Protein AF-0000000076638432 (afdb_homodimer)

Sequence (558 aa):
MGEVLTIKIVFIFSILISSGITGFLPMIFPAFHSNKNFLSYGNCFAAGIFIIVGLAGLLPDAQESFDESMSKSMPISFVLAAVGYMVIFFVENILFDHHHDSHNHLPSFDFNGDPLVNSENDFPRRKASEITPRTFVPAFILTAALVVHSTFEGIAVGLLSSKSSVVTLSVAILIHNMPAAIALGIKMQGLKKWAYCTLMGVFVCTSPVSIMIGIFLSDLGLPALQGTFLSISAGTFLYIGCSEILPEEMEKHNNKLIKFGALALGCLPLGIFLLFVTEMGEVLTIKIVFIFSILISSGITGFLPMIFPAFHSNKNFLSYGNCFAAGIFIIVGLAGLLPDAQESFDESMSKSMPISFVLAAVGYMVIFFVENILFDHHHDSHNHLPSFDFNGDPLVNSENDFPRRKASEITPRTFVPAFILTAALVVHSTFEGIAVGLLSSKSSVVTLSVAILIHNMPAAIALGIKMQGLKKWAYCTLMGVFVCTSPVSIMIGIFLSDLGLPALQGTFLSISAGTFLYIGCSEILPEEMEKHNNKLIKFGALALGCLPLGIFLLFVTE

Radius of gyration: 25.51 Å; Cα contacts (8 Å, |Δi|>4): 817; chains: 2; bounding box: 90×80×52 Å

Organism: NCBI:txid5963

Foldseek 3Di:
DVVLVVVLVVLLVLLLVLLVVLLCVCVVPVVCVPDPPVLLLLLLLLLQLLQQCLPLQLQVLLQVLVVVVDVDRDSPLQVLLQVLLVVLVCLQCPVLVPPPPDPPPPPPPPPPPPVPDDDDDDPPPPPLPCLPPPLPSVLVSLLVLLLVLLLLLLLLLLQDDDSLSNVLSSVSSSSSSNSSSNVSSNSCPSPDPVSSCVSSVSNSNSNSVSNVVNVVCNVVVRSNVSSSSSSSSSNSSNNCSPPNSVVVSVVVVPPVVSSVVSSCNSNVVSNVVSVPSVD/DVVLVVVLVVLLVLLLVLLVVLLCVCVVPVVVVPDPVVLLLLLLLLLQLLQQCLPLQLQVLLQVLVVVVDVDRDSPLQVLLQVLLVVLVCLQCPVLVPPPPPPPPPPPPPPPPPVPDDDDDDPPPPDLPCLPPPLPSVLVSLLVLLLVLLLLLLLLLLQDDDSLSNVLSSVSSSSSSSSSSNVSSNSCPSPDPVSSCVSSVSNSNRNSVSNVVNVVCNVVVRSNVSSSSSSSSSNSSNNCSPPNSVVVSVVVVPPVVSSVVSSCNSNVVSNVVSVPSVD

Solvent-accessible surface area (backbone atoms only — not comparable to full-atom values): 27821 Å² total; per-residue (Å²): 113,67,67,50,50,52,52,51,52,53,46,34,51,50,40,36,49,49,24,44,53,37,26,47,41,37,72,76,37,62,73,55,76,41,59,64,61,57,55,48,32,44,45,26,20,33,22,15,35,27,40,31,39,18,42,39,51,26,33,54,54,7,39,51,24,36,44,74,64,38,94,63,75,52,49,54,31,34,40,39,13,50,49,21,25,46,50,46,50,38,49,53,52,53,76,51,55,63,78,78,64,77,74,71,65,70,75,73,78,71,74,71,70,72,78,74,79,81,83,89,77,84,70,75,76,73,74,79,75,69,67,57,74,78,46,55,54,61,32,51,41,52,46,52,44,50,36,54,44,29,35,34,42,16,25,26,51,24,35,51,80,49,59,69,58,37,51,53,52,50,50,52,47,47,60,39,39,30,50,50,23,35,52,49,27,56,44,34,55,80,52,56,68,69,57,40,51,49,56,49,46,52,47,37,47,30,34,41,52,21,23,53,52,11,44,62,55,38,75,70,69,50,42,52,59,38,10,50,33,21,5,24,26,17,10,28,27,37,34,45,16,38,40,47,45,44,46,58,52,62,66,45,85,63,62,54,64,59,31,46,48,27,21,48,59,31,17,51,60,54,36,56,50,44,48,71,62,56,122,114,67,66,51,49,50,52,50,52,53,46,34,50,50,41,34,48,49,23,45,52,37,25,48,42,38,72,76,37,63,72,57,77,40,61,64,60,57,54,47,32,43,45,27,19,32,22,16,34,27,41,31,40,17,42,42,51,26,34,56,54,6,39,51,26,36,43,74,64,37,95,60,75,53,50,55,31,34,42,38,14,50,50,21,24,48,50,47,49,40,49,54,50,54,76,50,56,62,78,79,62,76,75,71,64,70,75,73,78,70,74,71,70,70,78,76,76,79,82,88,76,84,72,75,77,74,74,79,74,68,65,58,74,75,46,55,54,59,32,50,43,51,46,51,46,50,35,53,43,30,35,34,41,16,25,26,50,24,36,52,80,50,59,68,58,36,50,54,52,50,50,52,47,47,59,39,40,30,51,50,24,35,53,50,26,55,43,34,57,78,52,55,66,70,57,41,52,49,55,50,45,52,48,37,46,29,34,42,52,20,24,52,51,11,44,62,55,38,74,70,69,51,42,51,59,40,10,49,32,21,6,25,26,17,11,28,26,37,35,47,16,39,39,47,45,44,47,58,52,61,67,45,84,64,61,55,64,59,31,48,49,27,20,46,60,30,18,50,59,54,36,56,49,44,49,71,64,56,120

Secondary structure (DSSP, 8-state):
-HHHHHHHHHHHHHHHHHHHHHHHHHHH-GGG---HHHHHHHHHHHHHHHHHIIIIIIHHHHHHHHHHH-SS--THHHHHHHHHHHHHHHIIIIIT---TT--------------------------TT---HHHHHHHHHHHHHHHHHHHHHHHHHHH---HHHHHHHHHHHHHHHHHHHHHHHHHTTTS-HHHHHHHHHHHHHHHHHHHHHHHHHHTT--HHHHHHHHHHHHHHHHIIIIIIIHHHHHHS-S-HHHHHHHHHHHHHHHHHHHHHH--/-HHHHHHHHHHHHHHHHHHHHHHHHHHH-GGG---HHHHHHHHHHHHHHHHHIIIIIIHHHHHHHHHHH-SS--THHHHHHHHHHHHHHHIIIIIT---TT-------------------S------TT---HHHHHHHHHHHHHHHHHHHHHHHHHHH---HHHHHHHHHHHHHHHHHHHHHHHHHTTTS-HHHHHHHHHHHHHHHHHHHHHHHHHHTT--HHHHHHHHHHHHHHHHIIIIIIIHHHHHHS-S-HHHHHHHHHHHHHHHHHHHHHH--

InterPro domains:
  IPR003689 Zinc/iron permease [PF02535] (6-273)

pLDDT: mean 83.83, std 21.66, range [22.58, 98.56]

Structure (mmCIF, N/CA/C/O backbone):
data_AF-0000000076638432-model_v1
#
loop_
_entity.id
_entity.type
_entity.pdbx_description
1 polymer 'Zinc/iron permease'
#
loop_
_atom_site.group_PDB
_atom_site.id
_atom_site.type_symbol
_atom_site.label_atom_id
_atom_site.label_alt_id
_atom_site.label_comp_id
_atom_site.label_asym_id
_atom_site.label_entity_id
_atom_site.label_seq_id
_atom_site.pdbx_PDB_ins_code
_atom_site.Cartn_x
_atom_site.Cartn_y
_atom_site.Cartn_z
_atom_site.occupancy
_atom_site.B_iso_or_equiv
_atom_site.auth_seq_id
_atom_site.auth_comp_id
_atom_site.auth_asym_id
_atom_site.auth_atom_id
_atom_site.pdbx_PDB_model_num
ATOM 1 N N . MET A 1 1 ? -1.48 -30.203 -16.922 1 58.88 1 MET A N 1
ATOM 2 C CA . MET A 1 1 ? -0.47 -30.25 -15.867 1 58.88 1 MET A CA 1
ATOM 3 C C . MET A 1 1 ? 0.934 -30.172 -16.453 1 58.88 1 MET A C 1
ATOM 5 O O . MET A 1 1 ? 1.755 -29.375 -15.984 1 58.88 1 MET A O 1
ATOM 9 N N . GLY A 1 2 ? 0.966 -30.766 -17.688 1 78.62 2 GLY A N 1
ATOM 10 C CA . GLY A 1 2 ? 2.27 -30.797 -18.328 1 78.62 2 GLY A CA 1
ATOM 11 C C . GLY A 1 2 ? 2.648 -29.453 -18.953 1 78.62 2 GLY A C 1
ATOM 12 O O . GLY A 1 2 ? 3.791 -29.016 -18.828 1 78.62 2 GLY A O 1
ATOM 13 N N . GLU A 1 3 ? 1.731 -28.766 -19.547 1 91.06 3 GLU A N 1
ATOM 14 C CA . GLU A 1 3 ? 1.993 -27.484 -20.219 1 91.06 3 GLU A CA 1
ATOM 15 C C . GLU A 1 3 ? 2.338 -26.406 -19.203 1 91.06 3 GLU A C 1
ATOM 17 O O . GLU A 1 3 ? 3.273 -25.625 -19.422 1 91.06 3 GLU A O 1
ATOM 22 N N . VAL A 1 4 ? 1.626 -26.375 -18.125 1 93.62 4 VAL A N 1
ATOM 23 C CA . VAL A 1 4 ? 1.85 -25.375 -17.078 1 93.62 4 VAL A CA 1
ATOM 24 C C . VAL A 1 4 ? 3.236 -25.562 -16.469 1 93.62 4 VAL A C 1
ATOM 26 O O . VAL A 1 4 ? 3.943 -24.594 -16.203 1 93.62 4 VAL A O 1
ATOM 29 N N . LEU A 1 5 ? 3.643 -26.812 -16.328 1 94.56 5 LEU A N 1
ATOM 30 C CA . LEU A 1 5 ? 4.965 -27.109 -15.789 1 94.56 5 LEU A CA 1
ATOM 31 C C . LEU A 1 5 ? 6.062 -26.625 -16.734 1 94.56 5 LEU A C 1
ATOM 33 O O . LEU A 1 5 ? 7.055 -26.047 -16.297 1 94.56 5 LEU A O 1
ATOM 37 N N . THR A 1 6 ? 5.902 -26.844 -17.969 1 95.75 6 THR A N 1
ATOM 38 C CA . THR A 1 6 ? 6.867 -26.406 -18.969 1 95.75 6 THR A CA 1
ATOM 39 C C . THR A 1 6 ? 7 -24.875 -18.938 1 95.75 6 THR A C 1
ATOM 41 O O . THR A 1 6 ? 8.109 -24.344 -19.016 1 95.75 6 THR A O 1
ATOM 44 N N . ILE A 1 7 ? 5.914 -24.219 -18.828 1 95.56 7 ILE A N 1
ATOM 45 C CA . ILE A 1 7 ? 5.902 -22.766 -18.781 1 95.56 7 ILE A CA 1
ATOM 46 C C . ILE A 1 7 ? 6.66 -22.281 -17.531 1 95.56 7 ILE A C 1
ATOM 48 O O . ILE A 1 7 ? 7.449 -21.344 -17.609 1 95.56 7 ILE A O 1
ATOM 52 N N . LYS A 1 8 ? 6.418 -22.938 -16.438 1 96.94 8 LYS A N 1
ATOM 53 C CA . LYS A 1 8 ? 7.113 -22.594 -15.211 1 96.94 8 LYS A CA 1
ATOM 54 C C . LYS A 1 8 ? 8.617 -22.75 -15.359 1 96.94 8 LYS A C 1
ATOM 56 O O . LYS A 1 8 ? 9.391 -21.891 -14.922 1 96.94 8 LYS A O 1
ATOM 61 N N . ILE A 1 9 ? 9.023 -23.797 -16.031 1 96.19 9 ILE A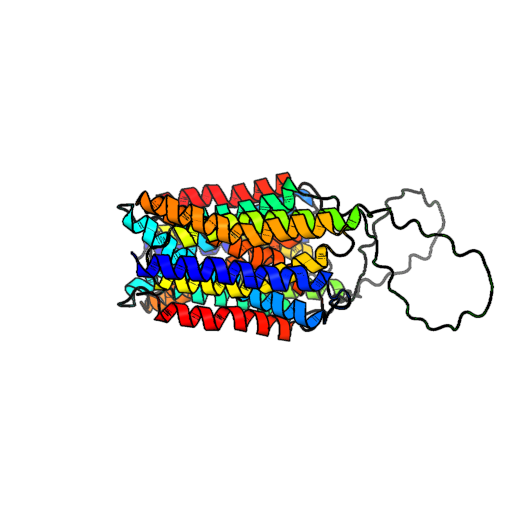 N 1
ATOM 62 C CA . ILE A 1 9 ? 10.438 -24.078 -16.219 1 96.19 9 ILE A CA 1
ATOM 63 C C . ILE A 1 9 ? 11.055 -23.016 -17.125 1 96.19 9 ILE A C 1
ATOM 65 O O . ILE A 1 9 ? 12.156 -22.516 -16.859 1 96.19 9 ILE A O 1
ATOM 69 N N . VAL A 1 10 ? 10.398 -22.672 -18.141 1 96.38 10 VAL A N 1
ATOM 70 C CA . VAL A 1 10 ? 10.867 -21.641 -19.078 1 96.38 10 VAL A CA 1
ATOM 71 C C . VAL A 1 10 ? 11.062 -20.328 -18.328 1 96.38 10 VAL A C 1
ATOM 73 O O . VAL A 1 10 ? 12.07 -19.641 -18.516 1 96.38 10 VAL A O 1
ATOM 76 N N . PHE A 1 11 ? 10.141 -20.031 -17.469 1 95.69 11 PHE A N 1
ATOM 77 C CA . PHE A 1 11 ? 10.219 -18.766 -16.75 1 95.69 11 PHE A CA 1
ATOM 78 C C . PHE A 1 11 ? 11.289 -18.812 -15.672 1 95.69 11 PHE A C 1
ATOM 80 O O . PHE A 1 11 ? 11.906 -17.781 -15.359 1 95.69 11 PHE A O 1
ATOM 87 N N . ILE A 1 12 ? 11.523 -20 -15.094 1 97.12 12 ILE A N 1
ATOM 88 C CA . ILE A 1 12 ? 12.625 -20.156 -14.156 1 97.12 12 ILE A CA 1
ATOM 89 C C . ILE A 1 12 ? 13.93 -19.703 -14.812 1 97.12 12 ILE A C 1
ATOM 91 O O . ILE A 1 12 ? 14.664 -18.891 -14.258 1 97.12 12 ILE A O 1
ATOM 95 N N . PHE A 1 13 ? 14.164 -20.109 -15.984 1 97.38 13 PHE A N 1
ATOM 96 C CA . PHE A 1 13 ? 15.398 -19.812 -16.703 1 97.38 13 PHE A CA 1
ATOM 97 C C . PHE A 1 13 ? 15.406 -18.359 -17.156 1 97.38 13 PHE A C 1
ATOM 99 O O . PHE A 1 13 ? 16.438 -17.672 -17.078 1 97.38 13 PHE A O 1
ATOM 106 N N . SER A 1 14 ? 14.32 -17.891 -17.641 1 97.31 14 SER A N 1
ATOM 107 C CA . SER A 1 14 ? 14.234 -16.516 -18.109 1 97.31 14 SER A CA 1
ATOM 108 C C . SER A 1 14 ? 14.5 -15.523 -16.984 1 97.31 14 SER A C 1
ATOM 110 O O . SER A 1 14 ? 15.227 -14.547 -17.172 1 97.31 14 SER A O 1
ATOM 112 N N . ILE A 1 15 ? 13.891 -15.812 -15.82 1 96.38 15 ILE A N 1
ATOM 113 C CA . ILE A 1 15 ? 14.062 -14.938 -14.664 1 96.38 15 ILE A CA 1
ATOM 114 C C . ILE A 1 15 ? 15.516 -14.984 -14.203 1 96.38 15 ILE A C 1
ATOM 116 O O . ILE A 1 15 ? 16.109 -13.945 -13.906 1 96.38 15 ILE A O 1
ATOM 120 N N . LEU A 1 16 ? 16.094 -16.172 -14.211 1 96.81 16 LEU A N 1
ATOM 121 C CA . LEU A 1 16 ? 17.484 -16.359 -13.812 1 96.81 16 LEU A CA 1
ATOM 122 C C . LEU A 1 16 ? 18.422 -15.594 -14.734 1 96.81 16 LEU A C 1
ATOM 124 O O . LEU A 1 16 ? 19.297 -14.852 -14.266 1 96.81 16 LEU A O 1
ATOM 128 N N . ILE A 1 17 ? 18.234 -15.695 -15.969 1 96.88 17 ILE A N 1
ATOM 129 C CA . ILE A 1 17 ? 19.109 -15.086 -16.969 1 96.88 17 ILE A CA 1
ATOM 130 C C . ILE A 1 17 ? 18.922 -13.57 -16.953 1 96.88 17 ILE A C 1
ATOM 132 O O . ILE A 1 17 ? 19.906 -12.82 -16.922 1 96.88 17 ILE A O 1
ATOM 136 N N . SER A 1 18 ? 17.719 -13.133 -16.984 1 95.94 18 SER A N 1
ATOM 137 C CA . SER A 1 18 ? 17.438 -11.703 -17.047 1 95.94 18 SER A CA 1
ATOM 138 C C . SER A 1 18 ? 17.969 -10.984 -15.812 1 95.94 18 SER A C 1
ATOM 140 O O . SER A 1 18 ? 18.641 -9.953 -15.922 1 95.94 18 SER A O 1
ATOM 142 N N . SER A 1 19 ? 17.641 -11.523 -14.625 1 95 19 SER A N 1
ATOM 143 C CA . SER A 1 19 ? 18.109 -10.898 -13.391 1 95 19 SER A CA 1
ATOM 144 C C . SER A 1 19 ? 19.625 -11.031 -13.258 1 95 19 SER A C 1
ATOM 146 O O . SER A 1 19 ? 20.281 -10.133 -12.727 1 95 19 SER A O 1
ATOM 148 N N . GLY A 1 20 ? 20.188 -12.125 -13.734 1 95.25 20 GLY A N 1
ATOM 149 C CA . GLY A 1 20 ? 21.641 -12.289 -13.727 1 95.25 20 GLY A CA 1
ATOM 150 C C . GLY A 1 20 ? 22.359 -11.273 -14.586 1 95.25 20 GLY A C 1
ATOM 151 O O . GLY A 1 20 ? 23.312 -10.633 -14.141 1 95.25 20 GLY A O 1
ATOM 152 N N . ILE A 1 21 ? 21.875 -11.078 -15.703 1 95.06 21 ILE A N 1
ATOM 153 C CA . ILE A 1 21 ? 22.5 -10.141 -16.641 1 95.06 21 ILE A CA 1
ATOM 154 C C . ILE A 1 21 ? 22.391 -8.719 -16.094 1 95.06 21 ILE A C 1
ATOM 156 O O . ILE A 1 21 ? 23.375 -7.992 -16.016 1 95.06 21 ILE A O 1
ATOM 160 N N . THR A 1 22 ? 21.234 -8.328 -15.727 1 93.56 22 THR A N 1
ATOM 161 C CA . THR A 1 22 ? 21 -6.945 -15.305 1 93.56 22 THR A CA 1
ATOM 162 C C . THR A 1 22 ? 21.656 -6.676 -13.953 1 93.56 22 THR A C 1
ATOM 164 O O . THR A 1 22 ? 22.109 -5.559 -13.688 1 93.56 22 THR A O 1
ATOM 167 N N . GLY A 1 23 ? 21.672 -7.66 -13.102 1 93.56 23 GLY A N 1
ATOM 168 C CA . GLY A 1 23 ? 22.266 -7.496 -11.781 1 93.56 23 GLY A CA 1
ATOM 169 C C . GLY A 1 23 ? 23.766 -7.305 -11.828 1 93.56 23 GLY A C 1
ATOM 170 O O . GLY A 1 23 ? 24.328 -6.637 -10.961 1 93.56 23 GLY A O 1
ATOM 171 N N . PHE A 1 24 ? 24.438 -7.824 -12.797 1 93.12 24 PHE A N 1
ATOM 172 C CA . PHE A 1 24 ? 25.891 -7.758 -12.852 1 93.12 24 PHE A CA 1
ATOM 173 C C . PHE A 1 24 ? 26.359 -6.664 -13.805 1 93.12 24 PHE A C 1
ATOM 175 O O . PHE A 1 24 ? 27.547 -6.383 -13.906 1 93.12 24 PHE A O 1
ATOM 182 N N . LEU A 1 25 ? 25.406 -6.027 -14.422 1 90.44 25 LEU A N 1
ATOM 183 C CA . LEU A 1 25 ? 25.734 -4.941 -15.336 1 90.44 25 LEU A CA 1
ATOM 184 C C . LEU A 1 25 ? 26.453 -3.811 -14.609 1 90.44 25 LEU A C 1
ATOM 186 O O . LEU A 1 25 ? 27.469 -3.305 -15.094 1 90.44 25 LEU A O 1
ATOM 190 N N . PRO A 1 26 ? 26 -3.359 -13.422 1 87.94 26 PRO A N 1
ATOM 191 C CA . PRO A 1 26 ? 26.688 -2.271 -12.719 1 87.94 26 PRO A CA 1
ATOM 192 C C . PRO A 1 26 ? 28.109 -2.639 -12.312 1 87.94 26 PRO A C 1
ATOM 194 O O . PRO A 1 26 ? 28.953 -1.754 -12.125 1 87.94 26 PRO A O 1
ATOM 197 N N . MET A 1 27 ? 28.406 -3.848 -12.125 1 85.56 27 MET A N 1
ATOM 198 C CA . MET A 1 27 ? 29.75 -4.305 -11.781 1 85.56 27 MET A CA 1
ATOM 199 C C . MET A 1 27 ? 30.688 -4.156 -12.969 1 85.56 27 MET A C 1
ATOM 201 O O . MET A 1 27 ? 31.859 -3.797 -12.789 1 85.56 27 MET A O 1
ATOM 205 N N . ILE A 1 28 ? 30.234 -4.449 -14.125 1 85.5 28 ILE A N 1
ATOM 206 C CA . ILE A 1 28 ? 31.047 -4.438 -15.336 1 85.5 28 ILE A CA 1
ATOM 207 C C . ILE A 1 28 ? 31.172 -3.008 -15.852 1 85.5 28 ILE A C 1
ATOM 209 O O . ILE A 1 28 ? 32.219 -2.627 -16.375 1 85.5 28 ILE A O 1
ATOM 213 N N . PHE A 1 29 ? 30.078 -2.322 -15.766 1 81.25 29 PHE A N 1
ATOM 214 C CA . PHE A 1 29 ? 30.094 -0.937 -16.219 1 81.25 29 PHE A CA 1
ATOM 215 C C . PHE A 1 29 ? 29.828 0.017 -15.062 1 81.25 29 PHE A C 1
ATOM 217 O O . PHE A 1 29 ? 28.703 0.451 -14.852 1 81.25 29 PHE A O 1
ATOM 224 N N . PRO A 1 30 ? 30.922 0.324 -14.398 1 66.88 30 PRO A N 1
ATOM 225 C CA . PRO A 1 30 ? 30.75 1.182 -13.227 1 66.88 30 PRO A CA 1
ATOM 226 C C . PRO A 1 30 ? 30.141 2.541 -13.57 1 66.88 30 PRO A C 1
ATOM 228 O O . PRO A 1 30 ? 29.578 3.209 -12.695 1 66.88 30 PRO A O 1
ATOM 231 N N . ALA A 1 31 ? 30.422 2.926 -14.797 1 60.19 31 ALA A N 1
ATOM 232 C CA . ALA A 1 31 ? 29.828 4.191 -15.227 1 60.19 31 ALA A CA 1
ATOM 233 C C . ALA A 1 31 ? 28.297 4.109 -15.227 1 60.19 31 ALA A C 1
ATOM 235 O O . ALA A 1 31 ? 27.625 5.098 -15.508 1 60.19 31 ALA A O 1
ATOM 236 N N . PHE A 1 32 ? 27.938 2.934 -15.023 1 58.12 32 PHE A N 1
ATOM 237 C CA . PHE A 1 32 ? 26.484 2.764 -14.93 1 58.12 32 PHE A CA 1
ATOM 238 C C . PHE A 1 32 ? 25.906 3.664 -13.844 1 58.12 32 PHE A C 1
ATOM 240 O O . PHE A 1 32 ? 24.734 3.529 -13.477 1 58.12 32 PHE A O 1
ATOM 247 N N . HIS A 1 33 ? 26.922 4.34 -13.062 1 56 33 HIS A N 1
ATOM 248 C CA . HIS A 1 33 ? 26.359 5.48 -12.352 1 56 33 HIS A CA 1
ATOM 249 C C . HIS A 1 33 ? 25.344 6.234 -13.211 1 56 33 HIS A C 1
ATOM 251 O O . HIS A 1 33 ? 25.672 7.281 -13.773 1 56 33 HIS A O 1
ATOM 257 N N . SER A 1 34 ? 24.812 5.477 -14.039 1 58.88 34 SER A N 1
ATOM 258 C CA . SER A 1 34 ? 23.906 5.758 -15.148 1 58.88 34 SER A CA 1
ATOM 259 C C . SER A 1 34 ? 22.938 6.875 -14.789 1 58.88 34 SER A C 1
ATOM 261 O O . SER A 1 34 ? 22.859 7.301 -13.641 1 58.88 34 SER A O 1
ATOM 263 N N . ASN A 1 35 ? 22.141 7.199 -15.852 1 71.31 35 ASN A N 1
ATOM 264 C CA . ASN A 1 35 ? 21.109 8.219 -15.883 1 71.31 35 ASN A CA 1
ATOM 265 C C . ASN A 1 35 ? 20.141 8.07 -14.711 1 71.31 35 ASN A C 1
ATOM 267 O O . ASN A 1 35 ? 19.219 7.262 -14.75 1 71.31 35 ASN A O 1
ATOM 271 N N . LYS A 1 36 ? 20.672 8.656 -13.641 1 79.69 36 LYS A N 1
ATOM 272 C CA . LYS A 1 36 ? 19.891 8.68 -12.414 1 79.69 36 LYS A CA 1
ATOM 273 C C . LYS A 1 36 ? 18.406 8.82 -12.719 1 79.69 36 LYS A C 1
ATOM 275 O O . LYS A 1 36 ? 17.562 8.211 -12.055 1 79.69 36 LYS A O 1
ATOM 280 N N . ASN A 1 37 ? 18.266 9.391 -13.805 1 86.88 37 ASN A N 1
ATOM 281 C CA . ASN A 1 37 ? 16.859 9.586 -14.18 1 86.88 37 ASN A CA 1
ATOM 282 C C . ASN A 1 37 ? 16.234 8.312 -14.734 1 86.88 37 ASN A C 1
ATOM 284 O O . ASN A 1 37 ? 15.109 7.969 -14.398 1 86.88 37 ASN A O 1
ATOM 288 N N . PHE A 1 38 ? 17.031 7.645 -15.523 1 85.75 38 PHE A N 1
ATOM 289 C CA . PHE A 1 38 ? 16.531 6.414 -16.125 1 85.75 38 PHE A CA 1
ATOM 290 C C . PHE A 1 38 ? 16.25 5.367 -15.055 1 85.75 38 PHE A C 1
ATOM 292 O O . PHE A 1 38 ? 15.211 4.695 -15.094 1 85.75 38 PHE A O 1
ATOM 299 N N . LEU A 1 39 ? 17.047 5.277 -14.094 1 86.31 39 LEU A N 1
ATOM 300 C CA . LEU A 1 39 ? 16.859 4.328 -13.008 1 86.31 39 LEU A CA 1
ATOM 301 C C . LEU A 1 39 ? 15.641 4.707 -12.164 1 86.31 39 LEU A C 1
ATOM 303 O O . LEU A 1 39 ? 14.867 3.838 -11.758 1 86.31 39 LEU A O 1
ATOM 307 N N . SER A 1 40 ? 15.555 5.977 -11.984 1 92.25 40 SER A N 1
ATOM 308 C CA . SER A 1 40 ? 14.43 6.473 -11.195 1 92.25 40 SER A CA 1
ATOM 309 C C . SER A 1 40 ? 13.102 6.18 -11.891 1 92.25 40 SER A C 1
ATOM 311 O O . SER A 1 40 ? 12.141 5.742 -11.25 1 92.25 40 SER A O 1
ATOM 313 N N . TYR A 1 41 ? 13.07 6.344 -13.188 1 93.56 41 TYR A N 1
ATOM 314 C CA . TYR A 1 41 ? 11.859 6.055 -13.953 1 93.56 41 TYR A CA 1
ATOM 315 C C . TYR A 1 41 ? 11.562 4.562 -13.961 1 93.56 41 TYR A C 1
ATOM 317 O O . TYR A 1 41 ? 10.406 4.152 -13.836 1 93.56 41 TYR A O 1
ATOM 325 N N . GLY A 1 42 ? 12.633 3.826 -14.156 1 92.38 42 GLY A N 1
ATOM 326 C CA . GLY A 1 42 ? 12.477 2.381 -14.109 1 92.38 42 GLY A CA 1
ATOM 327 C C . GLY A 1 42 ? 11.93 1.884 -12.781 1 92.38 42 GLY A C 1
ATOM 328 O O . GLY A 1 42 ? 11.086 0.992 -12.75 1 92.38 42 GLY A O 1
ATOM 329 N N . ASN A 1 43 ? 12.406 2.467 -11.742 1 92.94 43 ASN A N 1
ATOM 330 C CA . ASN A 1 43 ? 11.93 2.109 -10.414 1 92.94 43 ASN A CA 1
ATOM 331 C C . ASN A 1 43 ? 10.461 2.457 -10.227 1 92.94 43 ASN A C 1
ATOM 333 O O . ASN A 1 43 ? 9.695 1.664 -9.672 1 92.94 43 ASN A O 1
ATOM 337 N N . CYS A 1 44 ? 10.086 3.607 -10.688 1 96.19 44 CYS A N 1
ATOM 338 C CA . CYS A 1 44 ? 8.688 4.012 -10.578 1 96.19 44 CYS A CA 1
ATOM 339 C C . CYS A 1 44 ? 7.789 3.105 -11.414 1 96.19 44 CYS A C 1
ATOM 341 O O . CYS A 1 44 ? 6.688 2.758 -10.992 1 96.19 44 CYS A O 1
ATOM 343 N N . PHE A 1 45 ? 8.281 2.777 -12.602 1 96 45 PHE A N 1
ATOM 344 C CA . PHE A 1 45 ? 7.566 1.826 -13.453 1 96 45 PHE A CA 1
ATOM 345 C C . PHE A 1 45 ? 7.387 0.494 -12.734 1 96 45 PHE A C 1
ATOM 347 O O . PHE A 1 45 ? 6.285 -0.06 -12.711 1 96 45 PHE A O 1
ATOM 354 N N . ALA A 1 46 ? 8.43 0.003 -12.117 1 94.12 46 ALA A N 1
ATOM 355 C CA . ALA A 1 46 ? 8.383 -1.248 -11.367 1 94.12 46 ALA A CA 1
ATOM 356 C C . ALA A 1 46 ? 7.41 -1.146 -10.195 1 94.12 46 ALA A C 1
ATOM 358 O O . ALA A 1 46 ? 6.68 -2.096 -9.898 1 94.12 46 ALA A O 1
ATOM 359 N N . ALA A 1 47 ? 7.41 -0.006 -9.531 1 96.62 47 ALA A N 1
ATOM 360 C CA . ALA A 1 47 ? 6.488 0.198 -8.414 1 96.62 47 ALA A CA 1
ATOM 361 C C . ALA A 1 47 ? 5.039 0.06 -8.875 1 96.62 47 ALA A C 1
ATOM 363 O O . ALA A 1 47 ? 4.211 -0.517 -8.164 1 96.62 47 ALA A O 1
ATOM 364 N N . GLY A 1 48 ? 4.75 0.59 -10.055 1 97.44 48 GLY A N 1
ATOM 365 C CA . GLY A 1 48 ? 3.418 0.423 -10.617 1 97.44 48 GLY A CA 1
ATOM 366 C C . GLY A 1 48 ? 3.037 -1.03 -10.828 1 97.44 48 GLY A C 1
ATOM 367 O O . GLY A 1 48 ? 1.923 -1.44 -10.5 1 97.44 48 GLY A O 1
ATOM 368 N N . ILE A 1 49 ? 3.967 -1.767 -11.305 1 95.44 49 ILE A N 1
ATOM 369 C CA . ILE A 1 49 ? 3.748 -3.191 -11.523 1 95.44 49 ILE A CA 1
ATOM 370 C C . ILE A 1 49 ? 3.514 -3.891 -10.188 1 95.44 49 ILE A C 1
ATOM 372 O O . ILE A 1 49 ? 2.592 -4.699 -10.055 1 95.44 49 ILE A O 1
ATOM 376 N N . PHE A 1 50 ? 4.309 -3.566 -9.188 1 95.75 50 PHE A N 1
ATOM 377 C CA . PHE A 1 50 ? 4.176 -4.164 -7.867 1 95.75 50 PHE A CA 1
ATOM 378 C C . PHE A 1 50 ? 2.785 -3.91 -7.293 1 95.75 50 PHE A C 1
ATOM 380 O O . PHE A 1 50 ? 2.143 -4.828 -6.781 1 95.75 50 PHE A O 1
ATOM 387 N N . ILE A 1 51 ? 2.32 -2.748 -7.449 1 97.94 51 ILE A N 1
ATOM 388 C CA . ILE A 1 51 ? 1.048 -2.354 -6.855 1 97.94 51 ILE A CA 1
ATOM 389 C C . ILE A 1 51 ? -0.095 -3.094 -7.547 1 97.94 51 ILE A C 1
ATOM 391 O O . ILE A 1 51 ? -0.922 -3.727 -6.883 1 97.94 51 ILE A O 1
ATOM 395 N N . ILE A 1 52 ? -0.071 -3.088 -8.859 1 97.62 52 ILE A N 1
ATOM 396 C CA . ILE A 1 52 ? -1.213 -3.639 -9.586 1 97.62 52 ILE A CA 1
ATOM 397 C C . ILE A 1 52 ? -1.184 -5.164 -9.508 1 97.62 52 ILE A C 1
ATOM 399 O O . ILE A 1 52 ? -2.23 -5.805 -9.398 1 97.62 52 ILE A O 1
ATOM 403 N N . VAL A 1 53 ? -0.034 -5.77 -9.578 1 94.81 53 VAL A N 1
ATOM 404 C CA . VAL A 1 53 ? 0.06 -7.223 -9.469 1 94.81 53 VAL A CA 1
ATOM 405 C C . VAL A 1 53 ? -0.335 -7.664 -8.062 1 94.81 53 VAL A C 1
ATOM 407 O O . VAL A 1 53 ? -1.022 -8.672 -7.891 1 94.81 53 VAL A O 1
ATOM 410 N N . GLY A 1 54 ? 0.104 -6.93 -7.074 1 96.75 54 GLY A N 1
ATOM 411 C CA . GLY A 1 54 ? -0.294 -7.242 -5.711 1 96.75 54 GLY A CA 1
ATOM 412 C C . GLY A 1 54 ? -1.795 -7.176 -5.5 1 96.75 54 GLY A C 1
ATOM 413 O O . GLY A 1 54 ? -2.381 -8.07 -4.891 1 96.75 54 GLY A O 1
ATOM 414 N N . LEU A 1 55 ? -2.398 -6.188 -6.039 1 97.5 55 LEU A N 1
ATOM 415 C CA . LEU A 1 55 ? -3.82 -5.945 -5.809 1 97.5 55 LEU A CA 1
ATOM 416 C C . LEU A 1 55 ? -4.676 -6.789 -6.75 1 97.5 55 LEU A C 1
ATOM 418 O O . LEU A 1 55 ? -5.5 -7.586 -6.301 1 97.5 55 LEU A O 1
ATOM 422 N N . ALA A 1 56 ? -4.414 -6.715 -8.016 1 95.62 56 ALA A N 1
ATOM 423 C CA . ALA A 1 56 ? -5.352 -7.258 -8.992 1 95.62 56 ALA A CA 1
ATOM 424 C C . ALA A 1 56 ? -4.859 -8.602 -9.539 1 95.62 56 ALA A C 1
ATOM 426 O O . ALA A 1 56 ? -5.617 -9.328 -10.18 1 95.62 56 ALA A O 1
ATOM 427 N N . GLY A 1 57 ? -3.684 -8.906 -9.328 1 93.75 57 GLY A N 1
ATOM 428 C CA . GLY A 1 57 ? -3.146 -10.172 -9.797 1 93.75 57 GLY A CA 1
ATOM 429 C C . GLY A 1 57 ? -3.139 -11.25 -8.727 1 93.75 57 GLY A C 1
ATOM 430 O O . GLY A 1 57 ? -3.746 -12.305 -8.906 1 93.75 57 GLY A O 1
ATOM 431 N N . LEU A 1 58 ? -2.562 -10.898 -7.617 1 95.5 58 LEU A N 1
ATOM 432 C CA . LEU A 1 58 ? -2.289 -11.898 -6.594 1 95.5 58 LEU A CA 1
ATOM 433 C C . LEU A 1 58 ? -3.477 -12.055 -5.648 1 95.5 58 LEU A C 1
ATOM 435 O O . LEU A 1 58 ? -3.906 -13.172 -5.359 1 95.5 58 LEU A O 1
ATOM 439 N N . LEU A 1 59 ? -4.074 -11.008 -5.234 1 96.19 59 LEU A N 1
ATOM 440 C CA . LEU A 1 59 ? -5.086 -11.055 -4.188 1 96.19 59 LEU A CA 1
ATOM 441 C C . LEU A 1 59 ? -6.34 -11.781 -4.676 1 96.19 59 LEU A C 1
ATOM 443 O O . LEU A 1 59 ? -6.895 -12.617 -3.961 1 96.19 59 LEU A O 1
ATOM 447 N N . PRO A 1 60 ? -6.848 -11.484 -5.867 1 93.38 60 PRO A N 1
ATOM 448 C CA . PRO A 1 60 ? -8.016 -12.234 -6.34 1 93.38 60 PRO A CA 1
ATOM 449 C C . PRO A 1 60 ? -7.758 -13.734 -6.434 1 93.38 60 PRO A C 1
ATOM 451 O O . PRO A 1 60 ? -8.609 -14.539 -6.047 1 93.38 60 PRO A O 1
ATOM 454 N N . ASP A 1 61 ? -6.578 -14.109 -6.941 1 93 61 ASP A N 1
ATOM 455 C CA . ASP A 1 61 ? -6.227 -15.523 -7.023 1 93 61 ASP A CA 1
ATOM 456 C C . ASP A 1 61 ? -6.141 -16.156 -5.633 1 93 61 ASP A C 1
ATOM 458 O O . ASP A 1 61 ? -6.543 -17.297 -5.441 1 93 61 ASP A O 1
ATOM 462 N N . ALA A 1 62 ? -5.586 -15.344 -4.734 1 96 62 ALA A N 1
ATOM 463 C CA . ALA A 1 62 ? -5.496 -15.828 -3.361 1 96 62 ALA A CA 1
ATOM 464 C C . ALA A 1 62 ? -6.883 -16.062 -2.771 1 96 62 ALA A C 1
ATOM 466 O O . ALA A 1 62 ? -7.125 -17.094 -2.145 1 96 62 ALA A O 1
ATOM 467 N N . GLN A 1 63 ? -7.738 -15.141 -2.984 1 93.44 63 GLN A N 1
ATOM 468 C CA . GLN A 1 63 ? -9.094 -15.273 -2.457 1 93.44 63 GLN A CA 1
ATOM 469 C C . GLN A 1 63 ? -9.812 -16.469 -3.074 1 93.44 63 GLN A C 1
ATOM 471 O O . GLN A 1 63 ? -10.523 -17.188 -2.381 1 93.44 63 GLN A O 1
ATOM 476 N N . GLU A 1 64 ? -9.648 -16.656 -4.312 1 91.56 64 GLU A N 1
ATOM 477 C CA . GLU A 1 64 ? -10.242 -17.797 -4.988 1 91.56 64 GLU A CA 1
ATOM 478 C C . GLU A 1 64 ? -9.734 -19.109 -4.398 1 91.56 64 GLU A C 1
ATOM 480 O O . GLU A 1 64 ? -10.508 -20.062 -4.219 1 91.56 64 GLU A O 1
ATOM 485 N N . SER A 1 65 ? -8.477 -19.172 -4.121 1 93.69 65 SER A N 1
ATOM 486 C CA . SER A 1 65 ? -7.887 -20.359 -3.527 1 93.69 65 SER A CA 1
ATOM 487 C C . SER A 1 65 ? -8.5 -20.656 -2.16 1 93.69 65 SER A C 1
ATOM 489 O O . SER A 1 65 ? -8.789 -21.812 -1.842 1 93.69 65 SER A O 1
ATOM 491 N N . PHE A 1 66 ? -8.703 -19.656 -1.379 1 94.12 66 PHE A N 1
ATOM 492 C CA . PHE A 1 66 ? -9.297 -19.844 -0.063 1 94.12 66 PHE A CA 1
ATOM 493 C C . PHE A 1 66 ? -10.773 -20.219 -0.186 1 94.12 66 PHE A C 1
ATOM 495 O O . PHE A 1 66 ? -11.273 -21.047 0.585 1 94.12 66 PHE A O 1
ATOM 502 N N . ASP A 1 67 ? -11.43 -19.609 -1.145 1 91.44 67 ASP A N 1
ATOM 503 C CA . ASP A 1 67 ? -12.844 -19.906 -1.346 1 91.44 67 ASP A CA 1
ATOM 504 C C . ASP A 1 67 ? -13.039 -21.375 -1.745 1 91.44 67 ASP A C 1
ATOM 506 O O . ASP A 1 67 ? -14.07 -21.969 -1.424 1 91.44 67 ASP A O 1
ATOM 510 N N . GLU A 1 68 ? -12.148 -21.891 -2.4 1 88.81 68 GLU A N 1
ATOM 511 C CA . GLU A 1 68 ? -12.203 -23.297 -2.773 1 88.81 68 GLU A CA 1
ATOM 512 C C . GLU A 1 68 ? -12 -24.203 -1.558 1 88.81 68 GLU A C 1
ATOM 514 O O . GLU A 1 68 ? -12.484 -25.328 -1.531 1 88.81 68 GLU A O 1
ATOM 519 N N . SER A 1 69 ? -11.305 -23.672 -0.616 1 87 69 SER A N 1
ATOM 520 C CA . SER A 1 69 ? -10.922 -24.484 0.53 1 87 69 SER A CA 1
ATOM 521 C C . SER A 1 69 ? -11.914 -24.344 1.674 1 87 69 SER A C 1
ATOM 523 O O . SER A 1 69 ? -12 -25.203 2.549 1 87 69 SER A O 1
ATOM 525 N N . MET A 1 70 ? -12.594 -23.234 1.653 1 81.69 70 MET A N 1
ATOM 526 C CA . MET A 1 70 ? -13.453 -22.953 2.801 1 81.69 70 MET A CA 1
ATOM 527 C C . MET A 1 70 ? -14.914 -22.812 2.373 1 81.69 70 MET A C 1
ATOM 529 O O . MET A 1 70 ? -15.195 -22.516 1.214 1 81.69 70 MET A O 1
ATOM 533 N N . SER A 1 71 ? -15.836 -23.125 3.229 1 74.94 71 SER A N 1
ATOM 534 C CA . SER A 1 71 ? -17.266 -23.062 2.963 1 74.94 71 SER A CA 1
ATOM 535 C C . SER A 1 71 ? -17.766 -21.625 2.941 1 74.94 71 SER A C 1
ATOM 537 O O . SER A 1 71 ? -18.688 -21.297 2.203 1 74.94 71 SER A O 1
ATOM 539 N N . LYS A 1 72 ? -17.156 -20.828 3.781 1 77.25 72 LYS A N 1
ATOM 540 C CA . LYS A 1 72 ? -17.562 -19.422 3.85 1 77.25 72 LYS A CA 1
ATOM 541 C C . LYS A 1 72 ? -16.5 -18.5 3.279 1 77.25 72 LYS A C 1
ATOM 543 O O . LYS A 1 72 ? -15.305 -18.688 3.535 1 77.25 72 LYS A O 1
ATOM 548 N N . SER A 1 73 ? -17.062 -17.562 2.523 1 82.56 73 SER A N 1
ATOM 549 C CA . SER A 1 73 ? -16.125 -16.562 1.998 1 82.56 73 SER A CA 1
ATOM 550 C C . SER A 1 73 ? -15.695 -15.578 3.082 1 82.56 73 SER A C 1
ATOM 552 O O . SER A 1 73 ? -16.531 -14.938 3.709 1 82.56 73 SER A O 1
ATOM 554 N N . MET A 1 74 ? -14.391 -15.664 3.527 1 88.5 74 MET A N 1
ATOM 555 C CA . MET A 1 74 ? -13.781 -14.758 4.496 1 88.5 74 MET A CA 1
ATOM 556 C C . MET A 1 74 ? -12.602 -14.008 3.875 1 88.5 74 MET A C 1
ATOM 558 O O . MET A 1 74 ? -11.969 -14.508 2.943 1 88.5 74 MET A O 1
ATOM 562 N N . PRO A 1 75 ? -12.422 -12.82 4.375 1 93.06 75 PRO A N 1
ATOM 563 C CA . PRO A 1 75 ? -11.328 -12.039 3.785 1 93.06 75 PRO A CA 1
ATOM 564 C C . PRO A 1 75 ? -9.961 -12.438 4.336 1 93.06 75 PRO A C 1
ATOM 566 O O . PRO A 1 75 ? -9.156 -11.562 4.688 1 93.06 75 PRO A O 1
ATOM 569 N N . ILE A 1 76 ? -9.68 -13.68 4.34 1 94.75 76 ILE A N 1
ATOM 570 C CA . ILE A 1 76 ? -8.438 -14.219 4.883 1 94.75 76 ILE A CA 1
ATOM 571 C C . ILE A 1 76 ? -7.262 -13.75 4.031 1 94.75 76 ILE A C 1
ATOM 573 O O . ILE A 1 76 ? -6.207 -13.398 4.559 1 94.75 76 ILE A O 1
ATOM 577 N N . SER A 1 77 ? -7.5 -13.812 2.729 1 97.06 77 SER A N 1
ATOM 578 C CA . SER A 1 77 ? -6.438 -13.422 1.807 1 97.06 77 SER A CA 1
ATOM 579 C C . SER A 1 77 ? -5.98 -11.992 2.066 1 97.06 77 SER A C 1
ATOM 581 O O . SER A 1 77 ? -4.781 -11.711 2.047 1 97.06 77 SER A O 1
ATOM 583 N N . PHE A 1 78 ? -6.871 -11.102 2.396 1 97.69 78 PHE A N 1
ATOM 584 C CA . PHE A 1 78 ? -6.578 -9.688 2.59 1 97.69 78 PHE A CA 1
ATOM 585 C C . PHE A 1 78 ? -5.852 -9.453 3.91 1 97.69 78 PHE A C 1
ATOM 587 O O . PHE A 1 78 ? -4.918 -8.656 3.979 1 97.69 78 PHE A O 1
ATOM 594 N N . VAL A 1 79 ? -6.25 -10.195 4.902 1 97.44 79 VAL A N 1
ATOM 595 C CA . VAL A 1 79 ? -5.594 -10.094 6.199 1 97.44 79 VAL A CA 1
ATOM 596 C C . VAL A 1 79 ? -4.164 -10.625 6.098 1 97.44 79 VAL A C 1
ATOM 598 O O . VAL A 1 79 ? -3.232 -10.023 6.633 1 97.44 79 VAL A O 1
ATOM 601 N N . LEU A 1 80 ? -4.016 -11.734 5.414 1 98.12 80 LEU A N 1
ATOM 602 C CA . LEU A 1 80 ? -2.691 -12.32 5.238 1 98.12 80 LEU A CA 1
ATOM 603 C C . LEU A 1 80 ? -1.809 -11.414 4.383 1 98.12 80 LEU A C 1
ATOM 605 O O . LEU A 1 80 ? -0.59 -11.375 4.566 1 98.12 80 LEU A O 1
ATOM 609 N N . ALA A 1 81 ? -2.42 -10.688 3.432 1 98.56 81 ALA A N 1
ATOM 610 C CA . ALA A 1 81 ? -1.655 -9.695 2.682 1 98.56 81 ALA A CA 1
ATOM 611 C C . ALA A 1 81 ? -1.091 -8.625 3.607 1 98.56 81 ALA A C 1
ATOM 613 O O . ALA A 1 81 ? 0.056 -8.195 3.449 1 98.56 81 ALA A O 1
ATOM 614 N N . ALA A 1 82 ? -1.9 -8.219 4.574 1 98.5 82 ALA A N 1
ATOM 615 C CA . ALA A 1 82 ? -1.421 -7.254 5.555 1 98.5 82 ALA A CA 1
ATOM 616 C C . ALA A 1 82 ? -0.253 -7.82 6.359 1 98.5 82 ALA A C 1
ATOM 618 O O . ALA A 1 82 ? 0.7 -7.102 6.672 1 98.5 82 ALA A O 1
ATOM 619 N N . VAL A 1 83 ? -0.32 -9.07 6.652 1 98.19 83 VAL A N 1
ATOM 620 C CA . VAL A 1 83 ? 0.768 -9.742 7.359 1 98.19 83 VAL A CA 1
ATOM 621 C C . VAL A 1 83 ? 2.025 -9.742 6.496 1 98.19 83 VAL A C 1
ATOM 623 O O . VAL A 1 83 ? 3.123 -9.461 6.98 1 98.19 83 VAL A O 1
ATOM 626 N N . GLY A 1 84 ? 1.867 -10.094 5.234 1 98.31 84 GLY A N 1
ATOM 627 C CA . GLY A 1 84 ? 2.998 -10.039 4.324 1 98.31 84 GLY A CA 1
ATOM 628 C C . GLY A 1 84 ? 3.645 -8.664 4.262 1 98.31 84 GLY A C 1
ATOM 629 O O . GLY A 1 84 ? 4.871 -8.555 4.246 1 98.31 84 GLY A O 1
ATOM 630 N N . TYR A 1 85 ? 2.795 -7.621 4.211 1 98.38 85 TYR A N 1
ATOM 631 C CA . TYR A 1 85 ? 3.281 -6.246 4.258 1 98.38 85 TYR A CA 1
ATOM 632 C C . TYR A 1 85 ? 4.129 -6.008 5.5 1 98.38 85 TYR A C 1
ATOM 634 O O . TYR A 1 85 ? 5.223 -5.441 5.418 1 98.38 85 TYR A O 1
ATOM 642 N N . MET A 1 86 ? 3.691 -6.508 6.625 1 97.56 86 MET A N 1
ATOM 643 C CA . MET A 1 86 ? 4.363 -6.289 7.902 1 97.56 86 MET A CA 1
ATOM 644 C C . MET A 1 86 ? 5.664 -7.082 7.98 1 97.56 86 MET A C 1
ATOM 646 O O . MET A 1 86 ? 6.617 -6.656 8.625 1 97.56 86 MET A O 1
ATOM 650 N N . VAL A 1 87 ? 5.719 -8.164 7.32 1 96.81 87 VAL A N 1
ATOM 651 C CA . VAL A 1 87 ? 6.93 -8.984 7.324 1 96.81 87 VAL A CA 1
ATOM 652 C C . VAL A 1 87 ? 8.078 -8.211 6.684 1 96.81 87 VAL A C 1
ATOM 654 O O . VAL A 1 87 ? 9.164 -8.109 7.262 1 96.81 87 VAL A O 1
ATOM 657 N N . ILE A 1 88 ? 7.828 -7.605 5.527 1 95.69 88 ILE A N 1
ATOM 658 C CA . ILE A 1 88 ? 8.898 -6.863 4.875 1 95.69 88 ILE A CA 1
ATOM 659 C C . ILE A 1 88 ? 9.195 -5.59 5.664 1 95.69 88 ILE A C 1
ATOM 661 O O . ILE A 1 88 ? 10.352 -5.191 5.801 1 95.69 88 ILE A O 1
ATOM 665 N N . PHE A 1 89 ? 8.117 -5.012 6.141 1 94.88 89 PHE A N 1
ATOM 666 C CA . PHE A 1 89 ? 8.305 -3.84 6.988 1 94.88 89 PHE A CA 1
ATOM 667 C C . PHE A 1 89 ? 9.227 -4.16 8.156 1 94.88 89 PHE A C 1
ATOM 669 O O . PHE A 1 89 ? 10.133 -3.383 8.469 1 94.88 89 PHE A O 1
ATOM 676 N N . PHE A 1 90 ? 9.016 -5.285 8.766 1 94.31 90 PHE A N 1
ATOM 677 C CA . PHE A 1 90 ? 9.805 -5.73 9.906 1 94.31 90 PHE A CA 1
ATOM 678 C C . PHE A 1 90 ? 11.25 -6.008 9.5 1 94.31 90 PHE A C 1
ATOM 680 O O . PHE A 1 90 ? 12.18 -5.578 10.18 1 94.31 90 PHE A O 1
ATOM 687 N N . VAL A 1 91 ? 11.477 -6.613 8.422 1 92.62 91 VAL A N 1
ATOM 688 C CA . VAL A 1 91 ? 12.805 -6.984 7.934 1 92.62 91 VAL A CA 1
ATOM 689 C C . VAL A 1 91 ? 13.609 -5.723 7.629 1 92.62 91 VAL A C 1
ATOM 691 O O . VAL A 1 91 ? 14.766 -5.598 8.055 1 92.62 91 VAL A O 1
ATOM 694 N N . GLU A 1 92 ? 12.984 -4.77 7.008 1 90.25 92 GLU A N 1
ATOM 695 C CA . GLU A 1 92 ? 13.711 -3.598 6.523 1 90.25 92 GLU A CA 1
ATOM 696 C C . GLU A 1 92 ? 13.938 -2.59 7.645 1 90.25 92 GLU A C 1
ATOM 698 O O . GLU A 1 92 ? 14.992 -1.954 7.707 1 90.25 92 GLU A O 1
ATOM 703 N N . ASN A 1 93 ? 12.992 -2.51 8.555 1 89.75 93 ASN A N 1
ATOM 704 C CA . ASN A 1 93 ? 13.062 -1.379 9.477 1 89.75 93 ASN A CA 1
ATOM 705 C C . ASN A 1 93 ? 13.414 -1.825 10.891 1 89.75 93 ASN A C 1
ATOM 707 O O . ASN A 1 93 ? 13.844 -1.015 11.711 1 89.75 93 ASN A O 1
ATOM 711 N N . ILE A 1 94 ? 13.211 -3.02 11.219 1 88.06 94 ILE A N 1
ATOM 712 C CA . ILE A 1 94 ? 13.43 -3.463 12.586 1 88.06 94 ILE A CA 1
ATOM 713 C C . ILE A 1 94 ? 14.633 -4.406 12.641 1 88.06 94 ILE A C 1
ATOM 715 O O . ILE A 1 94 ? 15.562 -4.191 13.422 1 88.06 94 ILE A O 1
ATOM 719 N N . LEU A 1 95 ? 14.625 -5.398 11.852 1 83 95 LEU A N 1
ATOM 720 C CA . LEU A 1 95 ? 15.664 -6.418 11.906 1 83 95 LEU A CA 1
ATOM 721 C C . LEU A 1 95 ? 17.031 -5.828 11.547 1 83 95 LEU A C 1
ATOM 723 O O . LEU A 1 95 ? 18.031 -6.18 12.156 1 83 95 LEU A O 1
ATOM 727 N N . PHE A 1 96 ? 17.031 -4.828 10.516 1 72.25 96 PHE A N 1
ATOM 728 C CA . PHE A 1 96 ? 18.297 -4.285 10.055 1 72.25 96 PHE A CA 1
ATOM 729 C C . PHE A 1 96 ? 18.391 -2.793 10.344 1 72.25 96 PHE A C 1
ATOM 731 O O . PHE A 1 96 ? 19.078 -2.059 9.633 1 72.25 96 PHE A O 1
ATOM 738 N N . ASP A 1 97 ? 17.578 -2.191 11.32 1 61.31 97 ASP A N 1
ATOM 739 C CA . ASP A 1 97 ? 17.562 -0.79 11.727 1 61.31 97 ASP A CA 1
ATOM 740 C C . ASP A 1 97 ? 18.984 -0.236 11.852 1 61.31 97 ASP A C 1
ATOM 742 O O . ASP A 1 97 ? 19.75 -0.671 12.711 1 61.31 97 ASP A O 1
ATOM 746 N N . HIS A 1 98 ? 19.703 -0.082 10.758 1 52.62 98 HIS A N 1
ATOM 747 C CA . HIS A 1 98 ? 20.984 0.575 10.922 1 52.62 98 HIS A CA 1
ATOM 748 C C . HIS A 1 98 ? 20.812 2.047 11.281 1 52.62 98 HIS A C 1
ATOM 750 O O . HIS A 1 98 ? 19.859 2.689 10.836 1 52.62 98 HIS A O 1
ATOM 756 N N . HIS A 1 99 ? 21.328 2.498 12.398 1 46.09 99 HIS A N 1
ATOM 757 C CA . HIS A 1 99 ? 21.641 3.873 12.766 1 46.09 99 HIS A CA 1
ATOM 758 C C . HIS A 1 99 ? 22.125 4.664 11.555 1 46.09 99 HIS A C 1
ATOM 760 O O . HIS A 1 99 ? 23.141 4.312 10.945 1 46.09 99 HIS A O 1
ATOM 766 N N . HIS A 1 100 ? 21.281 4.969 10.633 1 41.62 100 HIS A N 1
ATOM 767 C CA . HIS A 1 100 ? 21.797 6.016 9.758 1 41.62 100 HIS A CA 1
ATOM 768 C C . HIS A 1 100 ? 22.656 7.008 10.531 1 41.62 100 HIS A C 1
ATOM 770 O O . HIS A 1 100 ? 22.156 7.988 11.07 1 41.62 100 HIS A O 1
ATOM 776 N N . ASP A 1 101 ? 23.453 6.75 11.477 1 35.06 101 ASP A N 1
ATOM 777 C CA . ASP A 1 101 ? 24.328 7.836 11.898 1 35.06 101 ASP A CA 1
ATOM 778 C C . ASP A 1 101 ? 24.875 8.602 10.703 1 35.06 101 ASP A C 1
ATOM 780 O O . ASP A 1 101 ? 25.344 9.734 10.836 1 35.06 101 ASP A O 1
ATOM 784 N N . SER A 1 102 ? 25.703 7.945 9.828 1 33.97 102 SER A N 1
ATOM 785 C CA . SER A 1 102 ? 26.734 8.703 9.109 1 33.97 102 SER A CA 1
ATOM 786 C C . SER A 1 102 ? 26.109 9.578 8.031 1 33.97 102 SER A C 1
ATOM 788 O O . SER A 1 102 ? 25.484 9.07 7.094 1 33.97 102 SER A O 1
ATOM 790 N N . HIS A 1 103 ? 25.547 10.75 8.336 1 31.55 103 HIS A N 1
ATOM 791 C CA . HIS A 1 103 ? 25.531 11.914 7.453 1 31.55 103 HIS A CA 1
ATOM 792 C C . HIS A 1 103 ? 26.719 11.891 6.492 1 31.55 103 HIS A C 1
ATOM 794 O O . HIS A 1 103 ? 27.438 12.891 6.359 1 31.55 103 HIS A O 1
ATOM 800 N N . ASN A 1 104 ? 27.484 10.969 6.27 1 28.89 104 ASN A N 1
ATOM 801 C CA . ASN A 1 104 ? 28.5 11.273 5.266 1 28.89 104 ASN A CA 1
ATOM 802 C C . ASN A 1 104 ? 27.875 11.758 3.965 1 28.89 104 ASN A C 1
ATOM 804 O O . ASN A 1 104 ? 27.125 11.023 3.314 1 28.89 104 ASN A O 1
ATOM 808 N N . HIS A 1 105 ? 27.531 13.078 3.965 1 27.45 105 HIS A N 1
ATOM 809 C CA . HIS A 1 105 ? 27.375 13.891 2.762 1 27.45 105 HIS A CA 1
ATOM 810 C C . HIS A 1 105 ? 28.234 13.352 1.627 1 27.45 105 HIS A C 1
ATOM 812 O O . HIS A 1 105 ? 29.422 13.07 1.824 1 27.45 105 HIS A O 1
ATOM 818 N N . LEU A 1 106 ? 27.781 12.625 0.826 1 27.91 106 LEU A N 1
ATOM 819 C CA . LEU A 1 106 ? 28.547 12.477 -0.405 1 27.91 106 LEU A CA 1
ATOM 820 C C . LEU A 1 106 ? 29.297 13.766 -0.731 1 27.91 106 LEU A C 1
ATOM 822 O O . LEU A 1 106 ? 28.75 14.859 -0.59 1 27.91 106 LEU A O 1
ATOM 826 N N . PRO A 1 107 ? 30.625 13.875 -0.586 1 27.16 107 PRO A N 1
ATOM 827 C CA . PRO A 1 107 ? 31.359 15.047 -1.075 1 27.16 107 PRO A CA 1
ATOM 828 C C . PRO A 1 107 ? 30.812 15.586 -2.391 1 27.16 107 PRO A C 1
ATOM 830 O O . PRO A 1 107 ? 30.516 14.812 -3.307 1 27.16 107 PRO A O 1
ATOM 833 N N . SER A 1 108 ? 29.891 16.5 -2.27 1 24.92 108 SER A N 1
ATOM 834 C CA . SER A 1 108 ? 29.594 17.266 -3.479 1 24.92 108 SER A CA 1
ATOM 835 C C . SER A 1 108 ? 30.859 17.547 -4.281 1 24.92 108 SER A C 1
ATOM 837 O O . SER A 1 108 ? 31.812 18.109 -3.754 1 24.92 108 SER A O 1
ATOM 839 N N . PHE A 1 109 ? 31.25 16.578 -5.121 1 25.2 109 PHE A N 1
ATOM 840 C CA . PHE A 1 109 ? 32.312 16.859 -6.066 1 25.2 109 PHE A CA 1
ATOM 841 C C . PHE A 1 109 ? 32.156 18.25 -6.668 1 25.2 109 PHE A C 1
ATOM 843 O O . PHE A 1 109 ? 31.219 18.5 -7.418 1 25.2 109 PHE A O 1
ATOM 850 N N . ASP A 1 110 ? 32.375 19.344 -5.848 1 23.97 110 ASP A N 1
ATOM 851 C CA . ASP A 1 110 ? 32.594 20.656 -6.438 1 23.97 110 ASP A CA 1
ATOM 852 C C . ASP A 1 110 ? 33.656 20.594 -7.531 1 23.97 110 ASP A C 1
ATOM 854 O O . ASP A 1 110 ? 34.812 20.234 -7.266 1 23.97 110 ASP A O 1
ATOM 858 N N . PHE A 1 111 ? 33.25 20.234 -8.734 1 22.58 111 PHE A N 1
ATOM 859 C CA . PHE A 1 111 ? 34.031 20.281 -9.953 1 22.58 111 PHE A CA 1
ATOM 860 C C . PHE A 1 111 ? 34.688 21.656 -10.125 1 22.58 111 PHE A C 1
ATOM 862 O O . PHE A 1 111 ? 34.312 22.422 -11.016 1 22.58 111 PHE A O 1
ATOM 869 N N . ASN A 1 112 ? 34.719 22.531 -9.031 1 24.05 112 ASN A N 1
ATOM 870 C CA . ASN A 1 112 ? 35.438 23.719 -9.484 1 24.05 112 ASN A CA 1
ATOM 871 C C . ASN A 1 112 ? 36.844 23.375 -9.969 1 24.05 112 ASN A C 1
ATOM 873 O O . ASN A 1 112 ? 37.562 22.609 -9.32 1 24.05 112 ASN A O 1
ATOM 877 N N . GLY A 1 113 ? 37 23.453 -11.312 1 23.11 113 GLY A N 1
ATOM 878 C CA . GLY A 1 113 ? 38.094 23.328 -12.25 1 23.11 113 GLY A CA 1
ATOM 879 C C . GLY A 1 113 ? 39.344 24.078 -11.82 1 23.11 113 GLY A C 1
ATOM 880 O O . GLY A 1 113 ? 40.188 24.391 -12.641 1 23.11 113 GLY A O 1
ATOM 881 N N . ASP A 1 114 ? 39.375 24.609 -10.555 1 24.97 114 ASP A N 1
ATOM 882 C CA . ASP A 1 114 ? 40.594 25.422 -10.633 1 24.97 114 ASP A CA 1
ATOM 883 C C . ASP A 1 114 ? 41.812 24.562 -10.898 1 24.97 114 ASP A C 1
ATOM 885 O O . ASP A 1 114 ? 41.938 23.453 -10.375 1 24.97 114 ASP A O 1
ATOM 889 N N . PRO A 1 115 ? 42.5 24.875 -12.039 1 26.75 115 PRO A N 1
ATOM 890 C CA . PRO A 1 115 ? 43.75 24.266 -12.516 1 26.75 115 PRO A CA 1
ATOM 891 C C . PRO A 1 115 ? 44.812 24.141 -11.422 1 26.75 115 PRO A C 1
ATOM 893 O O . PRO A 1 115 ? 45.344 25.156 -10.977 1 26.75 115 PRO A O 1
ATOM 896 N N . LEU A 1 116 ? 44.406 23.641 -10.219 1 25.5 116 LEU A N 1
ATOM 897 C CA . LEU A 1 116 ? 45.5 23.625 -9.266 1 25.5 116 LEU A CA 1
ATOM 898 C C . LEU A 1 116 ? 46.75 23.016 -9.898 1 25.5 116 LEU A C 1
ATOM 900 O O . LEU A 1 116 ? 46.688 21.953 -10.523 1 25.5 116 LEU A O 1
ATOM 904 N N . VAL A 1 117 ? 47.75 23.797 -10.148 1 25.25 117 VAL A N 1
ATOM 905 C CA . VAL A 1 117 ? 49.125 23.703 -10.648 1 25.25 117 VAL A CA 1
ATOM 906 C C . VAL A 1 117 ? 49.812 22.453 -10.109 1 25.25 117 VAL A C 1
ATOM 908 O O . VAL A 1 117 ? 49.312 21.844 -9.156 1 25.25 117 VAL A O 1
ATOM 911 N N . ASN A 1 118 ? 51.156 22.469 -9.867 1 23.55 118 ASN A N 1
ATOM 912 C CA . ASN A 1 118 ? 52.375 21.766 -10.227 1 23.55 118 ASN A CA 1
ATOM 913 C C . ASN A 1 118 ? 52.688 20.656 -9.219 1 23.55 118 ASN A C 1
ATOM 915 O O . ASN A 1 118 ? 53.5 19.766 -9.508 1 23.55 118 ASN A O 1
ATOM 919 N N . SER A 1 119 ? 52.688 20.891 -7.848 1 26.34 119 SER A N 1
ATOM 920 C CA . SER A 1 119 ? 53.875 20.344 -7.234 1 26.34 119 SER A CA 1
ATOM 921 C C . SER A 1 119 ? 53.812 18.828 -7.148 1 26.34 119 SER A C 1
ATOM 923 O O . SER A 1 119 ? 52.719 18.25 -7.207 1 26.34 119 SER A O 1
ATOM 925 N N . GLU A 1 120 ? 54.938 18.094 -6.777 1 27.48 120 GLU A N 1
ATOM 926 C CA . GLU A 1 120 ? 55.625 16.812 -6.906 1 27.48 120 GLU A CA 1
ATOM 927 C C . GLU A 1 120 ? 54.844 15.695 -6.25 1 27.48 120 GLU A C 1
ATOM 929 O O . GLU A 1 120 ? 54.219 14.891 -6.941 1 27.48 120 GLU A O 1
ATOM 934 N N . ASN A 1 121 ? 55.5 15.023 -5.242 1 27.36 121 ASN A N 1
ATOM 935 C CA . ASN A 1 121 ? 55.906 13.656 -4.938 1 27.36 121 ASN A CA 1
ATOM 936 C C . ASN A 1 121 ? 54.781 12.891 -4.207 1 27.36 121 ASN A C 1
ATOM 938 O O . ASN A 1 121 ? 54.719 11.664 -4.289 1 27.36 121 ASN A O 1
ATOM 942 N N . ASP A 1 122 ? 54.375 13.32 -2.994 1 29.44 122 ASP A N 1
ATOM 943 C CA . ASP A 1 122 ? 54.031 12.344 -1.961 1 29.44 122 ASP A CA 1
ATOM 944 C C . ASP A 1 122 ? 52.625 11.789 -2.17 1 29.44 122 ASP A C 1
ATOM 946 O O . ASP A 1 122 ? 51.625 12.492 -1.949 1 29.44 122 ASP A O 1
ATOM 950 N N . PHE A 1 123 ? 52.406 11.023 -3.203 1 30.86 123 PHE A N 1
ATOM 951 C CA . PHE A 1 123 ? 51.125 10.383 -3.492 1 30.86 123 PHE A CA 1
ATOM 952 C C . PHE A 1 123 ? 50.625 9.617 -2.275 1 30.86 123 PHE A C 1
ATOM 954 O O . PHE A 1 123 ? 51.25 8.648 -1.835 1 30.86 123 PHE A O 1
ATOM 961 N N . PRO A 1 124 ? 50.031 10.273 -1.215 1 32.06 124 PRO A N 1
ATOM 962 C CA . PRO A 1 124 ? 49.594 9.398 -0.132 1 32.06 124 PRO A CA 1
ATOM 963 C C . PRO A 1 124 ? 48.75 8.219 -0.637 1 32.06 124 PRO A C 1
ATOM 965 O O . PRO A 1 124 ? 47.938 8.375 -1.554 1 32.06 124 PRO A O 1
ATOM 968 N N . ARG A 1 125 ? 49.312 6.98 -0.638 1 30.09 125 ARG A N 1
ATOM 969 C CA . ARG A 1 125 ? 48.625 5.695 -0.76 1 30.09 125 ARG A CA 1
ATOM 970 C C . ARG A 1 125 ? 47.281 5.711 -0.036 1 30.09 125 ARG A C 1
ATOM 972 O O . ARG A 1 125 ? 47.25 5.707 1.195 1 30.09 125 ARG A O 1
ATOM 979 N N . ARG A 1 126 ? 46.375 6.477 -0.349 1 34.53 126 ARG A N 1
ATOM 980 C CA . ARG A 1 126 ? 45.031 6.289 0.183 1 34.53 126 ARG A CA 1
ATOM 981 C C . ARG A 1 126 ? 44.656 4.809 0.235 1 34.53 126 ARG A C 1
ATOM 983 O O . ARG A 1 126 ? 44.688 4.125 -0.791 1 34.53 126 ARG A O 1
ATOM 990 N N . LYS A 1 127 ? 45.031 4.113 1.363 1 34 127 LYS A N 1
ATOM 991 C CA . LYS A 1 127 ? 44.719 2.736 1.739 1 34 127 LYS A CA 1
ATOM 992 C C . LYS A 1 127 ? 43.344 2.322 1.235 1 34 127 LYS A C 1
ATOM 994 O O . LYS A 1 127 ? 42.344 2.973 1.541 1 34 127 LYS A O 1
ATOM 999 N N . ALA A 1 128 ? 43.188 1.701 0.111 1 37.53 128 ALA A N 1
ATOM 1000 C CA . ALA A 1 128 ? 42.125 0.97 -0.559 1 37.53 128 ALA A CA 1
ATOM 1001 C C . ALA A 1 128 ? 41.25 0.249 0.451 1 37.53 128 ALA A C 1
ATOM 1003 O O . ALA A 1 128 ? 40.125 -0.192 0.116 1 37.53 128 ALA A O 1
ATOM 1004 N N . SER A 1 129 ? 41.812 -0.299 1.52 1 37.69 129 SER A N 1
ATOM 1005 C CA . SER A 1 129 ? 41.219 -1.413 2.236 1 37.69 129 SER A CA 1
ATOM 1006 C C . SER A 1 129 ? 39.969 -0.965 2.986 1 37.69 129 SER A C 1
ATOM 1008 O O . SER A 1 129 ? 39.344 -1.759 3.693 1 37.69 129 SER A O 1
ATOM 1010 N N . GLU A 1 130 ? 39.844 0.245 3.377 1 37.03 130 GLU A N 1
ATOM 1011 C CA . GLU A 1 130 ? 38.781 0.476 4.34 1 37.03 130 GLU A CA 1
ATOM 1012 C C . GLU A 1 130 ? 37.406 0.336 3.682 1 37.03 130 GLU A C 1
ATOM 1014 O O . GLU A 1 130 ? 37 1.195 2.898 1 37.03 130 GLU A O 1
ATOM 1019 N N . ILE A 1 131 ? 36.969 -0.875 3.215 1 43.31 131 ILE A N 1
ATOM 1020 C CA . ILE A 1 131 ? 35.562 -1.125 3.035 1 43.31 131 ILE A CA 1
ATOM 1021 C C . ILE A 1 131 ? 34.75 -0.232 3.979 1 43.31 131 ILE A C 1
ATOM 1023 O O . ILE A 1 131 ? 34.844 -0.382 5.199 1 43.31 131 ILE A O 1
ATOM 1027 N N . THR A 1 132 ? 34.562 0.951 3.762 1 47.75 132 THR A N 1
ATOM 1028 C CA . THR A 1 132 ? 33.812 1.823 4.676 1 47.75 132 THR A CA 1
ATOM 1029 C C . THR A 1 132 ? 32.469 1.21 5.043 1 47.75 132 THR A C 1
ATOM 1031 O O . THR A 1 132 ? 31.734 0.754 4.172 1 47.75 132 THR A O 1
ATOM 1034 N N . PRO A 1 133 ? 32.25 0.674 6.281 1 51.94 133 PRO A N 1
ATOM 1035 C CA . PRO A 1 133 ? 31.047 0.147 6.895 1 51.94 133 PRO A CA 1
ATOM 1036 C C . PRO A 1 133 ? 29.781 0.781 6.324 1 51.94 133 PRO A C 1
ATOM 1038 O O . PRO A 1 133 ? 28.719 0.132 6.27 1 51.94 133 PRO A O 1
ATOM 1041 N N . ARG A 1 134 ? 29.891 1.854 5.648 1 55.38 134 ARG A N 1
ATOM 1042 C CA . ARG A 1 134 ? 28.719 2.674 5.328 1 55.38 134 ARG A CA 1
ATOM 1043 C C . ARG A 1 134 ? 28 2.141 4.094 1 55.38 134 ARG A C 1
ATOM 1045 O O . ARG A 1 134 ? 26.766 2.223 4 1 55.38 134 ARG A O 1
ATOM 1052 N N . THR A 1 135 ? 28.703 1.324 3.135 1 64.19 135 THR A N 1
ATOM 1053 C CA . THR A 1 135 ? 28.078 0.867 1.896 1 64.19 135 THR A CA 1
ATOM 1054 C C . THR A 1 135 ? 27.516 -0.545 2.061 1 64.19 135 THR A C 1
ATOM 1056 O O . THR A 1 135 ? 26.516 -0.9 1.438 1 64.19 135 THR A O 1
ATOM 1059 N N . PHE A 1 136 ? 27.953 -1.321 3.111 1 76.62 136 PHE A N 1
ATOM 1060 C CA . PHE A 1 136 ? 27.609 -2.734 3.24 1 76.62 136 PHE A CA 1
ATOM 1061 C C . PHE A 1 136 ? 26.234 -2.904 3.861 1 76.62 136 PHE A C 1
ATOM 1063 O O . PHE A 1 136 ? 25.438 -3.738 3.412 1 76.62 136 PHE A O 1
ATOM 1070 N N . VAL A 1 137 ? 25.859 -2.051 4.68 1 81 137 VAL A N 1
ATOM 1071 C CA . VAL A 1 137 ? 24.641 -2.242 5.469 1 81 137 VAL A CA 1
ATOM 1072 C C . VAL A 1 137 ? 23.422 -2.012 4.59 1 81 137 VAL A C 1
ATOM 1074 O O . VAL A 1 137 ? 22.531 -2.867 4.512 1 81 137 VAL A O 1
ATOM 1077 N N . PRO A 1 138 ? 23.5 -0.984 3.785 1 83.75 138 PRO A N 1
ATOM 1078 C CA . PRO A 1 138 ? 22.328 -0.779 2.918 1 83.75 138 PRO A CA 1
ATOM 1079 C C . PRO A 1 138 ? 22.172 -1.884 1.877 1 83.75 138 PRO A C 1
ATOM 1081 O O . PRO A 1 138 ? 21.047 -2.285 1.566 1 83.75 138 PRO A O 1
ATOM 1084 N N . ALA A 1 139 ? 23.266 -2.371 1.384 1 89.25 139 ALA A N 1
ATOM 1085 C CA . ALA A 1 139 ? 23.234 -3.447 0.396 1 89.25 139 ALA A CA 1
ATOM 1086 C C . ALA A 1 139 ? 22.672 -4.73 1.005 1 89.25 139 ALA A C 1
ATOM 1088 O O . ALA A 1 139 ? 21.875 -5.426 0.379 1 89.25 139 ALA A O 1
ATOM 1089 N N . PHE A 1 140 ? 23.047 -5.02 2.16 1 91 140 PHE A N 1
ATOM 1090 C CA . PHE A 1 140 ? 22.594 -6.23 2.842 1 91 140 PHE A CA 1
ATOM 1091 C C . PHE A 1 140 ? 21.109 -6.141 3.184 1 91 140 PHE A C 1
ATOM 1093 O O . PHE A 1 140 ? 20.375 -7.117 3.039 1 91 140 PHE A O 1
ATOM 1100 N N . ILE A 1 141 ? 20.672 -4.984 3.613 1 89.62 141 ILE A N 1
ATOM 1101 C CA . ILE A 1 141 ? 19.266 -4.777 3.967 1 89.62 141 ILE A CA 1
ATOM 1102 C C . ILE A 1 141 ? 18.391 -4.957 2.73 1 89.62 141 ILE A C 1
ATOM 1104 O O . ILE A 1 141 ? 17.375 -5.656 2.777 1 89.62 141 ILE A O 1
ATOM 1108 N N . LEU A 1 142 ? 18.828 -4.344 1.726 1 90.94 142 LEU A N 1
ATOM 1109 C CA . LEU A 1 142 ? 18.062 -4.453 0.485 1 90.94 142 LEU A CA 1
ATOM 1110 C C . LEU A 1 142 ? 18.047 -5.895 -0.016 1 90.94 142 LEU A C 1
ATOM 1112 O O . LEU A 1 142 ? 17.016 -6.387 -0.463 1 90.94 142 LEU A O 1
ATOM 1116 N N . THR A 1 143 ? 19.203 -6.562 0.085 1 94.12 143 THR A N 1
ATOM 1117 C CA . THR A 1 143 ? 19.266 -7.961 -0.33 1 94.12 143 THR A CA 1
ATOM 1118 C C . THR A 1 143 ? 18.297 -8.812 0.491 1 94.12 143 THR A C 1
ATOM 1120 O O . THR A 1 143 ? 17.547 -9.625 -0.062 1 94.12 143 THR A O 1
ATOM 1123 N N . ALA A 1 144 ? 18.266 -8.648 1.737 1 94.44 144 ALA A N 1
ATOM 1124 C CA . ALA A 1 144 ? 17.391 -9.43 2.615 1 94.44 144 ALA A CA 1
ATOM 1125 C C . ALA A 1 144 ? 15.93 -9.227 2.248 1 94.44 144 ALA A C 1
ATOM 1127 O O . ALA A 1 144 ? 15.172 -10.195 2.137 1 94.44 144 ALA A O 1
ATOM 1128 N N . ALA A 1 145 ? 15.555 -7.992 2.105 1 91.94 145 ALA A N 1
ATOM 1129 C CA . ALA A 1 145 ? 14.172 -7.684 1.749 1 91.94 145 ALA A CA 1
ATOM 1130 C C . ALA A 1 145 ? 13.797 -8.32 0.417 1 91.94 145 ALA A C 1
ATOM 1132 O O . ALA A 1 145 ? 12.719 -8.906 0.287 1 91.94 145 ALA A O 1
ATOM 1133 N N . LEU A 1 146 ? 14.703 -8.25 -0.547 1 94.69 146 LEU A N 1
ATOM 1134 C CA . LEU A 1 146 ? 14.438 -8.781 -1.881 1 94.69 146 LEU A CA 1
ATOM 1135 C C . LEU A 1 146 ? 14.383 -10.305 -1.863 1 94.69 146 LEU A C 1
ATOM 1137 O O . LEU A 1 146 ? 13.586 -10.914 -2.582 1 94.69 146 LEU A O 1
ATOM 1141 N N . VAL A 1 147 ? 15.234 -10.883 -1.039 1 96.62 147 VAL A N 1
ATOM 1142 C CA . VAL A 1 147 ? 15.25 -12.336 -0.924 1 96.62 147 VAL A CA 1
ATOM 1143 C C . VAL A 1 147 ? 13.945 -12.812 -0.294 1 96.62 147 VAL A C 1
ATOM 1145 O O . VAL A 1 147 ? 13.344 -13.781 -0.767 1 96.62 147 VAL A O 1
ATOM 1148 N N . VAL A 1 148 ? 13.492 -12.18 0.715 1 96.19 148 VAL A N 1
ATOM 1149 C CA . VAL A 1 148 ? 12.25 -12.578 1.383 1 96.19 148 VAL A CA 1
ATOM 1150 C C . VAL A 1 148 ? 11.078 -12.445 0.416 1 96.19 148 VAL A C 1
ATOM 1152 O O . VAL A 1 148 ? 10.281 -13.367 0.269 1 96.19 148 VAL A O 1
ATOM 1155 N N . HIS A 1 149 ? 10.992 -11.328 -0.196 1 94.12 149 HIS A N 1
ATOM 1156 C CA . HIS A 1 149 ? 9.875 -11.125 -1.114 1 94.12 149 HIS A CA 1
ATOM 1157 C C . HIS A 1 149 ? 9.922 -12.109 -2.273 1 94.12 149 HIS A C 1
ATOM 1159 O O . HIS A 1 149 ? 8.906 -12.695 -2.646 1 94.12 149 HIS A O 1
ATOM 1165 N N . SER A 1 150 ? 11.172 -12.375 -2.83 1 97.06 150 SER A N 1
ATOM 1166 C CA . SER A 1 150 ? 11.336 -13.305 -3.939 1 97.06 150 SER A CA 1
ATOM 1167 C C . SER A 1 150 ? 10.992 -14.727 -3.521 1 97.06 150 SER A C 1
ATOM 1169 O O . SER A 1 150 ? 10.523 -15.523 -4.336 1 97.06 150 SER A O 1
ATOM 1171 N N . THR A 1 151 ? 11.242 -15.008 -2.311 1 97.88 151 THR A N 1
ATOM 1172 C CA . THR A 1 151 ? 10.906 -16.328 -1.802 1 97.88 151 THR A CA 1
ATOM 1173 C C . THR A 1 151 ? 9.398 -16.562 -1.829 1 97.88 151 THR A C 1
ATOM 1175 O O . THR A 1 151 ? 8.922 -17.547 -2.383 1 97.88 151 THR A O 1
ATOM 1178 N N . PHE A 1 152 ? 8.664 -15.656 -1.328 1 97.62 152 PHE A N 1
ATOM 1179 C CA . PHE A 1 152 ? 7.215 -15.82 -1.255 1 97.62 152 PHE A CA 1
ATOM 1180 C C . PHE A 1 152 ? 6.598 -15.789 -2.646 1 97.62 152 PHE A C 1
ATOM 1182 O O . PHE A 1 152 ? 5.73 -16.609 -2.963 1 97.62 152 PHE A O 1
ATOM 1189 N N . GLU A 1 153 ? 7.062 -14.898 -3.438 1 96.31 153 GLU A N 1
ATOM 1190 C CA . GLU A 1 153 ? 6.492 -14.789 -4.777 1 96.31 153 GLU A CA 1
ATOM 1191 C C . GLU A 1 153 ? 6.836 -16 -5.629 1 96.31 153 GLU A C 1
ATOM 1193 O O . GLU A 1 153 ? 6.008 -16.469 -6.414 1 96.31 153 GLU A O 1
ATOM 1198 N N . GLY A 1 154 ? 8.102 -16.531 -5.551 1 97.75 154 GLY A N 1
ATOM 1199 C CA . GLY A 1 154 ? 8.477 -17.719 -6.285 1 97.75 154 GLY A CA 1
ATOM 1200 C C . GLY A 1 154 ? 7.641 -18.938 -5.922 1 97.75 154 GLY A C 1
ATOM 1201 O O . GLY A 1 154 ? 7.164 -19.656 -6.801 1 97.75 154 GLY A O 1
ATOM 1202 N N . ILE A 1 155 ? 7.477 -19.125 -4.641 1 98 155 ILE A N 1
ATOM 1203 C CA . ILE A 1 155 ? 6.676 -20.25 -4.184 1 98 155 ILE A CA 1
ATOM 1204 C C . ILE A 1 155 ? 5.238 -20.094 -4.684 1 98 155 ILE A C 1
ATOM 1206 O O . ILE A 1 155 ? 4.617 -21.078 -5.102 1 98 155 ILE A O 1
ATOM 1210 N N . ALA A 1 156 ? 4.746 -18.875 -4.645 1 96.88 156 ALA A N 1
ATOM 1211 C CA . ALA A 1 156 ? 3.398 -18.609 -5.141 1 96.88 156 ALA A CA 1
ATOM 1212 C C . ALA A 1 156 ? 3.266 -19 -6.609 1 96.88 156 ALA A C 1
ATOM 1214 O O . ALA A 1 156 ? 2.297 -19.672 -6.992 1 96.88 156 ALA A O 1
ATOM 1215 N N . VAL A 1 157 ? 4.211 -18.672 -7.445 1 96.62 157 VAL A N 1
ATOM 1216 C CA . VAL A 1 157 ? 4.199 -19.031 -8.859 1 96.62 157 VAL A CA 1
ATOM 1217 C C . VAL A 1 157 ? 4.188 -20.547 -9.008 1 96.62 157 VAL A C 1
ATOM 1219 O O . VAL A 1 157 ? 3.424 -21.094 -9.805 1 96.62 157 VAL A O 1
ATOM 1222 N N . GLY A 1 158 ? 5.016 -21.219 -8.258 1 97.38 158 GLY A N 1
ATOM 1223 C CA . GLY A 1 158 ? 5.082 -22.672 -8.312 1 97.38 158 GLY A CA 1
ATOM 1224 C C . GLY A 1 158 ? 3.781 -23.344 -7.922 1 97.38 158 GLY A C 1
ATOM 1225 O O . GLY A 1 158 ? 3.445 -24.406 -8.445 1 97.38 158 GLY A O 1
ATOM 1226 N N . LEU A 1 159 ? 3.045 -22.75 -7.035 1 96.56 159 LEU A N 1
ATOM 1227 C CA . LEU A 1 159 ? 1.821 -23.344 -6.5 1 96.56 159 LEU A CA 1
ATOM 1228 C C . LEU A 1 159 ? 0.651 -23.109 -7.453 1 96.56 159 LEU A C 1
ATOM 1230 O O . LEU A 1 159 ? -0.357 -23.812 -7.379 1 96.56 159 LEU A O 1
ATOM 1234 N N . LEU A 1 160 ? 0.739 -22.109 -8.312 1 94.69 160 LEU A N 1
ATOM 1235 C CA . LEU A 1 160 ? -0.369 -21.766 -9.195 1 94.69 160 LEU A CA 1
ATOM 1236 C C . LEU A 1 160 ? -0.649 -22.891 -10.18 1 94.69 160 LEU A C 1
ATOM 1238 O O . LEU A 1 160 ? 0.28 -23.531 -10.68 1 94.69 160 LEU A O 1
ATOM 1242 N N . SER A 1 161 ? -1.957 -23.062 -10.508 1 91.12 161 SER A N 1
ATOM 1243 C CA . SER A 1 161 ? -2.35 -24.125 -11.43 1 91.12 161 SER A CA 1
ATOM 1244 C C . SER A 1 161 ? -2.912 -23.562 -12.727 1 91.12 161 SER A C 1
ATOM 1246 O O . SER A 1 161 ? -2.934 -24.234 -13.75 1 91.12 161 SER A O 1
ATOM 1248 N N . SER A 1 162 ? -3.346 -22.375 -12.656 1 90.44 162 SER A N 1
ATOM 1249 C CA . SER A 1 162 ? -3.912 -21.734 -13.836 1 90.44 162 SER A CA 1
ATOM 1250 C C . SER A 1 162 ? -2.816 -21.188 -14.742 1 90.44 162 SER A C 1
ATOM 1252 O O . SER A 1 162 ? -1.966 -20.406 -14.312 1 90.44 162 SER A O 1
ATOM 1254 N N . LYS A 1 163 ? -2.871 -21.594 -16.016 1 92.75 163 LYS A N 1
ATOM 1255 C CA . LYS A 1 163 ? -1.894 -21.141 -17.016 1 92.75 163 LYS A CA 1
ATOM 1256 C C . LYS A 1 163 ? -1.837 -19.625 -17.078 1 92.75 163 LYS A C 1
ATOM 1258 O O . LYS A 1 163 ? -0.753 -19.031 -17.078 1 92.75 163 LYS A O 1
ATOM 1263 N N . SER A 1 164 ? -2.988 -18.984 -17.094 1 89.62 164 SER A N 1
ATOM 1264 C CA . SER A 1 164 ? -3.064 -17.531 -17.203 1 89.62 164 SER A CA 1
ATOM 1265 C C . SER A 1 164 ? -2.42 -16.859 -15.992 1 89.62 164 SER A C 1
ATOM 1267 O O . SER A 1 164 ? -1.686 -15.875 -16.141 1 89.62 164 SER A O 1
ATOM 1269 N N . SER A 1 165 ? -2.668 -17.438 -14.836 1 91.88 165 SER A N 1
ATOM 1270 C CA . SER A 1 165 ? -2.109 -16.859 -13.617 1 91.88 165 SER A CA 1
ATOM 1271 C C . SER A 1 165 ? -0.594 -17.016 -13.57 1 91.88 165 SER A C 1
ATOM 1273 O O . SER A 1 165 ? 0.123 -16.109 -13.156 1 91.88 165 SER A O 1
ATOM 1275 N N . VAL A 1 166 ? -0.111 -18.172 -14 1 94.56 166 VAL A N 1
ATOM 1276 C CA . VAL A 1 166 ? 1.322 -18.453 -14.008 1 94.56 166 VAL A CA 1
ATOM 1277 C C . VAL A 1 166 ? 2.029 -17.484 -14.953 1 94.56 166 VAL A C 1
ATOM 1279 O O . VAL A 1 166 ? 3.033 -16.875 -14.586 1 94.56 166 VAL A O 1
ATOM 1282 N N . VAL A 1 167 ? 1.498 -17.297 -16.125 1 93.25 167 VAL A N 1
ATOM 1283 C CA . VAL A 1 167 ? 2.117 -16.438 -17.125 1 93.25 167 VAL A CA 1
ATOM 1284 C C . VAL A 1 167 ? 2.094 -14.992 -16.656 1 93.25 167 VAL A C 1
ATOM 1286 O O . VAL A 1 167 ? 3.109 -14.289 -16.719 1 93.25 167 VAL A O 1
ATOM 1289 N N . THR A 1 168 ? 0.997 -14.531 -16.156 1 89.56 168 THR A N 1
ATOM 1290 C CA . THR A 1 168 ? 0.845 -13.148 -15.727 1 89.56 168 THR A CA 1
ATOM 1291 C C . THR A 1 168 ? 1.82 -12.82 -14.594 1 89.56 168 THR A C 1
ATOM 1293 O O . THR A 1 168 ? 2.545 -11.82 -14.664 1 89.56 168 THR A O 1
ATOM 1296 N N . LEU A 1 169 ? 1.837 -13.688 -13.609 1 93.06 169 LEU A N 1
ATOM 1297 C CA . LEU A 1 169 ? 2.713 -13.422 -12.477 1 93.06 169 LEU A CA 1
ATOM 1298 C C . LEU A 1 169 ? 4.18 -13.547 -12.875 1 93.06 169 LEU A C 1
ATOM 1300 O O . LEU A 1 169 ? 5.012 -12.742 -12.469 1 93.06 169 LEU A O 1
ATOM 1304 N N . SER A 1 170 ? 4.48 -14.531 -13.703 1 95.31 170 SER A N 1
ATOM 1305 C CA . SER A 1 170 ? 5.863 -14.742 -14.117 1 95.31 170 SER A CA 1
ATOM 1306 C C . SER A 1 170 ? 6.371 -13.578 -14.969 1 95.31 170 SER A C 1
ATOM 1308 O O . SER A 1 170 ? 7.512 -13.148 -14.812 1 95.31 170 SER A O 1
ATOM 1310 N N . VAL A 1 171 ? 5.543 -13.086 -15.828 1 93.25 171 VAL A N 1
ATOM 1311 C CA . VAL A 1 171 ? 5.93 -11.953 -16.656 1 93.25 171 VAL A CA 1
ATOM 1312 C C . VAL A 1 171 ? 6.133 -10.719 -15.781 1 93.25 171 VAL A C 1
ATOM 1314 O O . VAL A 1 171 ? 7.09 -9.961 -15.977 1 93.25 171 VAL A O 1
ATOM 1317 N N . ALA A 1 172 ? 5.219 -10.516 -14.852 1 90.88 172 ALA A N 1
ATOM 1318 C CA . ALA A 1 172 ? 5.367 -9.406 -13.914 1 90.88 172 ALA A CA 1
ATOM 1319 C C . ALA A 1 172 ? 6.691 -9.492 -13.164 1 90.88 172 ALA A C 1
ATOM 1321 O O . ALA A 1 172 ? 7.387 -8.492 -13 1 90.88 172 ALA A O 1
ATOM 1322 N N . ILE A 1 173 ? 7.066 -10.688 -12.734 1 93.44 173 ILE A N 1
ATOM 1323 C CA . ILE A 1 173 ? 8.312 -10.914 -12.016 1 93.44 173 ILE A CA 1
ATOM 1324 C C . ILE A 1 173 ? 9.5 -10.602 -12.922 1 93.44 173 ILE A C 1
ATOM 1326 O O . ILE A 1 173 ? 10.445 -9.922 -12.508 1 93.44 173 ILE A O 1
ATOM 1330 N N . LEU A 1 174 ? 9.406 -11.047 -14.133 1 94 174 LEU A N 1
ATOM 1331 C CA . LEU A 1 174 ? 10.477 -10.82 -15.102 1 94 174 LEU A CA 1
ATOM 1332 C C . LEU A 1 174 ? 10.719 -9.328 -15.297 1 94 174 LEU A C 1
ATOM 1334 O O . LEU A 1 174 ? 11.867 -8.883 -15.328 1 94 174 LEU A O 1
ATOM 1338 N N . ILE A 1 175 ? 9.711 -8.586 -15.336 1 91.62 175 ILE A N 1
ATOM 1339 C CA . ILE A 1 175 ? 9.797 -7.168 -15.664 1 91.62 175 ILE A CA 1
ATOM 1340 C C . ILE A 1 175 ? 10.312 -6.391 -14.453 1 91.62 175 ILE A C 1
ATOM 1342 O O . ILE A 1 175 ? 11.211 -5.555 -14.578 1 91.62 175 ILE A O 1
ATOM 1346 N N . HIS A 1 176 ? 9.766 -6.621 -13.289 1 90.38 176 HIS A N 1
ATOM 1347 C CA . HIS A 1 176 ? 10.156 -5.789 -12.164 1 90.38 176 HIS A CA 1
ATOM 1348 C C . HIS A 1 176 ? 11.477 -6.254 -11.57 1 90.38 176 HIS A C 1
ATOM 1350 O O . HIS A 1 176 ? 12.148 -5.496 -10.859 1 90.38 176 HIS A O 1
ATOM 1356 N N . ASN A 1 177 ? 11.898 -7.516 -11.781 1 93.62 177 ASN A N 1
ATOM 1357 C CA . ASN A 1 177 ? 13.141 -8.047 -11.234 1 93.62 177 ASN A CA 1
ATOM 1358 C C . ASN A 1 177 ? 14.359 -7.383 -11.867 1 93.62 177 ASN A C 1
ATOM 1360 O O . ASN A 1 177 ? 15.414 -7.277 -11.234 1 93.62 177 ASN A O 1
ATOM 1364 N N . MET A 1 178 ? 14.203 -6.891 -13.023 1 92.62 178 MET A N 1
ATOM 1365 C CA . MET A 1 178 ? 15.328 -6.273 -13.727 1 92.62 178 MET A CA 1
ATOM 1366 C C . MET A 1 178 ? 15.727 -4.961 -13.07 1 92.62 178 MET A C 1
ATOM 1368 O O . MET A 1 178 ? 16.875 -4.801 -12.641 1 92.62 178 MET A O 1
ATOM 1372 N N . PRO A 1 179 ? 14.812 -4.043 -12.945 1 89.62 179 PRO A N 1
ATOM 1373 C CA . PRO A 1 179 ? 15.195 -2.826 -12.219 1 89.62 179 PRO A CA 1
ATOM 1374 C C . PRO A 1 179 ? 15.68 -3.111 -10.797 1 89.62 179 PRO A C 1
ATOM 1376 O O . PRO A 1 179 ? 16.594 -2.449 -10.305 1 89.62 179 PRO A O 1
ATOM 1379 N N . ALA A 1 180 ? 15.094 -4.098 -10.148 1 91.12 180 ALA A N 1
ATOM 1380 C CA . ALA A 1 180 ? 15.5 -4.445 -8.789 1 91.12 180 ALA A CA 1
ATOM 1381 C C . ALA A 1 180 ? 16.938 -4.938 -8.75 1 91.12 180 ALA A C 1
ATOM 1383 O O . ALA A 1 180 ? 17.703 -4.578 -7.855 1 91.12 180 ALA A O 1
ATOM 1384 N N . ALA A 1 181 ? 17.312 -5.707 -9.742 1 93.94 181 ALA A N 1
ATOM 1385 C CA . ALA A 1 181 ? 18.672 -6.227 -9.82 1 93.94 181 ALA A CA 1
ATOM 1386 C C . ALA A 1 181 ? 19.672 -5.102 -10.078 1 93.94 181 ALA A C 1
ATOM 1388 O O . ALA A 1 181 ? 20.75 -5.066 -9.469 1 93.94 181 ALA A O 1
ATOM 1389 N N . ILE A 1 182 ? 19.297 -4.195 -10.883 1 91.19 182 ILE A N 1
ATOM 1390 C CA . ILE A 1 182 ? 20.172 -3.066 -11.18 1 91.19 182 ILE A CA 1
ATOM 1391 C C . ILE A 1 182 ? 20.344 -2.195 -9.938 1 91.19 182 ILE A C 1
ATOM 1393 O O . ILE A 1 182 ? 21.453 -1.802 -9.594 1 91.19 182 ILE A O 1
ATOM 1397 N N . ALA A 1 183 ? 19.219 -1.931 -9.352 1 88.19 183 ALA A N 1
ATOM 1398 C CA . ALA A 1 183 ? 19.25 -1.105 -8.141 1 88.19 183 ALA A CA 1
ATOM 1399 C C . ALA A 1 183 ? 20.125 -1.74 -7.066 1 88.19 183 ALA A C 1
ATOM 1401 O O . ALA A 1 183 ? 20.906 -1.051 -6.406 1 88.19 183 ALA A O 1
ATOM 1402 N N . LEU A 1 184 ? 20.031 -2.986 -6.902 1 91.69 184 LEU A N 1
ATOM 1403 C CA . LEU A 1 184 ? 20.859 -3.705 -5.938 1 91.69 184 LEU A CA 1
ATOM 1404 C C . LEU A 1 184 ? 22.328 -3.639 -6.32 1 91.69 184 LEU A C 1
ATOM 1406 O O . LEU A 1 184 ? 23.188 -3.412 -5.469 1 91.69 184 LEU A O 1
ATOM 1410 N N . GLY A 1 185 ? 22.594 -3.799 -7.582 1 91.19 185 GLY A N 1
ATOM 1411 C CA . GLY A 1 185 ? 23.969 -3.697 -8.062 1 91.19 185 GLY A CA 1
ATOM 1412 C C . GLY A 1 185 ? 24.594 -2.346 -7.789 1 91.19 185 GLY A C 1
ATOM 1413 O O . GLY A 1 185 ? 25.766 -2.268 -7.398 1 91.19 185 GLY A O 1
ATOM 1414 N N . ILE A 1 186 ? 23.812 -1.382 -7.949 1 86.88 186 ILE A N 1
ATOM 1415 C CA . ILE A 1 186 ? 24.297 -0.027 -7.715 1 86.88 186 ILE A CA 1
ATOM 1416 C C . ILE A 1 186 ? 24.594 0.161 -6.227 1 86.88 186 ILE A C 1
ATOM 1418 O O . ILE A 1 186 ? 25.609 0.75 -5.859 1 86.88 186 ILE A O 1
ATOM 1422 N N . LYS A 1 187 ? 23.75 -0.363 -5.398 1 86.88 187 LYS A N 1
ATOM 1423 C CA . LYS A 1 187 ? 23.922 -0.239 -3.957 1 86.88 187 LYS A CA 1
ATOM 1424 C C . LYS A 1 187 ? 25.141 -1.024 -3.48 1 86.88 187 LYS A C 1
ATOM 1426 O O . LYS A 1 187 ? 25.672 -0.774 -2.393 1 86.88 187 LYS A O 1
ATOM 1431 N N . MET A 1 188 ? 25.625 -1.874 -4.277 1 90.69 188 MET A N 1
ATOM 1432 C CA . MET A 1 188 ? 26.719 -2.748 -3.883 1 90.69 188 MET A CA 1
ATOM 1433 C C . MET A 1 188 ? 28.047 -2.234 -4.434 1 90.69 188 MET A C 1
ATOM 1435 O O . MET A 1 188 ? 29.094 -2.857 -4.23 1 90.69 188 MET A O 1
ATOM 1439 N N . GLN A 1 189 ? 27.844 -1.108 -5.086 1 85.75 189 GLN A N 1
ATOM 1440 C CA . GLN A 1 189 ? 29.094 -0.535 -5.578 1 85.75 189 GLN A CA 1
ATOM 1441 C C . GLN A 1 189 ? 30.047 -0.219 -4.43 1 85.75 189 GLN A C 1
ATOM 1443 O O . GLN A 1 189 ? 29.641 0.352 -3.416 1 85.75 189 GLN A O 1
ATOM 1448 N N . GLY A 1 190 ? 31.234 -0.59 -4.551 1 84.69 190 GLY A N 1
ATOM 1449 C CA . GLY A 1 190 ? 32.219 -0.365 -3.504 1 84.69 190 GLY A CA 1
ATOM 1450 C C . GLY A 1 190 ? 32.531 -1.614 -2.703 1 84.69 190 GLY A C 1
ATOM 1451 O O . GLY A 1 190 ? 33.562 -1.67 -2.006 1 84.69 190 GLY A O 1
ATOM 1452 N N . LEU A 1 191 ? 31.641 -2.568 -2.797 1 89.69 191 LEU A N 1
ATOM 1453 C CA . LEU A 1 191 ? 31.906 -3.838 -2.127 1 89.69 191 LEU A CA 1
ATOM 1454 C C . LEU A 1 191 ? 32.969 -4.625 -2.863 1 89.69 191 LEU A C 1
ATOM 1456 O O . LEU A 1 191 ? 33.219 -4.387 -4.047 1 89.69 191 LEU A O 1
ATOM 1460 N N . LYS A 1 192 ? 33.625 -5.43 -2.043 1 93.25 192 LYS A N 1
ATOM 1461 C CA . LYS A 1 192 ? 34.531 -6.375 -2.684 1 93.25 192 LYS A CA 1
ATOM 1462 C C . LYS A 1 192 ? 33.812 -7.25 -3.695 1 93.25 192 LYS A C 1
ATOM 1464 O O . LYS A 1 192 ? 32.625 -7.551 -3.518 1 93.25 192 LYS A O 1
ATOM 1469 N N . LYS A 1 193 ? 34.5 -7.656 -4.723 1 92.81 193 LYS A N 1
ATOM 1470 C CA . LYS A 1 193 ? 33.906 -8.422 -5.816 1 92.81 193 LYS A CA 1
ATOM 1471 C C . LYS A 1 193 ? 33.219 -9.68 -5.297 1 92.81 193 LYS A C 1
ATOM 1473 O O . LYS A 1 193 ? 32.125 -10.031 -5.75 1 92.81 193 LYS A O 1
ATOM 1478 N N . TRP A 1 194 ? 33.844 -10.375 -4.391 1 94.56 194 TRP A N 1
ATOM 1479 C CA . TRP A 1 194 ? 33.281 -11.625 -3.902 1 94.56 194 TRP A CA 1
ATOM 1480 C C . TRP A 1 194 ? 31.969 -11.359 -3.15 1 94.56 194 TRP A C 1
ATOM 1482 O O . TRP A 1 194 ? 31.031 -12.148 -3.225 1 94.56 194 TRP A O 1
ATOM 1492 N N . ALA A 1 195 ? 31.875 -10.273 -2.412 1 94.44 195 ALA A N 1
ATOM 1493 C CA . ALA A 1 195 ? 30.656 -9.906 -1.691 1 94.44 195 ALA A CA 1
ATOM 1494 C C . ALA A 1 195 ? 29.531 -9.516 -2.658 1 94.44 195 ALA A C 1
ATOM 1496 O O . ALA A 1 195 ? 28.391 -9.914 -2.473 1 94.44 195 ALA A O 1
ATOM 1497 N N . TYR A 1 196 ? 29.891 -8.75 -3.689 1 95 196 TYR A N 1
ATOM 1498 C CA . TYR A 1 196 ? 28.953 -8.375 -4.734 1 95 196 TYR A CA 1
ATOM 1499 C C . TYR A 1 196 ? 28.359 -9.617 -5.398 1 95 196 TYR A C 1
ATOM 1501 O O . TYR A 1 196 ? 27.141 -9.75 -5.508 1 95 196 TYR A O 1
ATOM 1509 N N . CYS A 1 197 ? 29.266 -10.57 -5.762 1 95.88 197 CYS A N 1
ATOM 1510 C CA . CYS A 1 197 ? 28.844 -11.773 -6.477 1 95.88 197 CYS A CA 1
ATOM 1511 C C . CYS A 1 197 ? 27.984 -12.664 -5.59 1 95.88 197 CYS A C 1
ATOM 1513 O O . CYS A 1 197 ? 27 -13.25 -6.055 1 95.88 197 CYS A O 1
ATOM 1515 N N . THR A 1 198 ? 28.312 -12.742 -4.367 1 96.38 198 THR A N 1
ATOM 1516 C CA . THR A 1 198 ? 27.547 -13.594 -3.457 1 96.38 198 THR A CA 1
ATOM 1517 C C . THR A 1 198 ? 26.156 -13.023 -3.211 1 96.38 198 THR A C 1
ATOM 1519 O O . THR A 1 198 ? 25.156 -13.727 -3.359 1 96.38 198 THR A O 1
ATOM 1522 N N . LEU A 1 199 ? 26.094 -11.734 -2.855 1 96.06 199 LEU A N 1
ATOM 1523 C CA . LEU A 1 199 ? 24.812 -11.117 -2.551 1 96.06 199 LEU A CA 1
ATOM 1524 C C . LEU A 1 199 ? 23.906 -11.094 -3.783 1 96.06 199 LEU A C 1
ATOM 1526 O O . LEU A 1 199 ? 22.719 -11.43 -3.701 1 96.06 199 LEU A O 1
ATOM 1530 N N . MET A 1 200 ? 24.469 -10.727 -4.887 1 96.75 200 MET A N 1
ATOM 1531 C CA . MET A 1 200 ? 23.703 -10.719 -6.133 1 96.75 200 MET A CA 1
ATOM 1532 C C . MET A 1 200 ? 23.281 -12.125 -6.527 1 96.75 200 MET A C 1
ATOM 1534 O O . MET A 1 200 ? 22.156 -12.344 -6.973 1 96.75 200 MET A O 1
ATOM 1538 N N . GLY A 1 201 ? 24.219 -13.031 -6.379 1 97.19 201 GLY A N 1
ATOM 1539 C CA . GLY A 1 201 ? 23.906 -14.422 -6.672 1 97.19 201 GLY A CA 1
ATOM 1540 C C . GLY A 1 201 ? 22.766 -14.961 -5.848 1 97.19 201 GLY A C 1
ATOM 1541 O O . GLY A 1 201 ? 21.875 -15.648 -6.371 1 97.19 201 GLY A O 1
ATOM 1542 N N . VAL A 1 202 ? 22.781 -14.688 -4.602 1 97.31 202 VAL A N 1
ATOM 1543 C CA . VAL A 1 202 ? 21.703 -15.117 -3.713 1 97.31 202 VAL A CA 1
ATOM 1544 C C . VAL A 1 202 ? 20.375 -14.555 -4.199 1 97.31 202 VAL A C 1
ATOM 1546 O O . VAL A 1 202 ? 19.375 -15.281 -4.293 1 97.31 202 VAL A O 1
ATOM 1549 N N . PHE A 1 203 ? 20.375 -13.289 -4.504 1 96.88 203 PHE A N 1
ATOM 1550 C CA . PHE A 1 203 ? 19.156 -12.648 -4.973 1 96.88 203 PHE A CA 1
ATOM 1551 C C . PHE A 1 203 ? 18.688 -13.281 -6.277 1 96.88 203 PHE A C 1
ATOM 1553 O O . PHE A 1 203 ? 17.516 -13.68 -6.395 1 96.88 203 PHE A O 1
ATOM 1560 N N . VAL A 1 204 ? 19.562 -13.438 -7.23 1 96.5 204 VAL A N 1
ATOM 1561 C CA . VAL A 1 204 ? 19.234 -13.898 -8.578 1 96.5 204 VAL A CA 1
ATOM 1562 C C . VAL A 1 204 ? 18.719 -15.336 -8.523 1 96.5 204 VAL A C 1
ATOM 1564 O O . VAL A 1 204 ? 17.828 -15.711 -9.281 1 96.5 204 VAL A O 1
ATOM 1567 N N . CYS A 1 205 ? 19.172 -16.109 -7.59 1 97.5 205 CYS A N 1
ATOM 1568 C CA . CYS A 1 205 ? 18.828 -17.531 -7.527 1 97.5 205 CYS A CA 1
ATOM 1569 C C . CYS A 1 205 ? 17.594 -17.766 -6.672 1 97.5 205 CYS A C 1
ATOM 1571 O O . CYS A 1 205 ? 17 -18.844 -6.715 1 97.5 205 CYS A O 1
ATOM 1573 N N . THR A 1 206 ? 17.203 -16.812 -5.938 1 97.69 206 THR A N 1
ATOM 1574 C CA . THR A 1 206 ? 16.141 -17 -4.973 1 97.69 206 THR A CA 1
ATOM 1575 C C . THR A 1 206 ? 14.82 -17.328 -5.684 1 97.69 206 THR A C 1
ATOM 1577 O O . THR A 1 206 ? 14.141 -18.297 -5.34 1 97.69 206 THR A O 1
ATOM 1580 N N . SER A 1 207 ? 14.469 -16.547 -6.715 1 96.44 207 SER A N 1
ATOM 1581 C CA . SER A 1 207 ? 13.195 -16.75 -7.398 1 96.44 207 SER A CA 1
ATOM 1582 C C . SER A 1 207 ? 13.141 -18.125 -8.062 1 96.44 207 SER A C 1
ATOM 1584 O O . SER A 1 207 ? 12.195 -18.891 -7.84 1 96.44 207 SER A O 1
ATOM 1586 N N . PRO A 1 208 ? 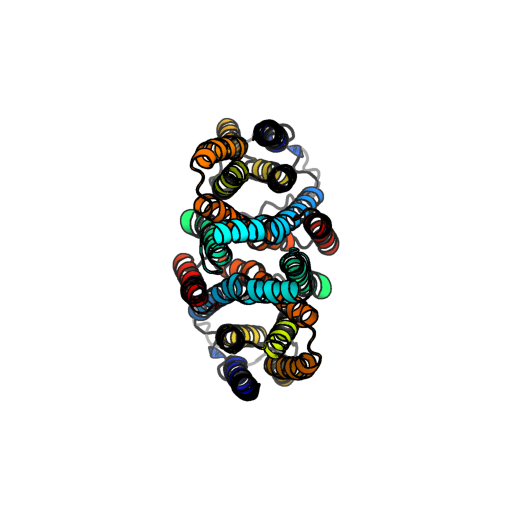14.148 -18.547 -8.844 1 97 208 PRO A N 1
ATOM 1587 C CA . PRO A 1 208 ? 14.148 -19.875 -9.461 1 97 208 PRO A CA 1
ATOM 1588 C C . PRO A 1 208 ? 14.039 -21 -8.438 1 97 208 PRO A C 1
ATOM 1590 O O . PRO A 1 208 ? 13.242 -21.922 -8.625 1 97 208 PRO A O 1
ATOM 1593 N N . VAL A 1 209 ? 14.781 -20.938 -7.418 1 98.12 209 VAL A N 1
ATOM 1594 C CA . VAL A 1 209 ? 14.758 -21.969 -6.387 1 98.12 209 VAL A CA 1
ATOM 1595 C C . VAL A 1 209 ? 13.375 -22 -5.734 1 98.12 209 VAL A C 1
ATOM 1597 O O . VAL A 1 209 ? 12.828 -23.094 -5.504 1 98.12 209 VAL A O 1
ATOM 1600 N N . SER A 1 210 ? 12.836 -20.906 -5.434 1 98.5 210 SER A N 1
ATOM 1601 C CA . SER A 1 210 ? 11.539 -20.828 -4.766 1 98.5 210 SER A CA 1
ATOM 1602 C C . SER A 1 210 ? 10.422 -21.328 -5.668 1 98.5 210 SER A C 1
ATOM 1604 O O . SER A 1 210 ? 9.461 -21.938 -5.195 1 98.5 210 SER A O 1
ATOM 1606 N N . ILE A 1 211 ? 10.523 -21.016 -6.973 1 98 211 ILE A N 1
ATOM 1607 C CA . ILE A 1 211 ? 9.531 -21.547 -7.906 1 98 211 ILE A CA 1
ATOM 1608 C C . ILE A 1 211 ? 9.578 -23.078 -7.891 1 98 211 ILE A C 1
ATOM 1610 O O . ILE A 1 211 ? 8.539 -23.734 -7.867 1 98 211 ILE A O 1
ATOM 1614 N N . MET A 1 212 ? 10.766 -23.625 -7.879 1 97.81 212 MET A N 1
ATOM 1615 C CA . MET A 1 212 ? 10.922 -25.078 -7.824 1 97.81 212 MET A CA 1
ATOM 1616 C C . MET A 1 212 ? 10.305 -25.641 -6.547 1 97.81 212 MET A C 1
ATOM 1618 O O . MET A 1 212 ? 9.617 -26.672 -6.586 1 97.81 212 MET A O 1
ATOM 1622 N N . ILE A 1 213 ? 10.555 -25 -5.457 1 98.06 213 ILE A N 1
ATOM 1623 C CA . ILE A 1 213 ? 9.953 -25.422 -4.195 1 98.06 213 ILE A CA 1
ATOM 1624 C C . ILE A 1 213 ? 8.43 -25.359 -4.305 1 98.06 213 ILE A C 1
ATOM 1626 O O . ILE A 1 213 ? 7.738 -26.281 -3.855 1 98.06 213 ILE A O 1
ATOM 1630 N N . GLY A 1 214 ? 7.926 -24.312 -4.918 1 97.94 214 GLY A N 1
ATOM 1631 C CA . GLY A 1 214 ? 6.492 -24.188 -5.125 1 97.94 214 GLY A CA 1
ATOM 1632 C C . GLY A 1 214 ? 5.914 -25.297 -5.973 1 97.94 214 GLY A C 1
ATOM 1633 O O . GLY A 1 214 ? 4.824 -25.797 -5.691 1 97.94 214 GLY A O 1
ATOM 1634 N N . ILE A 1 215 ? 6.645 -25.688 -7.027 1 96.56 215 ILE A N 1
ATOM 1635 C CA . ILE A 1 215 ? 6.211 -26.766 -7.895 1 96.56 215 ILE A CA 1
ATOM 1636 C C . ILE A 1 215 ? 6.113 -28.062 -7.086 1 96.56 215 ILE A C 1
ATOM 1638 O O . ILE A 1 215 ? 5.137 -28.797 -7.199 1 96.56 215 ILE A O 1
ATOM 1642 N N . PHE A 1 216 ? 7.082 -28.266 -6.254 1 96.44 216 PHE A N 1
ATOM 1643 C CA . PHE A 1 216 ? 7.078 -29.453 -5.414 1 96.44 216 PHE A CA 1
ATOM 1644 C C . PHE A 1 216 ? 5.91 -29.422 -4.434 1 96.44 216 PHE A C 1
ATOM 1646 O O . PHE A 1 216 ? 5.242 -30.438 -4.23 1 96.44 216 PHE A O 1
ATOM 1653 N N . LEU A 1 217 ? 5.617 -28.312 -3.867 1 96.31 217 LEU A N 1
ATOM 1654 C CA . LEU A 1 217 ? 4.547 -28.172 -2.885 1 96.31 217 LEU A CA 1
ATOM 1655 C C . LEU A 1 217 ? 3.18 -28.266 -3.551 1 96.31 217 LEU A C 1
ATOM 1657 O O . LEU A 1 217 ? 2.186 -28.578 -2.893 1 96.31 217 LEU A O 1
ATOM 1661 N N . SER A 1 218 ? 3.105 -27.922 -4.797 1 94.62 218 SER A N 1
ATOM 1662 C CA . SER A 1 218 ? 1.831 -27.953 -5.508 1 94.62 218 SER A CA 1
ATOM 1663 C C . SER A 1 218 ? 1.264 -29.375 -5.566 1 94.62 218 SER A C 1
ATOM 1665 O O . SER A 1 218 ? 0.049 -29.547 -5.66 1 94.62 218 SER A O 1
ATOM 1667 N N . ASP A 1 219 ? 2.096 -30.375 -5.496 1 92.44 219 ASP A N 1
ATOM 1668 C CA . ASP A 1 219 ? 1.688 -31.781 -5.535 1 92.44 219 ASP A CA 1
ATOM 1669 C C . ASP A 1 219 ? 0.85 -32.125 -4.309 1 92.44 219 ASP A C 1
ATOM 1671 O O . ASP A 1 219 ? 0.113 -33.125 -4.324 1 92.44 219 ASP A O 1
ATOM 1675 N N . LEU A 1 220 ? 0.989 -31.344 -3.26 1 92.44 220 LEU A N 1
ATOM 1676 C CA . LEU A 1 220 ? 0.206 -31.594 -2.053 1 92.44 220 LEU A CA 1
ATOM 1677 C C . LEU A 1 220 ? -1.268 -31.281 -2.291 1 92.44 220 LEU A C 1
ATOM 1679 O O . LEU A 1 220 ? -2.131 -31.734 -1.536 1 92.44 220 LEU A O 1
ATOM 1683 N N . GLY A 1 221 ? -1.622 -30.531 -3.236 1 89.88 221 GLY A N 1
ATOM 1684 C CA . GLY A 1 221 ? -2.996 -30.234 -3.607 1 89.88 221 GLY A CA 1
ATOM 1685 C C . GLY A 1 221 ? -3.75 -29.469 -2.533 1 89.88 221 GLY A C 1
ATOM 1686 O O . GLY A 1 221 ? -4.918 -29.766 -2.266 1 89.88 221 GLY A O 1
ATOM 1687 N N . LEU A 1 222 ? -3.109 -28.547 -1.772 1 92.94 222 LEU A N 1
ATOM 1688 C CA . LEU A 1 222 ? -3.721 -27.781 -0.691 1 92.94 222 LEU A CA 1
ATOM 1689 C C . LEU A 1 222 ? -3.994 -26.344 -1.128 1 92.94 222 LEU A C 1
ATOM 1691 O O . LEU A 1 222 ? -3.096 -25.5 -1.094 1 92.94 222 LEU A O 1
ATOM 1695 N N . PRO A 1 223 ? -5.234 -26.094 -1.453 1 93.75 223 PRO A N 1
ATOM 1696 C CA . PRO A 1 223 ? -5.574 -24.75 -1.922 1 93.75 223 PRO A CA 1
ATOM 1697 C C . PRO A 1 223 ? -5.262 -23.672 -0.891 1 93.75 223 PRO A C 1
ATOM 1699 O O . PRO A 1 223 ? -4.883 -22.547 -1.257 1 93.75 223 PRO A O 1
ATOM 1702 N N . ALA A 1 224 ? -5.398 -23.969 0.345 1 94.06 224 ALA A N 1
ATOM 1703 C CA . ALA A 1 224 ? -5.117 -23 1.401 1 94.06 224 ALA A CA 1
ATOM 1704 C C . ALA A 1 224 ? -3.645 -22.609 1.403 1 94.06 224 ALA A C 1
ATOM 1706 O O . ALA A 1 224 ? -3.303 -21.469 1.721 1 94.06 224 ALA A O 1
ATOM 1707 N N . LEU A 1 225 ? -2.793 -23.562 1.052 1 96.12 225 LEU A N 1
ATOM 1708 C CA . LEU A 1 225 ? -1.367 -23.266 0.957 1 96.12 225 LEU A CA 1
ATOM 1709 C C . LEU A 1 225 ? -1.089 -22.281 -0.17 1 96.12 225 LEU A C 1
ATOM 1711 O O . LEU A 1 225 ? -0.334 -21.312 0.012 1 96.12 225 LEU A O 1
ATOM 1715 N N . GLN A 1 226 ? -1.731 -22.5 -1.266 1 95.94 226 GLN A N 1
ATOM 1716 C CA . GLN A 1 226 ? -1.618 -21.594 -2.398 1 95.94 226 GLN A CA 1
ATOM 1717 C C . GLN A 1 226 ? -2.107 -20.203 -2.031 1 95.94 226 GLN A C 1
ATOM 1719 O O . GLN A 1 226 ? -1.424 -19.203 -2.295 1 95.94 226 GLN A O 1
ATOM 1724 N N . GLY A 1 227 ? -3.271 -20.188 -1.412 1 96.81 227 GLY A N 1
ATOM 1725 C CA . GLY A 1 227 ? -3.828 -18.906 -0.999 1 96.81 227 GLY A CA 1
ATOM 1726 C C . GLY A 1 227 ? -2.932 -18.156 -0.037 1 96.81 227 GLY A C 1
ATOM 1727 O O . GLY A 1 227 ? -2.795 -16.938 -0.138 1 96.81 227 GLY A O 1
ATOM 1728 N N . THR A 1 228 ? -2.314 -18.844 0.858 1 97.56 228 THR A N 1
ATOM 1729 C CA . THR A 1 228 ? -1.461 -18.25 1.876 1 97.56 228 THR A CA 1
ATOM 1730 C C . THR A 1 228 ? -0.243 -17.578 1.237 1 97.56 228 THR A C 1
ATOM 1732 O O . THR A 1 228 ? 0.05 -16.422 1.507 1 97.56 228 THR A O 1
ATOM 1735 N N . PHE A 1 229 ? 0.393 -18.25 0.385 1 98 229 PHE A N 1
ATOM 1736 C CA . PHE A 1 229 ? 1.605 -17.719 -0.223 1 98 229 PHE A CA 1
ATOM 1737 C C . PHE A 1 229 ? 1.271 -16.594 -1.201 1 98 229 PHE A C 1
ATOM 1739 O O . PHE A 1 229 ? 2.016 -15.625 -1.314 1 98 229 PHE A O 1
ATOM 1746 N N . LEU A 1 230 ? 0.165 -16.734 -1.918 1 97.69 230 LEU A N 1
ATOM 1747 C CA . LEU A 1 230 ? -0.278 -15.672 -2.803 1 97.69 230 LEU A CA 1
ATOM 1748 C C . LEU A 1 230 ? -0.587 -14.406 -2.01 1 97.69 230 LEU A C 1
ATOM 1750 O O . LEU A 1 230 ? -0.193 -13.305 -2.406 1 97.69 230 LEU A O 1
ATOM 1754 N N . SER A 1 231 ? -1.239 -14.586 -0.888 1 98.5 231 SER A N 1
ATOM 1755 C CA . SER A 1 231 ? -1.636 -13.445 -0.062 1 98.5 231 SER A CA 1
ATOM 1756 C C . SER A 1 231 ? -0.419 -12.734 0.517 1 98.5 231 SER A C 1
ATOM 1758 O O . SER A 1 231 ? -0.321 -11.508 0.446 1 98.5 231 SER A O 1
ATOM 1760 N N . ILE A 1 232 ? 0.457 -13.492 1.065 1 98.38 232 ILE A N 1
ATOM 1761 C CA . ILE A 1 232 ? 1.653 -12.914 1.664 1 98.38 232 ILE A CA 1
ATOM 1762 C C . ILE A 1 232 ? 2.479 -12.211 0.589 1 98.38 232 ILE A C 1
ATOM 1764 O O . ILE A 1 232 ? 2.99 -11.109 0.81 1 98.38 232 ILE A O 1
ATOM 1768 N N . SER A 1 233 ? 2.584 -12.844 -0.554 1 97.5 233 SER A N 1
ATOM 1769 C CA . SER A 1 233 ? 3.293 -12.219 -1.668 1 97.5 233 SER A CA 1
ATOM 1770 C C . SER A 1 233 ? 2.658 -10.891 -2.053 1 97.5 233 SER A C 1
ATOM 1772 O O . SER A 1 233 ? 3.363 -9.914 -2.322 1 97.5 233 SER A O 1
ATOM 1774 N N . ALA A 1 234 ? 1.318 -10.852 -2.109 1 98.06 234 ALA A N 1
ATOM 1775 C CA . ALA A 1 234 ? 0.621 -9.609 -2.422 1 98.06 234 ALA A CA 1
ATOM 1776 C C . ALA A 1 234 ? 1.017 -8.5 -1.452 1 98.06 234 ALA A C 1
ATOM 1778 O O . ALA A 1 234 ? 1.28 -7.367 -1.867 1 98.06 234 ALA A O 1
ATOM 1779 N N . GLY A 1 235 ? 1.103 -8.812 -0.174 1 98.31 235 GLY A N 1
ATOM 1780 C CA . GLY A 1 235 ? 1.505 -7.852 0.839 1 98.31 235 GLY A CA 1
ATOM 1781 C C . GLY A 1 235 ? 2.932 -7.367 0.667 1 98.31 235 GLY A C 1
ATOM 1782 O O . GLY A 1 235 ? 3.211 -6.176 0.826 1 98.31 235 GLY A O 1
ATOM 1783 N N . THR A 1 236 ? 3.811 -8.281 0.378 1 97.19 236 THR A N 1
ATOM 1784 C CA . THR A 1 236 ? 5.199 -7.883 0.172 1 97.19 236 THR A CA 1
ATOM 1785 C C . THR A 1 236 ? 5.324 -6.961 -1.037 1 97.19 236 THR A C 1
ATOM 1787 O O . THR A 1 236 ? 6.105 -6.008 -1.02 1 97.19 236 THR A O 1
ATOM 1790 N N . PHE A 1 237 ? 4.547 -7.266 -2.086 1 96.31 237 PHE A N 1
ATOM 1791 C CA . PHE A 1 237 ? 4.535 -6.422 -3.275 1 96.31 237 PHE A CA 1
ATOM 1792 C C . PHE A 1 237 ? 4.066 -5.012 -2.936 1 96.31 237 PHE A C 1
ATOM 1794 O O . PHE A 1 237 ? 4.672 -4.027 -3.367 1 96.31 237 PHE A O 1
ATOM 1801 N N . LEU A 1 238 ? 3.051 -4.949 -2.123 1 98.06 238 LEU A N 1
ATOM 1802 C CA . LEU A 1 238 ? 2.518 -3.648 -1.738 1 98.06 238 LEU A CA 1
ATOM 1803 C C . LEU A 1 238 ? 3.539 -2.857 -0.928 1 98.06 238 LEU A C 1
ATOM 1805 O O . LEU A 1 238 ? 3.686 -1.647 -1.116 1 98.06 238 LEU A O 1
ATOM 1809 N N . TYR A 1 239 ? 4.23 -3.531 -0.059 1 97.69 239 TYR A N 1
ATOM 1810 C CA . TYR A 1 239 ? 5.25 -2.83 0.714 1 97.69 239 TYR A CA 1
ATOM 1811 C C . TYR A 1 239 ? 6.332 -2.266 -0.196 1 97.69 239 TYR A C 1
ATOM 1813 O O . TYR A 1 239 ? 6.68 -1.086 -0.099 1 97.69 239 TYR A O 1
ATOM 1821 N N . ILE A 1 240 ? 6.848 -3.088 -1.035 1 94.56 240 ILE A N 1
ATOM 1822 C CA . ILE A 1 240 ? 7.977 -2.705 -1.876 1 94.56 240 ILE A CA 1
ATOM 1823 C C . ILE A 1 240 ? 7.566 -1.554 -2.793 1 94.56 240 ILE A C 1
ATOM 1825 O O . ILE A 1 240 ? 8.297 -0.567 -2.922 1 94.56 240 ILE A O 1
ATOM 1829 N N . GLY A 1 241 ? 6.43 -1.651 -3.387 1 96.19 241 GLY A N 1
ATOM 1830 C CA . GLY A 1 241 ? 5.965 -0.616 -4.297 1 96.19 241 GLY A CA 1
ATOM 1831 C C . GLY A 1 241 ? 5.59 0.674 -3.594 1 96.19 241 GLY A C 1
ATOM 1832 O O . GLY A 1 241 ? 6.062 1.75 -3.965 1 96.19 241 GLY A O 1
ATOM 1833 N N . CYS A 1 242 ? 4.844 0.549 -2.496 1 96.81 242 CYS A N 1
ATOM 1834 C CA . CYS A 1 242 ? 4.199 1.708 -1.888 1 96.81 242 CYS A CA 1
ATOM 1835 C C . CYS A 1 242 ? 5.098 2.34 -0.832 1 96.81 242 CYS A C 1
ATOM 1837 O O . CYS A 1 242 ? 5.07 3.557 -0.633 1 96.81 242 CYS A O 1
ATOM 1839 N N . SER A 1 243 ? 5.832 1.531 -0.137 1 95.56 243 SER A N 1
ATOM 1840 C CA . SER A 1 243 ? 6.508 2.057 1.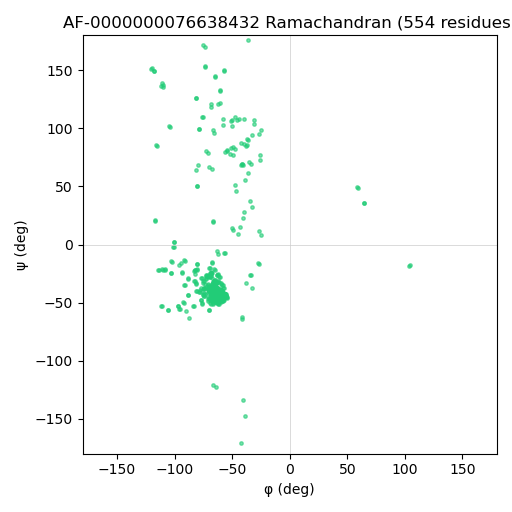044 1 95.56 243 SER A CA 1
ATOM 1841 C C . SER A 1 243 ? 8.016 2.172 0.815 1 95.56 243 SER A C 1
ATOM 1843 O O . SER A 1 243 ? 8.695 2.916 1.521 1 95.56 243 SER A O 1
ATOM 1845 N N . GLU A 1 244 ? 8.461 1.46 -0.089 1 92.56 244 GLU A N 1
ATOM 1846 C CA . GLU A 1 244 ? 9.906 1.473 -0.276 1 92.56 244 GLU A CA 1
ATOM 1847 C C . GLU A 1 244 ? 10.297 2.262 -1.523 1 92.56 244 GLU A C 1
ATOM 1849 O O . GLU A 1 244 ? 10.969 3.289 -1.43 1 92.56 244 GLU A O 1
ATOM 1854 N N . ILE A 1 245 ? 9.781 1.891 -2.65 1 93 245 ILE A N 1
ATOM 1855 C CA . ILE A 1 245 ? 10.266 2.432 -3.914 1 93 245 ILE A CA 1
ATOM 1856 C C . ILE A 1 245 ? 9.727 3.848 -4.113 1 93 245 ILE A C 1
ATOM 1858 O O . ILE A 1 245 ? 10.5 4.785 -4.332 1 93 245 ILE A O 1
ATOM 1862 N N . LEU A 1 246 ? 8.453 4.027 -3.973 1 94.81 246 LEU A N 1
ATOM 1863 C CA . LEU A 1 246 ? 7.832 5.289 -4.363 1 94.81 246 LEU A CA 1
ATOM 1864 C C . LEU A 1 246 ? 8.273 6.422 -3.438 1 94.81 246 LEU A C 1
ATOM 1866 O O . LEU A 1 246 ? 8.711 7.477 -3.904 1 94.81 246 LEU A O 1
ATOM 1870 N N . PRO A 1 247 ? 8.266 6.195 -2.135 1 91.38 247 PRO A N 1
ATOM 1871 C CA . PRO A 1 247 ? 8.75 7.281 -1.276 1 91.38 247 PRO A CA 1
ATOM 1872 C C . PRO A 1 247 ? 10.211 7.629 -1.524 1 91.38 247 PRO A C 1
ATOM 1874 O O . PRO A 1 247 ? 10.578 8.805 -1.525 1 91.38 247 PRO A O 1
ATOM 1877 N N . GLU A 1 248 ? 11.047 6.664 -1.765 1 88.5 248 GLU A N 1
ATOM 1878 C CA . GLU A 1 248 ? 12.453 6.91 -2.039 1 88.5 248 GLU A CA 1
ATOM 1879 C C . GLU A 1 248 ? 12.633 7.719 -3.322 1 88.5 248 GLU A C 1
ATOM 1881 O O . GLU A 1 248 ? 13.445 8.648 -3.367 1 88.5 248 GLU A O 1
ATOM 1886 N N . GLU A 1 249 ? 11.883 7.398 -4.277 1 90.19 249 GLU A N 1
ATOM 1887 C CA . GLU A 1 249 ? 12.039 8.07 -5.566 1 90.19 249 GLU A CA 1
ATOM 1888 C C . GLU A 1 249 ? 11.43 9.469 -5.539 1 90.19 249 GLU A C 1
ATOM 1890 O O . GLU A 1 249 ? 11.891 10.367 -6.242 1 90.19 249 GLU A O 1
ATOM 1895 N N . MET A 1 250 ? 10.438 9.648 -4.734 1 89.62 250 MET A N 1
ATOM 1896 C CA . MET A 1 250 ? 9.781 10.945 -4.672 1 89.62 250 MET A CA 1
ATOM 1897 C C . MET A 1 250 ? 10.578 11.922 -3.807 1 89.62 250 MET A C 1
ATOM 1899 O O . MET A 1 250 ? 10.352 13.133 -3.859 1 89.62 250 MET A O 1
ATOM 1903 N N . GLU A 1 251 ? 11.445 11.352 -3.037 1 83.25 251 GLU A N 1
ATOM 1904 C CA . GLU A 1 251 ? 12.352 12.219 -2.291 1 83.25 251 GLU A CA 1
ATOM 1905 C C . GLU A 1 251 ? 13.336 12.914 -3.225 1 83.25 251 GLU A C 1
ATOM 1907 O O . GLU A 1 251 ? 13.828 14 -2.912 1 83.25 251 GLU A O 1
ATOM 1912 N N . LYS A 1 252 ? 13.531 12.219 -4.34 1 77.38 252 LYS A N 1
ATOM 1913 C CA . LYS A 1 252 ? 14.367 12.844 -5.363 1 77.38 252 LYS A CA 1
ATOM 1914 C C . LYS A 1 252 ? 13.594 13.891 -6.148 1 77.38 252 LYS A C 1
ATOM 1916 O O . LYS A 1 252 ? 12.539 13.594 -6.723 1 77.38 252 LYS A O 1
ATOM 1921 N N . HIS A 1 253 ? 13.703 15.086 -5.887 1 66.75 253 HIS A N 1
ATOM 1922 C CA . HIS A 1 253 ? 12.875 16.219 -6.266 1 66.75 253 HIS A CA 1
ATOM 1923 C C . HIS A 1 253 ? 12.945 16.484 -7.766 1 66.75 253 HIS A C 1
ATOM 1925 O O . HIS A 1 253 ? 12.391 17.469 -8.258 1 66.75 253 HIS A O 1
ATOM 1931 N N . ASN A 1 254 ? 13.328 15.531 -8.461 1 78.12 254 ASN A N 1
ATOM 1932 C CA . ASN A 1 254 ? 13.422 15.789 -9.891 1 78.12 254 ASN A CA 1
ATOM 1933 C C . ASN A 1 254 ? 12.367 15.008 -10.672 1 78.12 254 ASN A C 1
ATOM 1935 O O . ASN A 1 254 ? 12.062 13.859 -10.336 1 78.12 254 ASN A O 1
ATOM 1939 N N . ASN A 1 255 ? 11.656 15.641 -11.695 1 89.69 255 ASN A N 1
ATOM 1940 C CA . ASN A 1 255 ? 10.82 15.047 -12.734 1 89.69 255 ASN A CA 1
ATOM 1941 C C . ASN A 1 255 ? 9.68 14.227 -12.133 1 89.69 255 ASN A C 1
ATOM 1943 O O . ASN A 1 255 ? 9.453 13.086 -12.539 1 89.69 255 ASN A O 1
ATOM 1947 N N . LYS A 1 256 ? 8.961 14.781 -11.195 1 92.75 256 LYS A N 1
ATOM 1948 C CA . LYS A 1 256 ? 7.914 14.055 -10.484 1 92.75 256 LYS A CA 1
ATOM 1949 C C . LYS A 1 256 ? 6.785 13.656 -11.43 1 92.75 256 LYS A C 1
ATOM 1951 O O . LYS A 1 256 ? 6.188 12.594 -11.289 1 92.75 256 LYS A O 1
ATOM 1956 N N . LEU A 1 257 ? 6.539 14.5 -12.422 1 93.25 257 LEU A N 1
ATOM 1957 C CA . LEU A 1 257 ? 5.484 14.195 -13.383 1 93.25 257 LEU A CA 1
ATOM 1958 C C . LEU A 1 257 ? 5.855 12.984 -14.234 1 93.25 257 LEU A C 1
ATOM 1960 O O . LEU A 1 257 ? 5.012 12.133 -14.516 1 93.25 257 LEU A O 1
ATOM 1964 N N . ILE A 1 258 ? 7.082 12.969 -14.664 1 95.12 258 ILE A N 1
ATOM 1965 C CA . ILE A 1 258 ? 7.543 11.836 -15.469 1 95.12 258 ILE A CA 1
ATOM 1966 C C . ILE A 1 258 ? 7.551 10.57 -14.625 1 95.12 258 ILE A C 1
ATOM 1968 O O . ILE A 1 258 ? 7.195 9.492 -15.109 1 95.12 258 ILE A O 1
ATOM 1972 N N . LYS A 1 259 ? 7.914 10.719 -13.367 1 95.69 259 LYS A N 1
ATOM 1973 C CA . LYS A 1 259 ? 7.895 9.578 -12.453 1 95.69 259 LYS A CA 1
ATOM 1974 C C . LYS A 1 259 ? 6.473 9.055 -12.266 1 95.69 259 LYS A C 1
ATOM 1976 O O . LYS A 1 259 ? 6.258 7.84 -12.234 1 95.69 259 LYS A O 1
ATOM 1981 N N . PHE A 1 260 ? 5.574 9.961 -12.188 1 96.25 260 PHE A N 1
ATOM 1982 C CA . PHE A 1 260 ? 4.176 9.562 -12.086 1 96.25 260 PHE A CA 1
ATOM 1983 C C . PHE A 1 260 ? 3.721 8.852 -13.359 1 96.25 260 PHE A C 1
ATOM 1985 O O . PHE A 1 260 ? 2.982 7.867 -13.297 1 96.25 260 PHE A O 1
ATOM 1992 N N . GLY A 1 261 ? 4.109 9.414 -14.43 1 97.25 261 GLY A N 1
ATOM 1993 C CA . GLY A 1 261 ? 3.807 8.75 -15.688 1 97.25 261 GLY A CA 1
ATOM 1994 C C . GLY A 1 261 ? 4.348 7.34 -15.766 1 97.25 261 GLY A C 1
ATOM 1995 O O . GLY A 1 261 ? 3.668 6.434 -16.25 1 97.25 261 GLY A O 1
ATOM 1996 N N . ALA A 1 262 ? 5.555 7.133 -15.336 1 96.56 262 ALA A N 1
ATOM 1997 C CA . ALA A 1 262 ? 6.16 5.805 -15.305 1 96.56 262 ALA A CA 1
ATOM 1998 C C . ALA A 1 262 ? 5.387 4.867 -14.383 1 96.56 262 ALA A C 1
ATOM 2000 O O . ALA A 1 262 ? 5.156 3.705 -14.719 1 96.56 262 ALA A O 1
ATOM 2001 N N . LEU A 1 263 ? 5.004 5.402 -13.242 1 97.38 263 LEU A N 1
ATOM 2002 C CA . LEU A 1 263 ? 4.184 4.648 -12.297 1 97.38 263 LEU A CA 1
ATOM 2003 C C . LEU A 1 263 ? 2.877 4.207 -12.945 1 97.38 263 LEU A C 1
ATOM 2005 O O . LEU A 1 263 ? 2.5 3.037 -12.867 1 97.38 263 LEU A O 1
ATOM 2009 N N . ALA A 1 264 ? 2.227 5.145 -13.594 1 98.06 264 ALA A N 1
ATOM 2010 C CA . ALA A 1 264 ? 0.945 4.883 -14.242 1 98.06 264 ALA A CA 1
ATOM 2011 C C . ALA A 1 264 ? 1.104 3.885 -15.391 1 98.06 264 ALA A C 1
ATOM 2013 O O . ALA A 1 264 ? 0.25 3.018 -15.586 1 98.06 264 ALA A O 1
ATOM 2014 N N . LEU A 1 265 ? 2.17 3.965 -16.078 1 97.5 265 LEU A N 1
ATOM 2015 C CA . LEU A 1 265 ? 2.428 3.08 -17.203 1 97.5 265 LEU A CA 1
ATOM 2016 C C . LEU A 1 265 ? 2.676 1.651 -16.734 1 97.5 265 LEU A C 1
ATOM 2018 O O . LEU A 1 265 ? 2.32 0.694 -17.422 1 97.5 265 LEU A O 1
ATOM 2022 N N . GLY A 1 266 ? 3.312 1.513 -15.68 1 96.5 266 GLY A N 1
ATOM 2023 C CA . GLY A 1 266 ? 3.523 0.187 -15.125 1 96.5 266 GLY A CA 1
ATOM 2024 C C . GLY A 1 266 ? 2.27 -0.41 -14.516 1 96.5 266 GLY A C 1
ATOM 2025 O O . GLY A 1 266 ? 2.1 -1.631 -14.5 1 96.5 266 GLY A O 1
ATOM 2026 N N . CYS A 1 267 ? 1.382 0.412 -14.062 1 97.44 267 CYS A N 1
ATOM 2027 C CA . CYS A 1 267 ? 0.232 -0.027 -13.281 1 97.44 267 CYS A CA 1
ATOM 2028 C C . CYS A 1 267 ? -0.989 -0.224 -14.172 1 97.44 267 CYS A C 1
ATOM 2030 O O . CYS A 1 267 ? -1.497 -1.34 -14.297 1 97.44 267 CYS A O 1
ATOM 2032 N N . LEU A 1 268 ? -1.42 0.695 -14.906 1 96.75 268 LEU A N 1
ATOM 2033 C CA . LEU A 1 268 ? -2.746 0.755 -15.516 1 96.75 268 LEU A CA 1
ATOM 2034 C C . LEU A 1 268 ? -2.854 -0.217 -16.688 1 96.75 268 LEU A C 1
ATOM 2036 O O . LEU A 1 268 ? -3.834 -0.956 -16.797 1 96.75 268 LEU A O 1
ATOM 2040 N N . PRO A 1 269 ? -1.869 -0.322 -17.609 1 95.5 269 PRO A N 1
ATOM 2041 C CA . PRO A 1 269 ? -2.012 -1.295 -18.688 1 95.5 269 PRO A CA 1
ATOM 2042 C C . PRO A 1 269 ? -2.111 -2.732 -18.188 1 95.5 269 PRO A C 1
ATOM 2044 O O . PRO A 1 269 ? -2.918 -3.516 -18.703 1 95.5 269 PRO A O 1
ATOM 2047 N N . LEU A 1 270 ? -1.315 -3.033 -17.25 1 93.5 270 LEU A N 1
ATOM 2048 C CA . LEU A 1 270 ? -1.374 -4.379 -16.688 1 93.5 270 LEU A CA 1
ATOM 2049 C C . LEU A 1 270 ? -2.688 -4.602 -15.945 1 93.5 270 LEU A C 1
ATOM 2051 O O . LEU A 1 270 ? -3.256 -5.695 -16 1 93.5 270 LEU A O 1
ATOM 2055 N N . GLY A 1 271 ? -3.164 -3.586 -15.266 1 94.81 271 GLY A N 1
ATOM 2056 C CA . GLY A 1 271 ? -4.473 -3.672 -14.641 1 94.81 271 GLY A CA 1
ATOM 2057 C C . GLY A 1 271 ? -5.59 -3.957 -15.625 1 94.81 271 GLY A C 1
ATOM 2058 O O . GLY A 1 271 ? -6.445 -4.809 -15.375 1 94.81 271 GLY A O 1
ATOM 2059 N N . ILE A 1 272 ? -5.562 -3.277 -16.703 1 93.81 272 ILE A N 1
ATOM 2060 C CA . ILE A 1 272 ? -6.559 -3.471 -17.734 1 93.81 272 ILE A CA 1
ATOM 2061 C C . ILE A 1 272 ? -6.43 -4.875 -18.328 1 93.81 272 ILE A C 1
ATOM 2063 O O . ILE A 1 272 ? -7.434 -5.551 -18.562 1 93.81 272 ILE A O 1
ATOM 2067 N N . PHE A 1 273 ? -5.234 -5.312 -18.516 1 91.5 273 PHE A N 1
ATOM 2068 C CA . PHE A 1 273 ? -4.98 -6.656 -19.016 1 91.5 273 PHE A CA 1
ATOM 2069 C C . PHE A 1 273 ? -5.574 -7.703 -18.078 1 91.5 273 PHE A C 1
ATOM 2071 O O . PHE A 1 273 ? -6.199 -8.664 -18.531 1 91.5 273 PHE A O 1
ATOM 2078 N N . LEU A 1 274 ? -5.426 -7.484 -16.812 1 90.75 274 LEU A N 1
ATOM 2079 C CA . LEU A 1 274 ? -5.891 -8.438 -15.812 1 90.75 274 LEU A CA 1
ATOM 2080 C C . LEU A 1 274 ? -7.414 -8.492 -15.789 1 90.75 274 LEU A C 1
ATOM 2082 O O . LEU A 1 274 ? -7.992 -9.523 -15.43 1 90.75 274 LEU A O 1
ATOM 2086 N N . LEU A 1 275 ? -8.094 -7.449 -16.219 1 89.44 275 LEU A N 1
ATOM 2087 C CA . LEU A 1 275 ? -9.555 -7.434 -16.297 1 89.44 275 LEU A CA 1
ATOM 2088 C C . LEU A 1 275 ? -10.055 -8.375 -17.375 1 89.44 275 LEU A C 1
ATOM 2090 O O . LEU A 1 275 ? -11.148 -8.938 -17.266 1 89.44 275 LEU A O 1
ATOM 2094 N N . PHE A 1 276 ? -9.25 -8.648 -18.344 1 84.81 276 PHE A N 1
ATOM 2095 C CA . PHE A 1 276 ? -9.711 -9.43 -19.484 1 84.81 276 PHE A CA 1
ATOM 2096 C C . PHE A 1 276 ? -9.211 -10.867 -19.406 1 84.81 276 PHE A C 1
ATOM 2098 O O . PHE A 1 276 ? -9.758 -11.758 -20.062 1 84.81 276 PHE A O 1
ATOM 2105 N N . VAL A 1 277 ? -8.141 -11.094 -18.734 1 71.81 277 VAL A N 1
ATOM 2106 C CA . VAL A 1 277 ? -7.59 -12.438 -18.703 1 71.81 277 VAL A CA 1
ATOM 2107 C C . VAL A 1 277 ? -8.219 -13.234 -17.562 1 71.81 277 VAL A C 1
ATOM 2109 O O . VAL A 1 277 ? -8.273 -14.461 -17.594 1 71.81 277 VAL A O 1
ATOM 2112 N N . THR A 1 278 ? -8.664 -12.617 -16.438 1 58.66 278 THR A N 1
ATOM 2113 C CA . THR A 1 278 ? -9.211 -13.375 -15.312 1 58.66 278 THR A CA 1
ATOM 2114 C C . THR A 1 278 ? -10.516 -14.055 -15.711 1 58.66 278 THR A C 1
ATOM 2116 O O . THR A 1 278 ? -11.43 -13.406 -16.219 1 58.66 278 THR A O 1
ATOM 2119 N N . GLU A 1 279 ? -10.453 -15.367 -16.125 1 51.53 279 GLU A N 1
ATOM 2120 C CA . GLU A 1 279 ? -11.539 -16.281 -16.453 1 51.53 279 GLU A CA 1
ATOM 2121 C C . GLU A 1 279 ? -12.297 -16.703 -15.195 1 51.53 279 GLU A C 1
ATOM 2123 O O . GLU A 1 279 ? -11.719 -16.766 -14.109 1 51.53 279 GLU A O 1
ATOM 2128 N N . MET B 1 1 ? -33.719 -0.597 6.484 1 59.12 1 MET B N 1
ATOM 2129 C CA . MET B 1 1 ? -33.344 0.654 5.832 1 59.12 1 MET B CA 1
ATOM 2130 C C . MET B 1 1 ? -33.281 1.8 6.84 1 59.12 1 MET B C 1
ATOM 2132 O O . MET B 1 1 ? -32.312 2.551 6.891 1 59.12 1 MET B O 1
ATOM 2136 N N . GLY B 1 2 ? -34.25 1.61 7.809 1 78.62 2 GLY B N 1
ATOM 2137 C CA . GLY B 1 2 ? -34.344 2.668 8.805 1 78.62 2 GLY B CA 1
ATOM 2138 C C . GLY B 1 2 ? -33.25 2.598 9.852 1 78.62 2 GLY B C 1
ATOM 2139 O O . GLY B 1 2 ? -32.656 3.623 10.219 1 78.62 2 GLY B O 1
ATOM 2140 N N . GLU B 1 3 ? -32.844 1.441 10.281 1 90.88 3 GLU B N 1
ATOM 2141 C CA . GLU B 1 3 ? -31.844 1.262 11.312 1 90.88 3 GLU B CA 1
ATOM 2142 C C . GLU B 1 3 ? -30.453 1.652 10.797 1 90.88 3 GLU B C 1
ATOM 2144 O O . GLU B 1 3 ? -29.703 2.328 11.5 1 90.88 3 GLU B O 1
ATOM 2149 N N . VAL B 1 4 ? -30.156 1.274 9.594 1 93.56 4 VAL B N 1
ATOM 2150 C CA . VAL B 1 4 ? -28.859 1.577 8.992 1 93.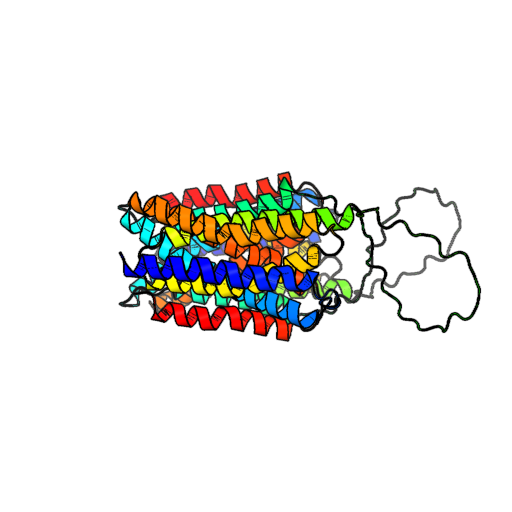56 4 VAL B CA 1
ATOM 2151 C C . VAL B 1 4 ? -28.703 3.088 8.828 1 93.56 4 VAL B C 1
ATOM 2153 O O . VAL B 1 4 ? -27.641 3.641 9.078 1 93.56 4 VAL B O 1
ATOM 2156 N N . LEU B 1 5 ? -29.797 3.74 8.5 1 94.44 5 LEU B N 1
ATOM 2157 C CA . LEU B 1 5 ? -29.781 5.191 8.344 1 94.44 5 LEU B CA 1
ATOM 2158 C C . LEU B 1 5 ? -29.5 5.875 9.68 1 94.44 5 LEU B C 1
ATOM 2160 O O . LEU B 1 5 ? -28.719 6.824 9.75 1 94.44 5 LEU B O 1
ATOM 2164 N N . THR B 1 6 ? -30.125 5.434 10.703 1 95.62 6 THR B N 1
ATOM 2165 C CA . THR B 1 6 ? -29.906 5.984 12.031 1 95.62 6 THR B CA 1
ATOM 2166 C C . THR B 1 6 ? -28.453 5.828 12.461 1 95.62 6 THR B C 1
ATOM 2168 O O . THR B 1 6 ? -27.859 6.754 13.016 1 95.62 6 THR B O 1
ATOM 2171 N N . ILE B 1 7 ? -27.906 4.715 12.195 1 95.44 7 ILE B N 1
ATOM 2172 C CA . ILE B 1 7 ? -26.516 4.441 12.539 1 95.44 7 ILE B CA 1
ATOM 2173 C C . ILE B 1 7 ? -25.609 5.402 11.781 1 95.44 7 ILE B C 1
ATOM 2175 O O . ILE B 1 7 ? -24.656 5.949 12.352 1 95.44 7 ILE B O 1
ATOM 2179 N N . LYS B 1 8 ? -25.906 5.609 10.523 1 96.88 8 LYS B N 1
ATOM 2180 C CA . LYS B 1 8 ? -25.109 6.535 9.719 1 96.88 8 LYS B CA 1
ATOM 2181 C C . LYS B 1 8 ? -25.156 7.949 10.289 1 96.88 8 LYS B C 1
ATOM 2183 O O . LYS B 1 8 ? -24.141 8.633 10.367 1 96.88 8 LYS B O 1
ATOM 2188 N N . ILE B 1 9 ? -26.312 8.328 10.742 1 96.12 9 ILE B N 1
ATOM 2189 C CA . ILE B 1 9 ? -26.5 9.664 11.289 1 96.12 9 ILE B CA 1
ATOM 2190 C C . ILE B 1 9 ? -25.734 9.797 12.602 1 96.12 9 ILE B C 1
ATOM 2192 O O . ILE B 1 9 ? -25.062 10.812 12.836 1 96.12 9 ILE B O 1
ATOM 2196 N N . VAL B 1 10 ? -25.781 8.836 13.406 1 96.25 10 VAL B N 1
ATOM 2197 C CA . VAL B 1 10 ? -25.062 8.836 14.68 1 96.25 10 VAL B CA 1
ATOM 2198 C C . VAL B 1 10 ? -23.562 8.969 14.414 1 96.25 10 VAL B C 1
ATOM 2200 O O . VAL B 1 10 ? -22.875 9.742 15.086 1 96.25 10 VAL B O 1
ATOM 2203 N N . PHE B 1 11 ? -23.109 8.281 13.414 1 95.56 11 PHE B N 1
ATOM 2204 C CA . PHE B 1 11 ? -21.688 8.305 13.133 1 95.56 11 PHE B CA 1
ATOM 2205 C C . PHE B 1 11 ? -21.281 9.625 12.484 1 95.56 11 PHE B C 1
ATOM 2207 O O . PHE B 1 11 ? -20.156 10.102 12.672 1 95.56 11 PHE B O 1
ATOM 2214 N N . ILE B 1 12 ? -22.188 10.227 11.711 1 97 12 ILE B N 1
ATOM 2215 C CA . ILE B 1 12 ? -21.922 11.555 11.164 1 97 12 ILE B CA 1
ATOM 2216 C C . ILE B 1 12 ? -21.594 12.523 12.297 1 97 12 ILE B C 1
ATOM 2218 O O . ILE B 1 12 ? -20.562 13.211 12.25 1 97 12 ILE B O 1
ATOM 2222 N N . PHE B 1 13 ? -22.328 12.492 13.32 1 97.31 13 PHE B N 1
ATOM 2223 C CA . PHE B 1 13 ? -22.141 13.398 14.445 1 97.31 13 PHE B CA 1
ATOM 2224 C C . PHE B 1 13 ? -20.922 13.008 15.266 1 97.31 13 PHE B C 1
ATOM 2226 O O . PHE B 1 13 ? -20.156 13.867 15.703 1 97.31 13 PHE B O 1
ATOM 2233 N N . SER B 1 14 ? -20.734 11.773 15.484 1 97.25 14 SER B N 1
ATOM 2234 C CA . SER B 1 14 ? -19.594 11.297 16.266 1 97.25 14 SER B CA 1
ATOM 2235 C C . SER B 1 14 ? -18.281 11.672 15.586 1 97.25 14 SER B C 1
ATOM 2237 O O . SER B 1 14 ? -17.344 12.117 16.25 1 97.25 14 SER B O 1
ATOM 2239 N N . ILE B 1 15 ? -18.25 11.477 14.258 1 96.25 15 ILE B N 1
ATOM 2240 C CA . ILE B 1 15 ? -17.031 11.789 13.508 1 96.25 15 ILE B CA 1
ATOM 2241 C C . ILE B 1 15 ? -16.797 13.297 13.531 1 96.25 15 ILE B C 1
ATOM 2243 O O . ILE B 1 15 ? -15.656 13.742 13.734 1 96.25 15 ILE B O 1
ATOM 2247 N N . LEU B 1 16 ? -17.859 14.07 13.406 1 96.69 16 LEU B N 1
ATOM 2248 C CA . LEU B 1 16 ? -17.766 15.523 13.438 1 96.69 16 LEU B CA 1
ATOM 2249 C C . LEU B 1 16 ? -17.234 16.016 14.781 1 96.69 16 LEU B C 1
ATOM 2251 O O . LEU B 1 16 ? -16.297 16.812 14.828 1 96.69 16 LEU B O 1
ATOM 2255 N N . ILE B 1 17 ? -17.766 15.5 15.812 1 96.81 17 ILE B N 1
ATOM 2256 C CA . ILE B 1 17 ? -17.406 15.945 17.156 1 96.81 17 ILE B CA 1
ATOM 2257 C C . ILE B 1 17 ? -16 15.484 17.5 1 96.81 17 ILE B C 1
ATOM 2259 O O . ILE B 1 17 ? -15.188 16.281 17.984 1 96.81 17 ILE B O 1
ATOM 2263 N N . SER B 1 18 ? -15.711 14.258 17.25 1 95.81 18 SER B N 1
ATOM 2264 C CA . SER B 1 18 ? -14.406 13.711 17.625 1 95.81 18 SER B CA 1
ATOM 2265 C C . SER B 1 18 ? -13.289 14.406 16.859 1 95.81 18 SER B C 1
ATOM 2267 O O . SER B 1 18 ? -12.281 14.812 17.453 1 95.81 18 SER B O 1
ATOM 2269 N N . SER B 1 19 ? -13.445 14.539 15.531 1 94.94 19 SER B N 1
ATOM 2270 C CA . SER B 1 19 ? -12.422 15.203 14.727 1 94.94 19 SER B CA 1
ATOM 2271 C C . SER B 1 19 ? -12.344 16.688 15.047 1 94.94 19 SER B C 1
ATOM 2273 O O . SER B 1 19 ? -11.266 17.281 15.016 1 94.94 19 SER B O 1
ATOM 2275 N N . GLY B 1 20 ? -13.469 17.297 15.367 1 95.19 20 GLY B N 1
ATOM 2276 C CA . GLY B 1 20 ? -13.477 18.703 15.773 1 95.19 20 GLY B CA 1
ATOM 2277 C C . GLY B 1 20 ? -12.719 18.953 17.062 1 95.19 20 GLY B C 1
ATOM 2278 O O . GLY B 1 20 ? -11.875 19.844 17.125 1 95.19 20 GLY B O 1
ATOM 2279 N N . ILE B 1 21 ? -12.945 18.141 17.969 1 95 21 ILE B N 1
ATOM 2280 C CA . ILE B 1 21 ? -12.289 18.297 19.266 1 95 21 ILE B CA 1
ATOM 2281 C C . ILE B 1 21 ? -10.789 18.062 19.125 1 95 21 ILE B C 1
ATOM 2283 O O . ILE B 1 21 ? -9.977 18.875 19.547 1 95 21 ILE B O 1
ATOM 2287 N N . THR B 1 22 ? -10.422 17 18.531 1 93.5 22 THR B N 1
ATOM 2288 C CA . THR B 1 22 ? -9.016 16.625 18.453 1 93.5 22 THR B CA 1
ATOM 2289 C C . THR B 1 22 ? -8.258 17.562 17.5 1 93.5 22 THR B C 1
ATOM 2291 O O . THR B 1 22 ? -7.074 17.828 17.703 1 93.5 22 THR B O 1
ATOM 2294 N N . GLY B 1 23 ? -8.914 18 16.469 1 93.44 23 GLY B N 1
ATOM 2295 C CA . GLY B 1 23 ? -8.273 18.891 15.5 1 93.44 23 GLY B CA 1
ATOM 2296 C C . GLY B 1 23 ? -7.961 20.266 16.062 1 93.44 23 GLY B C 1
ATOM 2297 O O . GLY B 1 23 ? -7 20.906 15.641 1 93.44 23 GLY B O 1
ATOM 2298 N N . PHE B 1 24 ? -8.695 20.734 17.031 1 92.94 24 PHE B N 1
ATOM 2299 C CA . PHE B 1 24 ? -8.508 22.078 17.562 1 92.94 24 PHE B CA 1
ATOM 2300 C C . PHE B 1 24 ? -7.734 22.047 18.875 1 92.94 24 PHE B C 1
ATOM 2302 O O . PHE B 1 24 ? -7.383 23.094 19.422 1 92.94 24 PHE B O 1
ATOM 2309 N N . LEU B 1 25 ? -7.438 20.859 19.281 1 90.31 25 LEU B N 1
ATOM 2310 C CA . LEU B 1 25 ? -6.676 20.703 20.516 1 90.31 25 LEU B CA 1
ATOM 2311 C C . LEU B 1 25 ? -5.305 21.375 20.406 1 90.31 25 LEU B C 1
ATOM 2313 O O . LEU B 1 25 ? -4.883 22.094 21.297 1 90.31 25 LEU B O 1
ATOM 2317 N N . PRO B 1 26 ? -4.539 21.188 19.297 1 87.81 26 PRO B N 1
ATOM 2318 C CA . PRO B 1 26 ? -3.223 21.812 19.172 1 87.81 26 PRO B CA 1
ATOM 2319 C C . PRO B 1 26 ? -3.295 23.344 19.156 1 87.81 26 PRO B C 1
ATOM 2321 O O . PRO B 1 26 ? -2.314 24.016 19.484 1 87.81 26 PRO B O 1
ATOM 2324 N N . MET B 1 27 ? -4.336 23.891 18.75 1 85.12 27 MET B N 1
ATOM 2325 C CA . MET B 1 27 ? -4.523 25.344 18.734 1 85.12 27 MET B CA 1
ATOM 2326 C C . MET B 1 27 ? -4.66 25.891 20.156 1 85.12 27 MET B C 1
ATOM 2328 O O . MET B 1 27 ? -4.156 26.969 20.453 1 85.12 27 MET B O 1
ATOM 2332 N N . ILE B 1 28 ? -5.359 25.203 20.984 1 85.19 28 ILE B N 1
ATOM 2333 C CA . ILE B 1 28 ? -5.648 25.641 22.344 1 85.19 28 ILE B CA 1
ATOM 2334 C C . ILE B 1 28 ? -4.449 25.344 23.25 1 85.19 28 ILE B C 1
ATOM 2336 O O . ILE B 1 28 ? -4.148 26.125 24.156 1 85.19 28 ILE B O 1
ATOM 2340 N N . PHE B 1 29 ? -3.877 24.219 23.016 1 80.88 29 PHE B N 1
ATOM 2341 C CA . PHE B 1 29 ? -2.715 23.828 23.797 1 80.88 29 PHE B CA 1
ATOM 2342 C C . PHE B 1 29 ? -1.475 23.719 22.922 1 80.88 29 PHE B C 1
ATOM 2344 O O . PHE B 1 29 ? -1.12 22.625 22.484 1 80.88 29 PHE B O 1
ATOM 2351 N N . PRO B 1 30 ? -0.845 24.922 22.734 1 66.06 30 PRO B N 1
ATOM 2352 C CA . PRO B 1 30 ? 0.318 24.906 21.844 1 66.06 30 PRO B CA 1
ATOM 2353 C C . PRO B 1 30 ? 1.435 24 22.344 1 66.06 30 PRO B C 1
ATOM 2355 O O . PRO B 1 30 ? 2.285 23.578 21.547 1 66.06 30 PRO B O 1
ATOM 2358 N N . ALA B 1 31 ? 1.47 23.844 23.656 1 60.03 31 ALA B N 1
ATOM 2359 C CA . ALA B 1 31 ? 2.473 22.938 24.203 1 60.03 31 ALA B CA 1
ATOM 2360 C C . ALA B 1 31 ? 2.236 21.516 23.719 1 60.03 31 ALA B C 1
ATOM 2362 O O . ALA B 1 31 ? 3.012 20.609 24.031 1 60.03 31 ALA B O 1
ATOM 2363 N N . PHE B 1 32 ? 1.149 21.438 23.047 1 57.84 32 PHE B N 1
ATOM 2364 C CA . PHE B 1 32 ? 0.868 20.125 22.469 1 57.84 32 PHE B CA 1
ATOM 2365 C C . PHE B 1 32 ? 2.004 19.672 21.562 1 57.84 32 PHE B C 1
ATOM 2367 O O . PHE B 1 32 ? 1.865 18.703 20.812 1 57.84 32 PHE B O 1
ATOM 2374 N N . HIS B 1 33 ? 3.012 20.703 21.344 1 55.75 33 HIS B N 1
ATOM 2375 C CA . HIS B 1 33 ? 4.266 20.172 20.812 1 55.75 33 HIS B CA 1
ATOM 2376 C C . HIS B 1 33 ? 4.633 18.859 21.484 1 55.75 33 HIS B C 1
ATOM 2378 O O . HIS B 1 33 ? 5.551 18.812 22.312 1 55.75 33 HIS B O 1
ATOM 2384 N N . SER B 1 34 ? 3.621 18.281 21.984 1 58.28 34 SER B N 1
ATOM 2385 C CA . SER B 1 34 ? 3.516 17.141 22.875 1 58.28 34 SER B CA 1
ATOM 2386 C C . SER B 1 34 ? 4.492 16.031 22.484 1 58.28 34 SER B C 1
ATOM 2388 O O . SER B 1 34 ? 5.168 16.141 21.453 1 58.28 34 SER B O 1
ATOM 2390 N N . ASN B 1 35 ? 4.285 14.844 23.188 1 70.75 35 ASN B N 1
ATOM 2391 C CA . ASN B 1 35 ? 5.098 13.633 23.156 1 70.75 35 ASN B CA 1
ATOM 2392 C C . ASN B 1 35 ? 5.238 13.086 21.734 1 70.75 35 ASN B C 1
ATOM 2394 O O . ASN B 1 35 ? 4.367 12.359 21.25 1 70.75 35 ASN B O 1
ATOM 2398 N N . LYS B 1 36 ? 6.188 13.805 21.078 1 79.69 36 LYS B N 1
ATOM 2399 C CA . LYS B 1 36 ? 6.516 13.391 19.719 1 79.69 36 LYS B CA 1
ATOM 2400 C C . LYS B 1 36 ? 6.414 11.875 19.562 1 79.69 36 LYS B C 1
ATOM 2402 O O . LYS B 1 36 ? 5.973 11.383 18.531 1 79.69 36 LYS B O 1
ATOM 2407 N N . ASN B 1 37 ? 6.605 11.344 20.656 1 86.81 37 ASN B N 1
ATOM 2408 C CA . ASN B 1 37 ? 6.539 9.891 20.609 1 86.81 37 ASN B CA 1
ATOM 2409 C C . ASN B 1 37 ? 5.098 9.391 20.562 1 86.81 37 ASN B C 1
ATOM 2411 O O . ASN B 1 37 ? 4.77 8.484 19.797 1 86.81 37 ASN B O 1
ATOM 2415 N N . PHE B 1 38 ? 4.312 10.055 21.359 1 85.81 38 PHE B N 1
ATOM 2416 C CA . PHE B 1 38 ? 2.91 9.656 21.406 1 85.81 38 PHE B CA 1
ATOM 2417 C C . PHE B 1 38 ? 2.236 9.883 20.047 1 85.81 38 PHE B C 1
ATOM 2419 O O . PHE B 1 38 ? 1.483 9.031 19.578 1 85.81 38 PHE B O 1
ATOM 2426 N N . LEU B 1 39 ? 2.535 10.938 19.422 1 86.38 39 LEU B N 1
ATOM 2427 C CA . LEU B 1 39 ? 1.966 11.227 18.109 1 86.38 39 LEU B CA 1
ATOM 2428 C C . LEU B 1 39 ? 2.471 10.242 17.062 1 86.38 39 LEU B C 1
ATOM 2430 O O . LEU B 1 39 ? 1.704 9.781 16.219 1 86.38 39 LEU B O 1
ATOM 2434 N N . SER B 1 40 ? 3.713 9.953 17.219 1 92.25 40 SER B N 1
ATOM 2435 C CA . SER B 1 40 ? 4.316 9.008 16.281 1 92.25 40 SER B CA 1
ATOM 2436 C C . SER B 1 40 ? 3.688 7.625 16.406 1 92.25 40 SER B C 1
ATOM 2438 O O . SER B 1 40 ? 3.385 6.98 15.398 1 92.25 40 SER B O 1
ATOM 2440 N N . TYR B 1 41 ? 3.432 7.211 17.625 1 93.56 41 TYR B N 1
ATOM 2441 C CA . TYR B 1 41 ? 2.801 5.918 17.844 1 93.56 41 TYR B CA 1
ATOM 2442 C C . TYR B 1 41 ? 1.359 5.918 17.359 1 93.56 41 TYR B C 1
ATOM 2444 O O . TYR B 1 41 ? 0.897 4.938 16.766 1 93.56 41 TYR B O 1
ATOM 2452 N N . GLY B 1 42 ? 0.723 7.016 17.688 1 92.44 42 GLY B N 1
ATOM 2453 C CA . GLY B 1 42 ? -0.641 7.156 17.188 1 92.44 42 GLY B CA 1
ATOM 2454 C C . GLY B 1 42 ? -0.743 7.102 15.68 1 92.44 42 GLY B C 1
ATOM 2455 O O . GLY B 1 42 ? -1.658 6.48 15.141 1 92.44 42 GLY B O 1
ATOM 2456 N N . ASN B 1 43 ? 0.178 7.719 15.047 1 92.88 43 ASN B N 1
ATOM 2457 C CA . ASN B 1 43 ? 0.218 7.703 13.594 1 92.88 43 ASN B CA 1
ATOM 2458 C C . ASN B 1 43 ? 0.458 6.297 13.055 1 92.88 43 ASN B C 1
ATOM 2460 O O . ASN B 1 43 ? -0.188 5.875 12.094 1 92.88 43 ASN B O 1
ATOM 2464 N N . CYS B 1 44 ? 1.354 5.594 13.664 1 96.19 44 CYS B N 1
ATOM 2465 C CA . CYS B 1 44 ? 1.63 4.23 13.227 1 96.19 44 CYS B CA 1
ATOM 2466 C C . CYS B 1 44 ? 0.421 3.33 13.453 1 96.19 44 CYS B C 1
ATOM 2468 O O . CYS B 1 44 ? 0.118 2.469 12.625 1 96.19 44 CYS B O 1
ATOM 2470 N N . PHE B 1 45 ? -0.215 3.539 14.602 1 96 45 PHE B N 1
ATOM 2471 C CA . PHE B 1 45 ? -1.452 2.82 14.883 1 96 45 PHE B CA 1
ATOM 2472 C C . PHE B 1 45 ? -2.498 3.098 13.812 1 96 45 PHE B C 1
ATOM 2474 O O . PHE B 1 45 ? -3.121 2.172 13.289 1 96 45 PHE B O 1
ATOM 2481 N N . ALA B 1 46 ? -2.66 4.34 13.461 1 94.12 46 ALA B N 1
ATOM 2482 C CA . ALA B 1 46 ? -3.605 4.738 12.422 1 94.12 46 ALA B CA 1
ATOM 2483 C C . ALA B 1 46 ? -3.234 4.121 11.078 1 94.12 46 ALA B C 1
ATOM 2485 O O . ALA B 1 46 ? -4.109 3.693 10.32 1 94.12 46 ALA B O 1
ATOM 2486 N N . ALA B 1 47 ? -1.947 4.082 10.781 1 96.69 47 ALA B N 1
ATOM 2487 C CA . ALA B 1 47 ? -1.494 3.475 9.539 1 96.69 47 ALA B CA 1
ATOM 2488 C C . ALA B 1 47 ? -1.918 2.01 9.453 1 96.69 47 ALA B C 1
ATOM 2490 O O . ALA B 1 47 ? -2.324 1.533 8.391 1 96.69 47 ALA B O 1
ATOM 2491 N N . GLY B 1 48 ? -1.823 1.304 10.578 1 97.38 48 GLY B N 1
ATOM 2492 C CA . GLY B 1 48 ? -2.293 -0.071 10.625 1 97.38 48 GLY B CA 1
ATOM 2493 C C . GLY B 1 48 ? -3.77 -0.208 10.297 1 97.38 48 GLY B C 1
ATOM 2494 O O . GLY B 1 48 ? -4.164 -1.091 9.539 1 97.38 48 GLY B O 1
ATOM 2495 N N . ILE B 1 49 ? -4.512 0.68 10.828 1 95.5 49 ILE B N 1
ATOM 2496 C CA . ILE B 1 49 ? -5.949 0.688 10.578 1 95.5 49 ILE B CA 1
ATOM 2497 C C . ILE B 1 49 ? -6.211 0.965 9.094 1 95.5 49 ILE B C 1
ATOM 2499 O O . ILE B 1 49 ? -7.023 0.287 8.461 1 95.5 49 ILE B O 1
ATOM 2503 N N . PHE B 1 50 ? -5.512 1.926 8.531 1 95.69 50 PHE B N 1
ATOM 2504 C CA . PHE B 1 50 ? -5.672 2.271 7.121 1 95.69 50 PHE B CA 1
ATOM 2505 C C . PHE B 1 50 ? -5.391 1.066 6.23 1 95.69 50 PHE B C 1
ATOM 2507 O O . PHE B 1 50 ? -6.156 0.772 5.312 1 95.69 50 PHE B O 1
ATOM 2514 N N . ILE B 1 51 ? -4.395 0.365 6.535 1 97.94 51 ILE B N 1
ATOM 2515 C CA . ILE B 1 51 ? -3.961 -0.75 5.703 1 97.94 51 ILE B CA 1
ATOM 2516 C C . ILE B 1 51 ? -4.992 -1.874 5.766 1 97.94 51 ILE B C 1
ATOM 2518 O O . ILE B 1 51 ? -5.461 -2.357 4.734 1 97.94 51 ILE B O 1
ATOM 2522 N N . ILE B 1 52 ? -5.406 -2.213 6.98 1 97.56 52 ILE B N 1
ATOM 2523 C CA . ILE B 1 52 ? -6.27 -3.379 7.125 1 97.56 52 ILE B CA 1
ATOM 2524 C C . ILE B 1 52 ? -7.68 -3.041 6.652 1 97.56 52 ILE B C 1
ATOM 2526 O O . ILE B 1 52 ? -8.359 -3.877 6.047 1 97.56 52 ILE B O 1
ATOM 2530 N N . VAL B 1 53 ? -8.148 -1.858 6.914 1 94.81 53 VAL B N 1
ATOM 2531 C CA . VAL B 1 53 ? -9.477 -1.463 6.453 1 94.81 53 VAL B CA 1
ATOM 2532 C C . VAL B 1 53 ? -9.484 -1.369 4.926 1 94.81 53 VAL B C 1
ATOM 2534 O O . VAL B 1 53 ? -10.453 -1.78 4.281 1 94.81 53 VAL B O 1
ATOM 2537 N N . GLY B 1 54 ? -8.43 -0.823 4.371 1 96.75 54 GLY B N 1
ATOM 2538 C CA . GLY B 1 54 ? -8.336 -0.77 2.92 1 96.75 54 GLY B CA 1
ATOM 2539 C C . GLY B 1 54 ? -8.352 -2.141 2.27 1 96.75 54 GLY B C 1
ATOM 2540 O O . GLY B 1 54 ? -9.07 -2.357 1.289 1 96.75 54 GLY B O 1
ATOM 2541 N N . LEU B 1 55 ? -7.656 -3.047 2.83 1 97.5 55 LEU B N 1
ATOM 2542 C CA . LEU B 1 55 ? -7.496 -4.371 2.236 1 97.5 55 LEU B CA 1
ATOM 2543 C C . LEU B 1 55 ? -8.672 -5.27 2.594 1 97.5 55 LEU B C 1
ATOM 2545 O O . LEU B 1 55 ? -9.375 -5.762 1.708 1 97.5 55 LEU B O 1
ATOM 2549 N N . ALA B 1 56 ? -8.977 -5.391 3.848 1 95.62 56 ALA B N 1
ATOM 2550 C CA . ALA B 1 56 ? -9.898 -6.434 4.293 1 95.62 56 ALA B CA 1
ATOM 2551 C C . ALA B 1 56 ? -11.281 -5.859 4.578 1 95.62 56 ALA B C 1
ATOM 2553 O O . ALA B 1 56 ? -12.25 -6.609 4.719 1 95.62 56 ALA B O 1
ATOM 2554 N N . GLY B 1 57 ? -11.375 -4.641 4.676 1 93.81 57 GLY B N 1
ATOM 2555 C CA . GLY B 1 57 ? -12.664 -4.02 4.934 1 93.81 57 GLY B CA 1
ATOM 2556 C C . GLY B 1 57 ? -13.344 -3.518 3.672 1 93.81 57 GLY B C 1
ATOM 2557 O O . GLY B 1 57 ? -14.469 -3.93 3.359 1 93.81 57 GLY B O 1
ATOM 2558 N N . LEU B 1 58 ? -12.609 -2.736 2.939 1 95.5 58 LEU B N 1
ATOM 2559 C CA . LEU B 1 58 ? -13.203 -2.008 1.822 1 95.5 58 LEU B CA 1
ATOM 2560 C C . LEU B 1 58 ? -13.164 -2.842 0.547 1 95.5 58 LEU B C 1
ATOM 2562 O O . LEU B 1 58 ? -14.172 -2.957 -0.155 1 95.5 58 LEU B O 1
ATOM 2566 N N . LEU B 1 59 ? -12.109 -3.492 0.26 1 96.19 59 LEU B N 1
ATOM 2567 C CA . LEU B 1 59 ? -11.922 -4.152 -1.026 1 96.19 59 LEU B CA 1
ATOM 2568 C C . LEU B 1 59 ? -12.883 -5.328 -1.178 1 96.19 59 LEU B C 1
ATOM 2570 O O . LEU B 1 59 ? -13.508 -5.496 -2.23 1 96.19 59 LEU B O 1
ATOM 2574 N N . PRO B 1 60 ? -13.031 -6.188 -0.168 1 93.44 60 PRO B N 1
ATOM 2575 C CA . PRO B 1 60 ? -14 -7.277 -0.316 1 93.44 60 PRO B CA 1
ATOM 2576 C C . PRO B 1 60 ? -15.422 -6.773 -0.557 1 93.44 60 PRO B C 1
ATOM 2578 O O . PRO B 1 60 ? -16.141 -7.32 -1.398 1 93.44 60 PRO B O 1
ATOM 2581 N N . ASP B 1 61 ? -15.82 -5.73 0.175 1 93.06 61 ASP B N 1
ATOM 2582 C CA . ASP B 1 61 ? -17.156 -5.152 -0.024 1 93.06 61 ASP B CA 1
ATOM 2583 C C . ASP B 1 61 ? -17.297 -4.574 -1.43 1 93.06 61 ASP B C 1
ATOM 2585 O O . ASP B 1 61 ? -18.359 -4.676 -2.045 1 93.06 61 ASP B O 1
ATOM 2589 N N . ALA B 1 62 ? -16.188 -3.965 -1.851 1 96 62 ALA B N 1
ATOM 2590 C CA . ALA B 1 62 ? -16.203 -3.414 -3.203 1 96 62 ALA B CA 1
ATOM 2591 C C . ALA B 1 62 ? -16.375 -4.516 -4.242 1 96 62 ALA B C 1
ATOM 2593 O O . ALA B 1 62 ? -17.172 -4.379 -5.172 1 96 62 ALA B O 1
ATOM 2594 N N . GLN B 1 63 ? -15.664 -5.555 -4.07 1 93.5 63 GLN B N 1
ATOM 2595 C CA . GLN B 1 63 ? -15.75 -6.664 -5.016 1 93.5 63 GLN B CA 1
ATOM 2596 C C . GLN B 1 63 ? -17.141 -7.285 -5.008 1 93.5 63 GLN B C 1
ATOM 2598 O O . GLN B 1 63 ? -17.688 -7.633 -6.062 1 93.5 63 GLN B O 1
ATOM 2603 N N . GLU B 1 64 ? -17.703 -7.438 -3.883 1 91.56 64 GLU B N 1
ATOM 2604 C CA . GLU B 1 64 ? -19.062 -7.965 -3.768 1 91.56 64 GLU B CA 1
ATOM 2605 C C . GLU B 1 64 ? -20.062 -7.078 -4.504 1 91.56 64 GLU B C 1
ATOM 2607 O O . GLU B 1 64 ? -20.969 -7.574 -5.172 1 91.56 64 GLU B O 1
ATOM 2612 N N . SER B 1 65 ? -19.891 -5.805 -4.363 1 93.62 65 SER B N 1
ATOM 2613 C CA . SER B 1 65 ? -20.781 -4.859 -5.039 1 93.62 65 SER B CA 1
ATOM 2614 C C . SER B 1 65 ? -20.688 -5.004 -6.555 1 93.62 65 SER B C 1
ATOM 2616 O O . SER B 1 65 ? -21.703 -4.973 -7.25 1 93.62 65 SER B O 1
ATOM 2618 N N . PHE B 1 66 ? -19.516 -5.18 -7.062 1 94.12 66 PHE B N 1
ATOM 2619 C CA . PHE B 1 66 ? -19.328 -5.348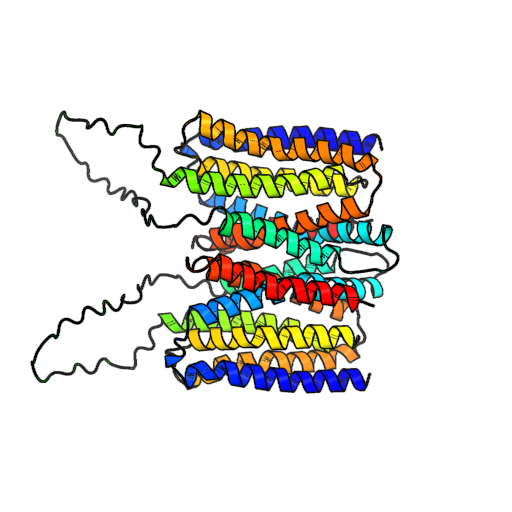 -8.5 1 94.12 66 PHE B CA 1
ATOM 2620 C C . PHE B 1 66 ? -19.875 -6.699 -8.953 1 94.12 66 PHE B C 1
ATOM 2622 O O . PHE B 1 66 ? -20.453 -6.809 -10.039 1 94.12 66 PHE B O 1
ATOM 2629 N N . ASP B 1 67 ? -19.656 -7.691 -8.125 1 91.5 67 ASP B N 1
ATOM 2630 C CA . ASP B 1 67 ? -20.141 -9.023 -8.477 1 91.5 67 ASP B CA 1
ATOM 2631 C C . ASP B 1 67 ? -21.656 -9.047 -8.578 1 91.5 67 ASP B C 1
ATOM 2633 O O . ASP B 1 67 ? -22.234 -9.812 -9.359 1 91.5 67 ASP B O 1
ATOM 2637 N N . GLU B 1 68 ? -22.266 -8.289 -7.832 1 88.75 68 GLU B N 1
ATOM 2638 C CA . GLU B 1 68 ? -23.734 -8.172 -7.898 1 88.75 68 GLU B CA 1
ATOM 2639 C C . GLU B 1 68 ? -24.172 -7.484 -9.188 1 88.75 68 GLU B C 1
ATOM 2641 O O . GLU B 1 68 ? -25.281 -7.719 -9.672 1 88.75 68 GLU B O 1
ATOM 2646 N N . SER B 1 69 ? -23.312 -6.668 -9.672 1 86.75 69 SER B N 1
ATOM 2647 C CA . SER B 1 69 ? -23.672 -5.84 -10.812 1 86.75 69 SER B CA 1
ATOM 2648 C C . SER B 1 69 ? -23.266 -6.5 -12.125 1 86.75 69 SER B C 1
ATOM 2650 O O . SER B 1 69 ? -23.828 -6.184 -13.188 1 86.75 69 SER B O 1
ATOM 2652 N N . MET B 1 70 ? -22.297 -7.336 -12.023 1 81.62 70 MET B N 1
ATOM 2653 C CA . MET B 1 70 ? -21.75 -7.887 -13.258 1 81.62 70 MET B CA 1
ATOM 2654 C C . MET B 1 70 ? -21.906 -9.406 -13.289 1 81.62 70 MET B C 1
ATOM 2656 O O . MET B 1 70 ? -22.016 -10.047 -12.242 1 81.62 70 MET B O 1
ATOM 2660 N N . SER B 1 71 ? -22 -10 -14.461 1 74.62 71 SER B N 1
ATOM 2661 C CA . SER B 1 71 ? -22.172 -11.438 -14.648 1 74.62 71 SER B CA 1
ATOM 2662 C C . SER B 1 71 ? -20.859 -12.18 -14.383 1 74.62 71 SER B C 1
ATOM 2664 O O . SER B 1 71 ? -20.875 -13.32 -13.922 1 74.62 71 SER B O 1
ATOM 2666 N N . LYS B 1 72 ? -19.781 -11.523 -14.719 1 77.06 72 LYS B N 1
ATOM 2667 C CA . LYS B 1 72 ? -18.484 -12.164 -14.523 1 77.06 72 LYS B CA 1
ATOM 2668 C C . LYS B 1 72 ? -17.703 -11.477 -13.414 1 77.06 72 LYS B C 1
ATOM 2670 O O . LYS B 1 72 ? -17.688 -10.25 -13.312 1 77.06 72 LYS B O 1
ATOM 2675 N N . SER B 1 73 ? -17.094 -12.406 -12.656 1 83.25 73 SER B N 1
ATOM 2676 C CA . SER B 1 73 ? -16.234 -11.852 -11.609 1 83.25 73 SER B CA 1
ATOM 2677 C C . SER B 1 73 ? -14.922 -11.336 -12.195 1 83.25 73 SER B C 1
ATOM 2679 O O . SER B 1 73 ? -14.195 -12.078 -12.852 1 83.25 73 SER B O 1
ATOM 2681 N N . MET B 1 74 ? -14.734 -9.961 -12.219 1 88.44 74 MET B N 1
ATOM 2682 C CA . MET B 1 74 ? -13.523 -9.289 -12.664 1 88.44 74 MET B CA 1
ATOM 2683 C C . MET B 1 74 ? -12.891 -8.492 -11.523 1 88.44 74 MET B C 1
ATOM 2685 O O . MET B 1 74 ? -13.594 -8.047 -10.609 1 88.44 74 MET B O 1
ATOM 2689 N N . PRO B 1 75 ? -11.602 -8.414 -11.602 1 93 75 PRO B N 1
ATOM 2690 C CA . PRO B 1 75 ? -10.945 -7.688 -10.508 1 93 75 PRO B CA 1
ATOM 2691 C C . PRO B 1 75 ? -11.008 -6.172 -10.688 1 93 75 PRO B C 1
ATOM 2693 O O . PRO B 1 75 ? -10 -5.484 -10.516 1 93 75 PRO B O 1
ATOM 2696 N N . ILE B 1 76 ? -12.164 -5.676 -10.945 1 94.69 76 ILE B N 1
ATOM 2697 C CA . ILE B 1 76 ? -12.375 -4.25 -11.188 1 94.69 76 ILE B CA 1
ATOM 2698 C C . ILE B 1 76 ? -12.086 -3.461 -9.914 1 94.69 76 ILE B C 1
ATOM 2700 O O . ILE B 1 76 ? -11.484 -2.389 -9.969 1 94.69 76 ILE B O 1
ATOM 2704 N N . SER B 1 77 ? -12.586 -4.027 -8.82 1 97.06 77 SER B N 1
ATOM 2705 C CA . SER B 1 77 ? -12.398 -3.352 -7.543 1 97.06 77 SER B CA 1
ATOM 2706 C C . SER B 1 77 ? -10.922 -3.123 -7.25 1 97.06 77 SER B C 1
ATOM 2708 O O . SER B 1 77 ? -10.539 -2.051 -6.773 1 97.06 77 SER B O 1
ATOM 2710 N N . PHE B 1 78 ? -10.062 -4.035 -7.594 1 97.69 78 PHE B N 1
ATOM 2711 C CA . PHE B 1 78 ? -8.633 -3.979 -7.293 1 97.69 78 PHE B CA 1
ATOM 2712 C C . PHE B 1 78 ? -7.926 -2.977 -8.195 1 97.69 78 PHE B C 1
ATOM 2714 O O . PHE B 1 78 ? -7.059 -2.23 -7.746 1 97.69 78 PHE B O 1
ATOM 2721 N N . VAL B 1 79 ? -8.352 -2.941 -9.422 1 97.38 79 VAL B N 1
ATOM 2722 C CA . VAL B 1 79 ? -7.777 -1.986 -10.367 1 97.38 79 VAL B CA 1
ATOM 2723 C C . VAL B 1 79 ? -8.172 -0.566 -9.969 1 97.38 79 VAL B C 1
ATOM 2725 O O . VAL B 1 79 ? -7.336 0.344 -9.992 1 97.38 79 VAL B O 1
ATOM 2728 N N . LEU B 1 80 ? -9.414 -0.405 -9.602 1 98.12 80 LEU B N 1
ATOM 2729 C CA . LEU B 1 80 ? -9.891 0.907 -9.18 1 98.12 80 LEU B CA 1
ATOM 2730 C C . LEU B 1 80 ? -9.219 1.335 -7.879 1 98.12 80 LEU B C 1
ATOM 2732 O O . LEU B 1 80 ? -9 2.527 -7.648 1 98.12 80 LEU B O 1
ATOM 2736 N N . ALA B 1 81 ? -8.898 0.36 -7.012 1 98.56 81 ALA B N 1
ATOM 2737 C CA . ALA B 1 81 ? -8.125 0.688 -5.816 1 98.56 81 ALA B CA 1
ATOM 2738 C C . ALA B 1 81 ? -6.762 1.268 -6.188 1 98.56 81 ALA B C 1
ATOM 2740 O O . ALA B 1 81 ? -6.293 2.223 -5.566 1 98.56 81 ALA B O 1
ATOM 2741 N N . ALA B 1 82 ? -6.16 0.693 -7.211 1 98.5 82 ALA B N 1
ATOM 2742 C CA . ALA B 1 82 ? -4.887 1.229 -7.688 1 98.5 82 ALA B CA 1
ATOM 2743 C C . ALA B 1 82 ? -5.055 2.656 -8.203 1 98.5 82 ALA B C 1
ATOM 2745 O O . ALA B 1 82 ? -4.18 3.502 -7.992 1 98.5 82 ALA B O 1
ATOM 2746 N N . VAL B 1 83 ? -6.148 2.914 -8.836 1 98.19 83 VAL B N 1
ATOM 2747 C CA . VAL B 1 83 ? -6.445 4.258 -9.312 1 98.19 83 VAL B CA 1
ATOM 2748 C C . VAL B 1 83 ? -6.594 5.211 -8.125 1 98.19 83 VAL B C 1
ATOM 2750 O O . VAL B 1 83 ? -6.07 6.324 -8.148 1 98.19 83 VAL B O 1
ATOM 2753 N N . GLY B 1 84 ? -7.348 4.773 -7.137 1 98.31 84 GLY B N 1
ATOM 2754 C CA . GLY B 1 84 ? -7.469 5.578 -5.934 1 98.31 84 GLY B CA 1
ATOM 2755 C C . GLY B 1 84 ? -6.133 5.91 -5.297 1 98.31 84 GLY B C 1
ATOM 2756 O O . GLY B 1 84 ? -5.91 7.043 -4.859 1 98.31 84 GLY B O 1
ATOM 2757 N N . TYR B 1 85 ? -5.246 4.902 -5.234 1 98.38 85 TYR B N 1
ATOM 2758 C CA . TYR B 1 85 ? -3.889 5.109 -4.746 1 98.38 85 TYR B CA 1
ATOM 2759 C C . TYR B 1 85 ? -3.188 6.207 -5.543 1 98.38 85 TYR B C 1
ATOM 2761 O O . TYR B 1 85 ? -2.572 7.105 -4.965 1 98.38 85 TYR B O 1
ATOM 2769 N N . MET B 1 86 ? -3.346 6.195 -6.836 1 97.62 86 MET B N 1
ATOM 2770 C CA . MET B 1 86 ? -2.664 7.133 -7.723 1 97.62 86 MET B CA 1
ATOM 2771 C C . MET B 1 86 ? -3.26 8.531 -7.598 1 97.62 86 MET B C 1
ATOM 2773 O O . MET B 1 86 ? -2.553 9.523 -7.766 1 97.62 86 MET B O 1
ATOM 2777 N N . VAL B 1 87 ? -4.484 8.617 -7.281 1 96.88 87 VAL B N 1
ATOM 2778 C CA . VAL B 1 87 ? -5.133 9.914 -7.121 1 96.88 87 VAL B CA 1
ATOM 2779 C C . VAL B 1 87 ? -4.492 10.672 -5.965 1 96.88 87 VAL B C 1
ATOM 2781 O O . VAL B 1 87 ? -4.102 11.836 -6.121 1 96.88 87 VAL B O 1
ATOM 2784 N N . ILE B 1 88 ? -4.32 10 -4.832 1 95.75 88 ILE B N 1
ATOM 2785 C CA . ILE B 1 88 ? -3.715 10.688 -3.697 1 95.75 88 ILE B CA 1
ATOM 2786 C C . ILE B 1 88 ? -2.234 10.938 -3.971 1 95.75 88 ILE B C 1
ATOM 2788 O O . ILE B 1 88 ? -1.7 11.992 -3.617 1 95.75 88 ILE B O 1
ATOM 2792 N N . PHE B 1 89 ? -1.64 9.953 -4.59 1 94.94 89 PHE B N 1
ATOM 2793 C CA . PHE B 1 89 ? -0.247 10.141 -4.984 1 94.94 89 PHE B CA 1
ATOM 2794 C C . PHE B 1 89 ? -0.086 11.391 -5.836 1 94.94 89 PHE B C 1
ATOM 2796 O O . PHE B 1 89 ? 0.837 12.18 -5.625 1 94.94 89 PHE B O 1
ATOM 2803 N N . PHE B 1 90 ? -0.975 11.57 -6.758 1 94.44 90 PHE B N 1
ATOM 2804 C CA . PHE B 1 90 ? -0.955 12.711 -7.668 1 94.44 90 PHE B CA 1
ATOM 2805 C C . PHE B 1 90 ? -1.196 14.008 -6.91 1 94.44 90 PHE B C 1
ATOM 2807 O O . PHE B 1 90 ? -0.482 14.992 -7.117 1 94.44 90 PHE B O 1
ATOM 2814 N N . VAL B 1 91 ? -2.092 14.047 -6.031 1 92.69 91 VAL B N 1
ATOM 2815 C CA . VAL B 1 91 ? -2.461 15.234 -5.266 1 92.69 91 VAL B CA 1
ATOM 2816 C C . VAL B 1 91 ? -1.287 15.672 -4.395 1 92.69 91 VAL B C 1
ATOM 2818 O O . VAL B 1 91 ? -0.916 16.844 -4.387 1 92.69 91 VAL B O 1
ATOM 2821 N N . GLU B 1 92 ? -0.656 14.727 -3.771 1 90.38 92 GLU B N 1
ATOM 2822 C CA . GLU B 1 92 ? 0.368 15.062 -2.783 1 90.38 92 GLU B CA 1
ATOM 2823 C C . GLU B 1 92 ? 1.698 15.383 -3.455 1 90.38 92 GLU B C 1
ATOM 2825 O O . GLU B 1 92 ? 2.426 16.266 -3.006 1 90.38 92 GLU B O 1
ATOM 2830 N N . ASN B 1 93 ? 1.976 14.727 -4.555 1 89.81 93 ASN B N 1
ATOM 2831 C CA . ASN B 1 93 ? 3.34 14.82 -5.062 1 89.81 93 ASN B CA 1
ATOM 2832 C C . ASN B 1 93 ? 3.404 15.625 -6.355 1 89.81 93 ASN B C 1
ATOM 2834 O O . ASN B 1 93 ? 4.473 16.094 -6.746 1 89.81 93 ASN B O 1
ATOM 2838 N N . ILE B 1 94 ? 2.365 15.75 -7.039 1 88.12 94 ILE B N 1
ATOM 2839 C CA . ILE B 1 94 ? 2.404 16.422 -8.336 1 88.12 94 ILE B CA 1
ATOM 2840 C C . ILE B 1 94 ? 1.654 17.75 -8.258 1 88.12 94 ILE B C 1
ATOM 2842 O O . ILE B 1 94 ? 2.195 18.797 -8.617 1 88.12 94 ILE B O 1
ATOM 2846 N N . LEU B 1 95 ? 0.466 17.703 -7.812 1 83.56 95 LEU B N 1
ATOM 2847 C CA . LEU B 1 95 ? -0.373 18.891 -7.805 1 83.56 95 LEU B CA 1
ATOM 2848 C C . LEU B 1 95 ? 0.21 19.969 -6.891 1 83.56 95 LEU B C 1
ATOM 2850 O O . LEU B 1 95 ? 0.178 21.156 -7.219 1 83.56 95 LEU B O 1
ATOM 2854 N N . PHE B 1 96 ? 0.814 19.5 -5.688 1 72.75 96 PHE B N 1
ATOM 2855 C CA . PHE B 1 96 ? 1.312 20.484 -4.723 1 72.75 96 PHE B CA 1
ATOM 2856 C C . PHE B 1 96 ? 2.822 20.359 -4.559 1 72.75 96 PHE B C 1
ATOM 2858 O O . PHE B 1 96 ? 3.365 20.672 -3.498 1 72.75 96 PHE B O 1
ATOM 2865 N N . ASP B 1 97 ? 3.6 19.75 -5.555 1 61.34 97 ASP B N 1
ATOM 2866 C CA . ASP B 1 97 ? 5.047 19.578 -5.562 1 61.34 97 ASP B CA 1
ATOM 2867 C C . ASP B 1 97 ? 5.754 20.828 -5.039 1 61.34 97 ASP B C 1
ATOM 2869 O O . ASP B 1 97 ? 5.695 21.891 -5.668 1 61.34 97 ASP B O 1
ATOM 2873 N N . HIS B 1 98 ? 5.641 21.141 -3.773 1 52.44 98 HIS B N 1
ATOM 2874 C CA . HIS B 1 98 ? 6.445 22.25 -3.301 1 52.44 98 HIS B CA 1
ATOM 2875 C C . HIS B 1 98 ? 7.93 21.906 -3.301 1 52.44 98 HIS B C 1
ATOM 2877 O O . HIS B 1 98 ? 8.305 20.766 -3.055 1 52.44 98 HIS B O 1
ATOM 2883 N N . HIS B 1 99 ? 8.727 22.594 -4.051 1 46.19 99 HIS B N 1
ATOM 2884 C CA . HIS B 1 99 ? 10.18 22.719 -3.908 1 46.19 99 HIS B CA 1
ATOM 2885 C C . HIS B 1 99 ? 10.594 22.672 -2.443 1 46.19 99 HIS B C 1
ATOM 2887 O O . HIS B 1 99 ? 10.172 23.516 -1.645 1 46.19 99 HIS B O 1
ATOM 2893 N N . HIS B 1 100 ? 10.477 21.547 -1.811 1 41.66 100 HIS B N 1
ATOM 2894 C CA . HIS B 1 100 ? 11.25 21.547 -0.572 1 41.66 100 HIS B CA 1
ATOM 2895 C C . HIS B 1 100 ? 12.516 22.375 -0.712 1 41.66 100 HIS B C 1
ATOM 2897 O O . HIS B 1 100 ? 13.586 21.844 -1.021 1 41.66 100 HIS B O 1
ATOM 2903 N N . ASP B 1 101 ? 12.664 23.406 -1.427 1 35.22 101 ASP B N 1
ATOM 2904 C CA . ASP B 1 101 ? 13.914 24.125 -1.236 1 35.22 101 ASP B CA 1
ATOM 2905 C C . ASP B 1 101 ? 14.289 24.203 0.244 1 35.22 101 ASP B C 1
ATOM 2907 O O . ASP B 1 101 ? 15.422 24.531 0.588 1 35.22 101 ASP B O 1
ATOM 2911 N N . SER B 1 102 ? 13.445 24.859 1.089 1 34.16 102 SER B N 1
ATOM 2912 C CA . SER B 1 102 ? 14.008 25.469 2.287 1 34.16 102 SER B CA 1
ATOM 2913 C C . SER B 1 102 ? 14.438 24.422 3.299 1 34.16 102 SER B C 1
ATOM 2915 O O . SER B 1 102 ? 13.602 23.672 3.82 1 34.16 102 SER B O 1
ATOM 2917 N N . HIS B 1 103 ? 15.594 23.75 3.143 1 31.75 103 HIS B N 1
ATOM 2918 C CA . HIS B 1 103 ? 16.406 23.25 4.246 1 31.75 103 HIS B CA 1
ATOM 2919 C C . HIS B 1 103 ? 16.172 24.062 5.516 1 31.75 103 HIS B C 1
ATOM 2921 O O . HIS B 1 103 ? 17.125 24.406 6.215 1 31.75 103 HIS B O 1
ATOM 2927 N N . ASN B 1 104 ? 15.32 24.938 5.703 1 29.2 104 ASN B N 1
ATOM 2928 C CA . ASN B 1 104 ? 15.375 25.531 7.035 1 29.2 104 ASN B CA 1
ATOM 2929 C C . ASN B 1 104 ? 15.297 24.469 8.125 1 29.2 104 ASN B C 1
ATOM 2931 O O . ASN B 1 104 ? 14.297 23.75 8.242 1 29.2 104 ASN B O 1
ATOM 2935 N N . HIS B 1 105 ? 16.484 23.828 8.367 1 28.16 105 HIS B N 1
ATOM 2936 C CA . HIS B 1 105 ? 16.797 23.156 9.625 1 28.16 105 HIS B CA 1
ATOM 2937 C C . HIS B 1 105 ? 15.984 23.75 10.773 1 28.16 105 HIS B C 1
ATOM 2939 O O . HIS B 1 105 ? 15.883 24.969 10.914 1 28.16 105 HIS B O 1
ATOM 2945 N N . LEU B 1 106 ? 14.992 23.188 11.125 1 28.67 106 LEU B N 1
ATOM 2946 C CA . LEU B 1 106 ? 14.484 23.578 12.438 1 28.67 106 LEU B CA 1
ATOM 2947 C C . LEU B 1 106 ? 15.625 23.984 13.367 1 28.67 106 LEU B C 1
ATOM 2949 O O . LEU B 1 106 ? 16.656 23.328 13.398 1 28.67 106 LEU B O 1
ATOM 2953 N N . PRO B 1 107 ? 15.883 25.25 13.648 1 27.75 107 PRO B N 1
ATOM 2954 C CA . PRO B 1 107 ? 16.875 25.594 14.664 1 27.75 107 PRO B CA 1
ATOM 2955 C C . PRO B 1 107 ? 16.891 24.625 15.836 1 27.75 107 PRO B C 1
ATOM 2957 O O . PRO B 1 107 ? 15.828 24.25 16.359 1 27.75 107 PRO B O 1
ATOM 2960 N N . SER B 1 108 ? 17.703 23.594 15.695 1 25.66 108 SER B N 1
ATOM 2961 C CA . SER B 1 108 ? 17.984 22.844 16.922 1 25.66 108 SER B CA 1
ATOM 2962 C C . SER B 1 108 ? 18.094 23.781 18.109 1 25.66 108 SER B C 1
ATOM 2964 O O . SER B 1 108 ? 18.891 24.719 18.109 1 25.66 108 SER B O 1
ATOM 2966 N N . PHE B 1 109 ? 16.953 24.109 18.719 1 24.78 109 PHE B N 1
ATOM 2967 C CA . PHE B 1 109 ? 17.016 24.812 19.984 1 24.78 109 PHE B CA 1
ATOM 2968 C C . PHE B 1 109 ? 18.109 24.234 20.875 1 24.78 109 PHE B C 1
ATOM 2970 O O . PHE B 1 109 ? 18.016 23.094 21.328 1 24.78 109 PHE B O 1
ATOM 2977 N N . ASP B 1 110 ? 19.438 24.422 20.516 1 24.66 110 ASP B N 1
ATOM 2978 C CA . ASP B 1 110 ? 20.5 24.219 21.5 1 24.66 110 ASP B CA 1
ATOM 2979 C C . ASP B 1 110 ? 20.172 24.938 22.812 1 24.66 110 ASP B C 1
ATOM 2981 O O . ASP B 1 110 ? 20.047 26.156 22.844 1 24.66 110 ASP B O 1
ATOM 2985 N N . PHE B 1 111 ? 19.359 24.281 23.625 1 23.17 111 PHE B N 1
ATOM 2986 C CA . PHE B 1 111 ? 19.062 24.672 25 1 23.17 111 PHE B CA 1
ATOM 2987 C C . PHE B 1 111 ? 20.359 24.953 25.766 1 23.17 111 PHE B C 1
ATOM 2989 O O . PHE B 1 111 ? 20.734 24.203 26.656 1 23.17 111 PHE B O 1
ATOM 2996 N N . ASN B 1 112 ? 21.562 25.078 25.047 1 25.31 112 ASN B N 1
ATOM 2997 C CA . ASN B 1 112 ? 22.594 25.391 26.031 1 25.31 112 ASN B CA 1
ATOM 2998 C C . ASN B 1 112 ? 22.25 26.672 26.812 1 25.31 112 ASN B C 1
ATOM 3000 O O . ASN B 1 112 ? 21.875 27.688 26.219 1 25.31 112 ASN B O 1
ATOM 3004 N N . GLY B 1 113 ? 21.781 26.453 28.047 1 23.47 113 GLY B N 1
ATOM 3005 C CA . GLY B 1 113 ? 21.453 27.297 29.188 1 23.47 113 GLY B CA 1
ATOM 3006 C C . GLY B 1 113 ? 22.484 28.375 29.438 1 23.47 113 GLY B C 1
ATOM 3007 O O . GLY B 1 113 ? 22.594 28.891 30.562 1 23.47 113 GLY B O 1
ATOM 3008 N N . ASP B 1 114 ? 23.391 28.656 28.438 1 26.47 114 ASP B N 1
ATOM 3009 C CA . ASP B 1 114 ? 24.266 29.594 29.125 1 26.47 114 ASP B CA 1
ATOM 3010 C C . ASP B 1 114 ? 23.5 30.828 29.578 1 26.47 114 ASP B C 1
ATOM 3012 O O . ASP B 1 114 ? 22.625 31.328 28.875 1 26.47 114 ASP B O 1
ATOM 3016 N N . PRO B 1 115 ? 23.531 31.078 30.906 1 27.78 115 PRO B N 1
ATOM 3017 C CA . PRO B 1 115 ? 22.922 32.219 31.625 1 27.78 115 PRO B CA 1
ATOM 3018 C C . PRO B 1 115 ? 23.219 33.562 30.969 1 27.78 115 PRO B C 1
ATOM 3020 O O . PRO B 1 115 ? 24.359 34 30.969 1 27.78 115 PRO B O 1
ATOM 3023 N N . LEU B 1 116 ? 22.953 33.625 29.625 1 26.11 116 LEU B N 1
ATOM 3024 C CA . LEU B 1 116 ? 23.281 34.969 29.109 1 26.11 116 LEU B CA 1
ATOM 3025 C C . LEU B 1 116 ? 22.641 36.031 29.984 1 26.11 116 LEU B C 1
ATOM 3027 O O . LEU B 1 116 ? 21.422 36.031 30.219 1 26.11 116 LEU B O 1
ATOM 3031 N N . VAL B 1 117 ? 23.406 36.625 30.812 1 28.22 117 VAL B N 1
ATOM 3032 C CA . VAL B 1 117 ? 23.281 37.75 31.75 1 28.22 117 VAL B CA 1
ATOM 3033 C C . VAL B 1 117 ? 22.469 38.875 31.094 1 28.22 117 VAL B C 1
ATOM 3035 O O . VAL B 1 117 ? 22.219 38.844 29.891 1 28.22 117 VAL B O 1
ATOM 3038 N N . ASN B 1 118 ? 22.953 40.125 31.203 1 24.27 118 ASN B N 1
ATOM 3039 C CA . ASN B 1 118 ? 22.422 41.375 31.734 1 24.27 118 ASN B CA 1
ATOM 3040 C C . ASN B 1 118 ? 21.719 42.219 30.656 1 24.27 118 ASN B C 1
ATOM 3042 O O . ASN B 1 118 ? 20.938 43.094 30.969 1 24.27 118 ASN B O 1
ATOM 3046 N N . SER B 1 119 ? 22.375 42.469 29.469 1 27.11 119 SER B N 1
ATOM 3047 C CA . SER B 1 119 ? 22.203 43.875 29.156 1 27.11 119 SER B CA 1
ATOM 3048 C C . SER B 1 119 ? 20.781 44.156 28.641 1 27.11 119 SER B C 1
ATOM 3050 O O . SER B 1 119 ? 20.094 43.25 28.203 1 27.11 119 SER B O 1
ATOM 3052 N N . GLU B 1 120 ? 20.406 45.5 28.469 1 28.2 120 GLU B N 1
ATOM 3053 C CA . GLU B 1 120 ? 19.234 46.375 28.469 1 28.2 120 GLU B CA 1
ATOM 3054 C C . GLU B 1 120 ? 18.281 46 27.328 1 28.2 120 GLU B C 1
ATOM 3056 O O . GLU B 1 120 ? 17.234 45.406 27.547 1 28.2 120 GLU B O 1
ATOM 3061 N N . ASN B 1 121 ? 18.016 47.031 26.453 1 28.19 121 ASN B N 1
ATOM 3062 C CA . ASN B 1 121 ? 16.828 47.75 25.969 1 28.19 121 ASN B CA 1
ATOM 3063 C C . ASN B 1 121 ? 16.25 47.094 24.719 1 28.19 121 ASN B C 1
ATOM 3065 O O . ASN B 1 121 ? 15.078 47.281 24.391 1 28.19 121 ASN B O 1
ATOM 3069 N N . ASP B 1 122 ? 17.031 46.938 23.609 1 30.34 122 ASP B N 1
ATOM 3070 C CA . ASP B 1 122 ? 16.422 47.125 22.297 1 30.34 122 ASP B CA 1
ATOM 3071 C C . ASP B 1 122 ? 15.68 45.844 21.859 1 30.34 122 ASP B C 1
ATOM 3073 O O . ASP B 1 122 ? 16.297 44.844 21.531 1 30.34 122 ASP B O 1
ATOM 3077 N N . PHE B 1 123 ? 14.648 45.438 22.547 1 31.05 123 PHE B N 1
ATOM 3078 C CA . PHE B 1 123 ? 13.844 44.281 22.156 1 31.05 123 PHE B CA 1
ATOM 3079 C C . PHE B 1 123 ? 13.445 44.375 20.688 1 31.05 123 PHE B C 1
ATOM 3081 O O . PHE B 1 123 ? 12.734 45.281 20.281 1 31.05 123 PHE B O 1
ATOM 3088 N N . PRO B 1 124 ? 14.391 44.062 19.672 1 34.5 124 PRO B N 1
ATOM 3089 C CA . PRO B 1 124 ? 13.883 44.156 18.297 1 34.5 124 PRO B CA 1
ATOM 3090 C C . PRO B 1 124 ? 12.5 43.531 18.141 1 34.5 124 PRO B C 1
ATOM 3092 O O . PRO B 1 124 ? 12.234 42.469 18.703 1 34.5 124 PRO B O 1
ATOM 3095 N N . ARG B 1 125 ? 11.445 44.312 17.969 1 33.72 125 ARG B N 1
ATOM 3096 C CA . ARG B 1 125 ? 10.102 43.969 17.516 1 33.72 125 ARG B CA 1
ATOM 3097 C C . ARG B 1 125 ? 10.148 42.938 16.406 1 33.72 125 ARG B C 1
ATOM 3099 O O . ARG B 1 125 ? 10.438 43.25 15.25 1 33.72 125 ARG B O 1
ATOM 3106 N N . ARG B 1 126 ? 10.742 41.812 16.547 1 36.91 126 ARG B N 1
ATOM 3107 C CA . ARG B 1 126 ? 10.547 40.781 15.555 1 36.91 126 ARG B CA 1
ATOM 3108 C C . ARG B 1 126 ? 9.078 40.688 15.133 1 36.91 126 ARG B C 1
ATOM 3110 O O . ARG B 1 126 ? 8.211 40.344 15.945 1 36.91 126 ARG B O 1
ATOM 3117 N N . LYS B 1 127 ? 8.75 41.5 14.156 1 40.22 127 LYS B N 1
ATOM 3118 C CA . LYS B 1 127 ? 7.465 41.594 13.461 1 40.22 127 LYS B CA 1
ATOM 3119 C C . LYS B 1 127 ? 6.867 40.219 13.227 1 40.22 127 LYS B C 1
ATOM 3121 O O . LYS B 1 127 ? 7.535 39.312 12.688 1 40.22 127 LYS B O 1
ATOM 3126 N N . ALA B 1 128 ? 5.848 39.875 13.922 1 39.56 128 ALA B N 1
ATOM 3127 C CA . ALA B 1 128 ? 4.879 38.781 13.922 1 39.56 128 ALA B CA 1
ATOM 3128 C C . ALA B 1 128 ? 4.492 38.375 12.5 1 39.56 128 ALA B C 1
ATOM 3130 O O . ALA B 1 128 ? 3.861 37.344 12.281 1 39.56 128 ALA B O 1
ATOM 3131 N N . SER B 1 129 ? 4.469 39.406 11.578 1 39.44 129 SER B N 1
ATOM 3132 C CA . SER B 1 129 ? 3.621 39.219 10.398 1 39.44 129 SER B CA 1
ATOM 3133 C C . SER B 1 129 ? 4.172 38.156 9.461 1 39.44 129 SER B C 1
ATOM 3135 O O . SER B 1 129 ? 3.607 37.906 8.398 1 39.44 129 SER B O 1
ATOM 3137 N N . GLU B 1 130 ? 5.449 37.938 9.43 1 38.03 130 GLU B N 1
ATOM 3138 C CA . GLU B 1 130 ? 5.875 37.125 8.297 1 38.03 130 GLU B CA 1
ATOM 3139 C C . GLU B 1 130 ? 5.359 35.688 8.422 1 38.03 130 GLU B C 1
ATOM 3141 O O . GLU B 1 130 ? 5.848 34.906 9.25 1 38.03 130 GLU B O 1
ATOM 3146 N N . ILE B 1 131 ? 4.023 35.406 8.383 1 44.44 131 ILE B N 1
ATOM 3147 C CA . ILE B 1 131 ? 3.592 34.062 8.016 1 44.44 131 ILE B CA 1
ATOM 3148 C C . ILE B 1 131 ? 4.664 33.406 7.156 1 44.44 131 ILE B C 1
ATOM 3150 O O . ILE B 1 131 ? 4.918 33.844 6.031 1 44.44 131 ILE B O 1
ATOM 3154 N N . THR B 1 132 ? 5.773 33 7.613 1 48.03 132 THR B N 1
ATOM 3155 C CA . THR B 1 132 ? 6.809 32.406 6.797 1 48.03 132 THR B CA 1
ATOM 3156 C C . THR B 1 132 ? 6.203 31.359 5.852 1 48.03 132 THR B C 1
ATOM 3158 O O . THR B 1 132 ? 5.418 30.5 6.273 1 48.03 132 THR B O 1
ATOM 3161 N N . PRO B 1 133 ? 6.086 31.625 4.523 1 52 133 PRO B N 1
ATOM 3162 C CA . PRO B 1 133 ? 5.664 30.75 3.43 1 52 133 PRO B CA 1
ATOM 3163 C C . PRO B 1 133 ? 5.941 29.266 3.719 1 52 133 PRO B C 1
ATOM 3165 O O . PRO B 1 133 ? 5.207 28.406 3.25 1 52 133 PRO B O 1
ATOM 3168 N N . ARG B 1 134 ? 6.754 28.984 4.645 1 56.09 134 ARG B N 1
ATOM 3169 C CA . ARG B 1 134 ? 7.297 27.641 4.781 1 56.09 134 ARG B CA 1
ATOM 3170 C C . ARG B 1 134 ? 6.324 26.734 5.527 1 56.09 134 ARG B C 1
ATOM 3172 O O . ARG B 1 134 ? 6.215 25.547 5.215 1 56.09 134 ARG B O 1
ATOM 3179 N N . THR B 1 135 ? 5.367 27.281 6.43 1 64.31 135 THR B N 1
ATOM 3180 C CA . THR B 1 135 ? 4.488 26.438 7.227 1 64.31 135 THR B CA 1
ATOM 3181 C C . THR B 1 135 ? 3.148 26.234 6.527 1 64.31 135 THR B C 1
ATOM 3183 O O . THR B 1 135 ? 2.525 25.188 6.66 1 64.31 135 THR B O 1
ATOM 3186 N N . PHE B 1 136 ? 2.83 27.109 5.484 1 77.38 136 PHE B N 1
ATOM 3187 C CA . PHE B 1 136 ? 1.503 27.094 4.879 1 77.38 136 PHE B CA 1
ATOM 3188 C C . PHE B 1 136 ? 1.397 26 3.826 1 77.38 136 PHE B C 1
ATOM 3190 O O . PHE B 1 136 ? 0.391 25.281 3.76 1 77.38 136 PHE B O 1
ATOM 3197 N N . VAL B 1 137 ? 2.439 25.703 3.189 1 81.38 137 VAL B N 1
ATOM 3198 C CA . VAL B 1 137 ? 2.385 24.812 2.037 1 81.38 137 VAL B CA 1
ATOM 3199 C C . VAL B 1 137 ? 2.201 23.375 2.508 1 81.38 137 VAL B C 1
ATOM 3201 O O . VAL B 1 137 ? 1.281 22.672 2.064 1 81.38 137 VAL B O 1
ATOM 3204 N N . PRO B 1 138 ? 2.928 23.031 3.521 1 84.06 138 PRO B N 1
ATOM 3205 C CA . PRO B 1 138 ? 2.73 21.656 3.994 1 84.06 138 PRO B CA 1
ATOM 3206 C C . PRO B 1 138 ? 1.344 21.438 4.594 1 84.06 138 PRO B C 1
ATOM 3208 O O . PRO B 1 138 ? 0.753 20.359 4.406 1 84.06 138 PRO B O 1
ATOM 3211 N N . ALA B 1 139 ? 0.832 22.438 5.27 1 89.44 139 ALA B N 1
ATOM 3212 C CA . ALA B 1 139 ? -0.498 22.328 5.863 1 89.44 139 ALA B CA 1
ATOM 3213 C C . ALA B 1 139 ? -1.573 22.219 4.789 1 89.44 139 ALA B C 1
ATOM 3215 O O . ALA B 1 139 ? -2.51 21.422 4.914 1 89.44 139 ALA B O 1
ATOM 3216 N N . PHE B 1 140 ? -1.433 22.938 3.779 1 91.06 140 PHE B N 1
ATOM 3217 C CA . PHE B 1 140 ? -2.404 22.938 2.691 1 91.06 140 PHE B CA 1
ATOM 3218 C C . PHE B 1 140 ? -2.359 21.609 1.933 1 91.06 140 PHE B C 1
ATOM 3220 O O . PHE B 1 140 ? -3.402 21.062 1.565 1 91.06 140 PHE B O 1
ATOM 3227 N N . ILE B 1 141 ? -1.183 21.078 1.716 1 89.75 141 ILE B N 1
ATOM 3228 C CA . ILE B 1 141 ? -1.02 19.812 1.001 1 89.75 141 ILE B CA 1
ATOM 3229 C C . ILE B 1 141 ? -1.667 18.688 1.797 1 89.75 141 ILE B C 1
ATOM 3231 O O . ILE B 1 141 ? -2.416 17.875 1.242 1 89.75 141 ILE B O 1
ATOM 3235 N N . LEU B 1 142 ? -1.365 18.703 3.012 1 91.06 142 LEU B N 1
ATOM 3236 C CA . LEU B 1 142 ? -1.937 17.656 3.865 1 91.06 142 LEU B CA 1
ATOM 3237 C C . LEU B 1 142 ? -3.455 17.781 3.926 1 91.06 142 LEU B C 1
ATOM 3239 O O . LEU B 1 142 ? -4.164 16.781 3.867 1 91.06 142 LEU B O 1
ATOM 3243 N N . THR B 1 143 ? -3.928 19.031 4.016 1 94.19 143 THR B N 1
ATOM 3244 C CA . THR B 1 143 ? -5.371 19.25 4.035 1 94.19 143 THR B CA 1
ATOM 3245 C C . THR B 1 143 ? -6.012 18.734 2.752 1 94.19 143 THR B C 1
ATOM 3247 O O . THR B 1 143 ? -7.027 18.031 2.799 1 94.19 143 THR B O 1
ATOM 3250 N N . ALA B 1 144 ? -5.461 19.016 1.659 1 94.44 144 ALA B N 1
ATOM 3251 C CA . ALA B 1 144 ? -6.008 18.578 0.374 1 94.44 144 ALA B CA 1
ATOM 3252 C C . ALA B 1 144 ? -6.086 17.062 0.295 1 94.44 144 ALA B C 1
ATOM 3254 O O . ALA B 1 144 ? -7.109 16.5 -0.109 1 94.44 144 ALA B O 1
ATOM 3255 N N . ALA B 1 145 ? -5.008 16.422 0.634 1 92.06 145 ALA B N 1
ATOM 3256 C CA . ALA B 1 145 ? -4.969 14.961 0.603 1 92.06 145 ALA B CA 1
ATOM 3257 C C . ALA B 1 145 ? -6.035 14.359 1.517 1 92.06 145 ALA B C 1
ATOM 3259 O O . ALA B 1 145 ? -6.734 13.422 1.134 1 92.06 145 ALA B O 1
ATOM 3260 N N . LEU B 1 146 ? -6.18 14.938 2.703 1 94.75 146 LEU B N 1
ATOM 3261 C CA . LEU B 1 146 ? -7.125 14.422 3.686 1 94.75 146 LEU B CA 1
ATOM 3262 C C . LEU B 1 146 ? -8.562 14.672 3.24 1 94.75 146 LEU B C 1
ATOM 3264 O O . LEU B 1 146 ? -9.445 13.844 3.477 1 94.75 146 LEU B O 1
ATOM 3268 N N . VAL B 1 147 ? -8.758 15.805 2.605 1 96.62 147 VAL B N 1
ATOM 3269 C CA . VAL B 1 147 ? -10.086 16.125 2.111 1 96.62 147 VAL B CA 1
ATOM 3270 C C . VAL B 1 147 ? -10.477 15.164 0.993 1 96.62 147 VAL B C 1
ATOM 3272 O O . VAL B 1 147 ? -11.594 14.648 0.967 1 96.62 147 VAL B O 1
ATOM 3275 N N . VAL B 1 148 ? -9.602 14.898 0.104 1 96.19 148 VAL B N 1
ATOM 3276 C CA . VAL B 1 148 ? -9.883 13.984 -1.002 1 96.19 148 VAL B CA 1
ATOM 3277 C C . VAL B 1 148 ? -10.18 12.594 -0.459 1 96.19 148 VAL B C 1
ATOM 3279 O O . VAL B 1 148 ? -11.18 11.977 -0.83 1 96.19 148 VAL B O 1
ATOM 3282 N N . HIS B 1 149 ? -9.344 12.125 0.36 1 94.25 149 HIS B N 1
ATOM 3283 C CA . HIS B 1 149 ? -9.547 10.789 0.902 1 94.25 149 HIS B CA 1
ATOM 3284 C C . HIS B 1 149 ? -10.844 10.711 1.7 1 94.25 149 HIS B C 1
ATOM 3286 O O . HIS B 1 149 ? -11.609 9.758 1.554 1 94.25 149 HIS B O 1
ATOM 3292 N N . SER B 1 150 ? -11.141 11.789 2.535 1 97.06 150 SER B N 1
ATOM 3293 C CA . SER B 1 150 ? -12.352 11.82 3.344 1 97.06 150 SER B CA 1
ATOM 3294 C C . SER B 1 150 ? -13.602 11.883 2.467 1 97.06 150 SER B C 1
ATOM 3296 O O . SER B 1 150 ? -14.656 11.367 2.84 1 97.06 150 SER B O 1
ATOM 3298 N N . THR B 1 151 ? -13.461 12.492 1.372 1 97.94 151 THR B N 1
ATOM 3299 C CA . THR B 1 151 ? -14.586 12.57 0.442 1 97.94 151 THR B CA 1
ATOM 3300 C C . THR B 1 151 ? -14.953 11.18 -0.073 1 97.94 151 THR B C 1
ATOM 3302 O O . THR B 1 151 ? -16.109 10.773 0.005 1 97.94 151 THR B O 1
ATOM 3305 N N . PHE B 1 152 ? -14.016 10.453 -0.517 1 97.62 152 PHE B N 1
ATOM 3306 C CA . PHE B 1 152 ? -14.281 9.141 -1.088 1 97.62 152 PHE B CA 1
ATOM 3307 C C . PHE B 1 152 ? -14.758 8.172 -0.013 1 97.62 152 PHE B C 1
ATOM 3309 O O . PHE B 1 152 ? -15.719 7.422 -0.224 1 97.62 152 PHE B O 1
ATOM 3316 N N . GLU B 1 153 ? -14.125 8.227 1.096 1 96.31 153 GLU B N 1
ATOM 3317 C CA . GLU B 1 153 ? -14.5 7.301 2.162 1 96.31 153 GLU B CA 1
ATOM 3318 C C . GLU B 1 153 ? -15.883 7.625 2.715 1 96.31 153 GLU B C 1
ATOM 3320 O O . GLU B 1 153 ? -16.656 6.719 3.035 1 96.31 153 GLU B O 1
ATOM 3325 N N . GLY B 1 154 ? -16.219 8.945 2.906 1 97.75 154 GLY B N 1
ATOM 3326 C CA . GLY B 1 154 ? -17.547 9.328 3.369 1 97.75 154 GLY B CA 1
ATOM 3327 C C . GLY B 1 154 ? -18.656 8.867 2.441 1 97.75 154 GLY B C 1
ATOM 3328 O O . GLY B 1 154 ? -19.672 8.312 2.895 1 97.75 154 GLY B O 1
ATOM 3329 N N . ILE B 1 155 ? -18.453 9.086 1.171 1 98 155 ILE B N 1
ATOM 3330 C CA . ILE B 1 155 ? -19.453 8.672 0.195 1 98 155 ILE B CA 1
ATOM 3331 C C . ILE B 1 155 ? -19.609 7.152 0.234 1 98 155 ILE B C 1
ATOM 3333 O O . ILE B 1 155 ? -20.719 6.637 0.151 1 98 155 ILE B O 1
ATOM 3337 N N . ALA B 1 156 ? -18.484 6.461 0.379 1 96.88 156 ALA B N 1
ATOM 3338 C CA . ALA B 1 156 ? -18.531 5.004 0.474 1 96.88 156 ALA B CA 1
ATOM 3339 C C . ALA B 1 156 ? -19.391 4.559 1.654 1 96.88 156 ALA B C 1
ATOM 3341 O O . ALA B 1 156 ? -20.219 3.666 1.515 1 96.88 156 ALA B O 1
ATOM 3342 N N . VAL B 1 157 ? -19.234 5.156 2.803 1 96.62 157 VAL B N 1
ATOM 3343 C CA . VAL B 1 157 ? -20.031 4.828 3.986 1 96.62 157 VAL B CA 1
ATOM 3344 C C . VAL B 1 157 ? -21.5 5.07 3.709 1 96.62 157 VAL B C 1
ATOM 3346 O O . VAL B 1 157 ? -22.344 4.234 4.043 1 96.62 157 VAL B O 1
ATOM 3349 N N . GLY B 1 158 ? -21.812 6.18 3.109 1 97.38 158 GLY B N 1
ATOM 3350 C CA . GLY B 1 158 ? -23.203 6.508 2.791 1 97.38 158 GLY B CA 1
ATOM 3351 C C . GLY B 1 158 ? -23.844 5.516 1.837 1 97.38 158 GLY B C 1
ATOM 3352 O O . GLY B 1 158 ? -25.047 5.266 1.911 1 97.38 158 GLY B O 1
ATOM 3353 N N . LEU B 1 159 ? -23.062 4.945 0.959 1 96.56 159 LEU B N 1
ATOM 3354 C CA . LEU B 1 159 ? -23.578 4.051 -0.073 1 96.56 159 LEU B CA 1
ATOM 3355 C C . LEU B 1 159 ? -23.781 2.645 0.479 1 96.56 159 LEU B C 1
ATOM 3357 O O . LEU B 1 159 ? -24.531 1.849 -0.096 1 96.56 159 LEU B O 1
ATOM 3361 N N . LEU B 1 160 ? -23.109 2.299 1.557 1 94.56 160 LEU B N 1
ATOM 3362 C CA . LEU B 1 160 ? -23.156 0.948 2.104 1 94.56 160 LEU B CA 1
ATOM 3363 C C . LEU B 1 160 ? -24.562 0.628 2.607 1 94.56 160 LEU B C 1
ATOM 3365 O O . LEU B 1 160 ? -25.234 1.491 3.18 1 94.56 160 LEU B O 1
ATOM 3369 N N . SER B 1 161 ? -24.969 -0.663 2.436 1 91.12 161 SER B N 1
ATOM 3370 C CA . SER B 1 161 ? -26.297 -1.079 2.857 1 91.12 161 SER B CA 1
ATOM 3371 C C . SER B 1 161 ? -26.234 -2.072 4.012 1 91.12 161 SER B C 1
ATOM 3373 O O . SER B 1 161 ? -27.203 -2.236 4.758 1 91.12 161 SER B O 1
ATOM 3375 N N . SER B 1 162 ? -25.141 -2.684 4.129 1 90.31 162 SER B N 1
ATOM 3376 C CA . SER B 1 162 ? -24.969 -3.66 5.199 1 90.31 162 SER B CA 1
ATOM 3377 C C . SER B 1 162 ? -24.625 -2.979 6.52 1 90.31 162 SER B C 1
ATOM 3379 O O . SER B 1 162 ? -23.672 -2.203 6.605 1 90.31 162 SER B O 1
ATOM 3381 N N . LYS B 1 163 ? -25.422 -3.303 7.555 1 92.56 163 LYS B N 1
ATOM 3382 C CA . LYS B 1 163 ? -25.203 -2.732 8.883 1 92.56 163 LYS B CA 1
ATOM 3383 C C . LYS B 1 163 ? -23.781 -2.986 9.375 1 92.56 163 LYS B C 1
ATOM 3385 O O . LYS B 1 163 ? -23.125 -2.078 9.875 1 92.56 163 LYS B O 1
ATOM 3390 N N . SER B 1 164 ? -23.312 -4.191 9.203 1 89.5 164 SER B N 1
ATOM 3391 C CA . SER B 1 164 ? -21.984 -4.566 9.672 1 89.5 164 SER B CA 1
ATOM 3392 C C . SER B 1 164 ? -20.891 -3.764 8.961 1 89.5 164 SER B C 1
ATOM 3394 O O . SER B 1 164 ? -19.953 -3.295 9.594 1 89.5 164 SER B O 1
ATOM 3396 N N . SER B 1 165 ? -21.094 -3.564 7.672 1 91.75 165 SER B N 1
ATOM 3397 C CA . SER B 1 165 ? -20.109 -2.818 6.898 1 91.75 165 SER B CA 1
ATOM 3398 C C . SER B 1 165 ? -20.094 -1.345 7.293 1 91.75 165 SER B C 1
ATOM 3400 O O . SER B 1 165 ? -19.031 -0.73 7.391 1 91.75 165 SER B O 1
ATOM 3402 N N . VAL B 1 166 ? -21.281 -0.792 7.523 1 94.5 166 VAL B N 1
ATOM 3403 C CA . VAL B 1 166 ? -21.391 0.609 7.91 1 94.5 166 VAL B CA 1
ATOM 3404 C C . VAL B 1 166 ? -20.719 0.833 9.258 1 94.5 166 VAL B C 1
ATOM 3406 O O . VAL B 1 166 ? -19.922 1.762 9.414 1 94.5 166 VAL B O 1
ATOM 3409 N N . VAL B 1 167 ? -20.953 -0.021 10.195 1 93.12 167 VAL B N 1
ATOM 3410 C CA . VAL B 1 167 ? -20.406 0.125 11.539 1 93.12 167 VAL B CA 1
ATOM 3411 C C . VAL B 1 167 ? -18.891 -0.048 11.5 1 93.12 167 VAL B C 1
ATOM 3413 O O . VAL B 1 167 ? -18.156 0.761 12.07 1 93.12 167 VAL B O 1
ATOM 3416 N N . THR B 1 168 ? -18.422 -1.032 10.828 1 89.38 168 THR B N 1
ATOM 3417 C CA . THR B 1 168 ? -16.984 -1.322 10.766 1 89.38 168 THR B CA 1
ATOM 3418 C C . THR B 1 168 ? -16.219 -0.159 10.141 1 89.38 168 THR B C 1
ATOM 3420 O O . THR B 1 168 ? -15.234 0.316 10.703 1 89.38 168 THR B O 1
ATOM 3423 N N . LEU B 1 169 ? -16.719 0.29 9.016 1 92.94 169 LEU B N 1
ATOM 3424 C CA . LEU B 1 169 ? -16.016 1.375 8.328 1 92.94 169 LEU B CA 1
ATOM 3425 C C . LEU B 1 169 ? -16.125 2.672 9.125 1 92.94 169 LEU B C 1
ATOM 3427 O O . LEU B 1 169 ? -15.148 3.416 9.234 1 92.94 169 LEU B O 1
ATOM 3431 N N . SER B 1 170 ? -17.281 2.914 9.703 1 95.19 170 SER B N 1
ATOM 3432 C CA . SER B 1 170 ? -17.484 4.148 10.461 1 95.19 170 SER B CA 1
ATOM 3433 C C . SER B 1 170 ? -16.609 4.176 11.711 1 95.19 170 SER B C 1
ATOM 3435 O O . SER B 1 170 ? -16.047 5.211 12.055 1 95.19 170 SER B O 1
ATOM 3437 N N . VAL B 1 171 ? -16.5 3.068 12.367 1 93.12 171 VAL B N 1
ATOM 3438 C CA . VAL B 1 171 ? -15.656 2.992 13.555 1 93.12 171 VAL B CA 1
ATOM 3439 C C . VAL B 1 171 ? -14.188 3.186 13.156 1 93.12 171 VAL B C 1
ATOM 3441 O O . VAL B 1 171 ? -13.445 3.891 13.836 1 93.12 171 VAL B O 1
ATOM 3444 N N . ALA B 1 172 ? -13.797 2.541 12.07 1 90.69 172 ALA B N 1
ATOM 3445 C CA . ALA B 1 172 ? -12.438 2.721 11.578 1 90.69 172 ALA B CA 1
ATOM 3446 C C . ALA B 1 172 ? -12.148 4.191 11.289 1 90.69 172 ALA B C 1
ATOM 3448 O O . ALA B 1 172 ? -11.078 4.699 11.633 1 90.69 172 ALA B O 1
ATOM 3449 N N . ILE B 1 173 ? -13.094 4.891 10.695 1 93.31 173 ILE B N 1
ATOM 3450 C CA . ILE B 1 173 ? -12.953 6.309 10.375 1 93.31 173 ILE B CA 1
ATOM 3451 C C . ILE B 1 173 ? -12.828 7.121 11.656 1 93.31 173 ILE B C 1
ATOM 3453 O O . ILE B 1 173 ? -11.961 7.992 11.766 1 93.31 173 ILE B O 1
ATOM 3457 N N . LEU B 1 174 ? -13.656 6.793 12.602 1 94 174 LEU B N 1
ATOM 3458 C CA . LEU B 1 174 ? -13.641 7.496 13.883 1 94 174 LEU B CA 1
ATOM 3459 C C . LEU B 1 174 ? -12.273 7.387 14.547 1 94 174 LEU B C 1
ATOM 3461 O O . LEU B 1 174 ? -11.742 8.375 15.055 1 94 174 LEU B O 1
ATOM 3465 N N . ILE B 1 175 ? -11.68 6.277 14.461 1 91.62 175 ILE B N 1
ATOM 3466 C CA . ILE B 1 175 ? -10.43 6.004 15.172 1 91.62 175 ILE B CA 1
ATOM 3467 C C . ILE B 1 175 ? -9.266 6.668 14.445 1 91.62 175 ILE B C 1
ATOM 3469 O O . ILE B 1 175 ? -8.43 7.32 15.07 1 91.62 175 ILE B O 1
ATOM 3473 N N . HIS B 1 176 ? -9.172 6.516 13.156 1 90.38 176 HIS B N 1
ATOM 3474 C CA . HIS B 1 176 ? -7.992 7.031 12.484 1 90.38 176 HIS B CA 1
ATOM 3475 C C . HIS B 1 176 ? -8.109 8.531 12.234 1 90.38 176 HIS B C 1
ATOM 3477 O O . HIS B 1 176 ? -7.105 9.211 12.008 1 90.38 176 HIS B O 1
ATOM 3483 N N . ASN B 1 177 ? -9.328 9.109 12.227 1 93.62 177 ASN B N 1
ATOM 3484 C CA . ASN B 1 177 ? -9.531 10.531 11.977 1 93.62 177 ASN B CA 1
ATOM 3485 C C . ASN B 1 177 ? -8.984 11.383 13.117 1 93.62 177 ASN B C 1
ATOM 3487 O O . ASN B 1 177 ? -8.578 12.531 12.906 1 93.62 177 ASN B O 1
ATOM 3491 N N . MET B 1 178 ? -8.906 10.828 14.25 1 92.5 178 MET B N 1
ATOM 3492 C CA . MET B 1 178 ? -8.445 11.578 15.414 1 92.5 178 MET B CA 1
ATOM 3493 C C . MET B 1 178 ? -6.953 11.883 15.297 1 92.5 178 MET B C 1
ATOM 3495 O O . MET B 1 178 ? -6.551 13.047 15.312 1 92.5 178 MET B O 1
ATOM 3499 N N . PRO B 1 179 ? -6.137 10.875 15.133 1 89.56 179 PRO B N 1
ATOM 3500 C CA . PRO B 1 179 ? -4.723 11.195 14.93 1 89.56 179 PRO B CA 1
ATOM 3501 C C . PRO B 1 179 ? -4.492 12.086 13.711 1 89.56 179 PRO B C 1
ATOM 3503 O O . PRO B 1 179 ? -3.615 12.961 13.734 1 89.56 179 PRO B O 1
ATOM 3506 N N . ALA B 1 180 ? -5.273 11.914 12.672 1 91.12 180 ALA B N 1
ATOM 3507 C CA . ALA B 1 180 ? -5.125 12.727 11.469 1 91.12 180 ALA B CA 1
ATOM 3508 C C . ALA B 1 180 ? -5.434 14.195 11.758 1 91.12 180 ALA B C 1
ATOM 3510 O O . ALA B 1 180 ? -4.73 15.086 11.281 1 91.12 180 ALA B O 1
ATOM 3511 N N . ALA B 1 181 ? -6.434 14.422 12.57 1 93.94 181 ALA B N 1
ATOM 3512 C CA . ALA B 1 181 ? -6.812 15.789 12.938 1 93.94 181 ALA B CA 1
ATOM 3513 C C . ALA B 1 181 ? -5.734 16.453 13.789 1 93.94 181 ALA B C 1
ATOM 3515 O O . ALA B 1 181 ? -5.402 17.609 13.586 1 93.94 181 ALA B O 1
ATOM 3516 N N . ILE B 1 182 ? -5.168 15.695 14.648 1 91.12 182 ILE B N 1
ATOM 3517 C CA . ILE B 1 182 ? -4.113 16.234 15.5 1 91.12 182 ILE B CA 1
ATOM 3518 C C . ILE B 1 182 ? -2.881 16.547 14.664 1 91.12 182 ILE B C 1
ATOM 3520 O O . ILE B 1 182 ? -2.287 17.625 14.812 1 91.12 182 ILE B O 1
ATOM 3524 N N . ALA B 1 183 ? -2.561 15.594 13.844 1 88.12 183 ALA B N 1
ATOM 3525 C CA . ALA B 1 183 ? -1.398 15.789 12.977 1 88.12 183 ALA B CA 1
ATOM 3526 C C . ALA B 1 183 ? -1.566 17.031 12.109 1 88.12 183 ALA B C 1
ATOM 3528 O O . ALA B 1 183 ? -0.626 17.812 11.938 1 88.12 183 ALA B O 1
ATOM 3529 N N . LEU B 1 184 ? -2.697 17.234 11.602 1 91.69 184 LEU B N 1
ATOM 3530 C CA . LEU B 1 184 ? -2.986 18.422 10.781 1 91.69 184 LEU B CA 1
ATOM 3531 C C . LEU B 1 184 ? -2.895 19.688 11.617 1 91.69 184 LEU B C 1
ATOM 3533 O O . LEU B 1 184 ? -2.322 20.688 11.172 1 91.69 184 LEU B O 1
ATOM 3537 N N . GLY B 1 185 ? -3.422 19.625 12.805 1 91.19 185 GLY B N 1
ATOM 3538 C CA . GLY B 1 185 ? -3.342 20.766 13.695 1 91.19 185 GLY B CA 1
ATOM 3539 C C . GLY B 1 185 ? -1.916 21.188 14.016 1 91.19 185 GLY B C 1
ATOM 3540 O O . GLY B 1 185 ? -1.602 22.375 14.047 1 91.19 185 GLY B O 1
ATOM 3541 N N . ILE B 1 186 ? -1.141 20.203 14.172 1 86.81 186 ILE B N 1
ATOM 3542 C CA . ILE B 1 186 ? 0.261 20.469 14.477 1 86.81 186 ILE B CA 1
ATOM 3543 C C . ILE B 1 186 ? 0.938 21.125 13.273 1 86.81 186 ILE B C 1
ATOM 3545 O O . ILE B 1 186 ? 1.711 22.062 13.422 1 86.81 186 ILE B O 1
ATOM 3549 N N . LYS B 1 187 ? 0.625 20.656 12.125 1 86.88 187 LYS B N 1
ATOM 3550 C CA . LYS B 1 187 ? 1.219 21.188 10.898 1 86.88 187 LYS B CA 1
ATOM 3551 C C . LYS B 1 187 ? 0.751 22.625 10.641 1 86.88 187 LYS B C 1
ATOM 3553 O O . LYS B 1 187 ? 1.384 23.359 9.883 1 86.88 187 LYS B O 1
ATOM 3558 N N . MET B 1 188 ? -0.26 23.016 11.289 1 90.75 188 MET B N 1
ATOM 3559 C CA . MET B 1 188 ? -0.847 24.328 11.039 1 90.75 188 MET B CA 1
ATOM 3560 C C . MET B 1 188 ? -0.406 25.328 12.102 1 90.75 188 MET B C 1
ATOM 3562 O O . MET B 1 188 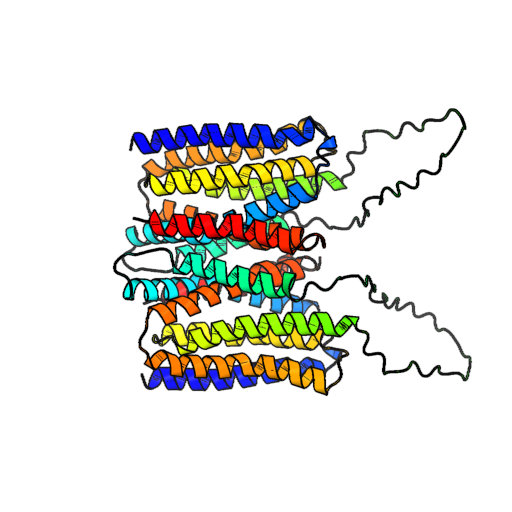? -0.819 26.5 12.078 1 90.75 188 MET B O 1
ATOM 3566 N N . GLN B 1 189 ? 0.429 24.75 12.938 1 85.62 189 GLN B N 1
ATOM 3567 C CA . GLN B 1 189 ? 0.938 25.688 13.938 1 85.62 189 GLN B CA 1
ATOM 3568 C C . GLN B 1 189 ? 1.699 26.828 13.281 1 85.62 189 GLN B C 1
ATOM 3570 O O . GLN B 1 189 ? 2.52 26.609 12.383 1 85.62 189 GLN B O 1
ATOM 3575 N N . GLY B 1 190 ? 1.422 27.984 13.648 1 84.62 190 GLY B N 1
ATOM 3576 C CA . GLY B 1 190 ? 2.068 29.156 13.07 1 84.62 190 GLY B CA 1
ATOM 3577 C C . GLY B 1 190 ? 1.18 29.906 12.102 1 84.62 190 GLY B C 1
ATOM 3578 O O . GLY B 1 190 ? 1.451 31.062 11.773 1 84.62 190 GLY B O 1
ATOM 3579 N N . LEU B 1 191 ? 0.148 29.188 11.664 1 89.69 191 LEU B N 1
ATOM 3580 C CA . LEU B 1 191 ? -0.808 29.875 10.797 1 89.69 191 LEU B CA 1
ATOM 3581 C C . LEU B 1 191 ? -1.673 30.844 11.594 1 89.69 191 LEU B C 1
ATOM 3583 O O . LEU B 1 191 ? -1.801 30.719 12.812 1 89.69 191 LEU B O 1
ATOM 3587 N N . LYS B 1 192 ? -2.111 31.828 10.836 1 93.19 192 LYS B N 1
ATOM 3588 C CA . LYS B 1 192 ? -3.111 32.688 11.453 1 93.19 192 LYS B CA 1
ATOM 3589 C C . LYS B 1 192 ? -4.328 31.891 11.906 1 93.19 192 LYS B C 1
ATOM 3591 O O . LYS B 1 192 ? -4.684 30.891 11.289 1 93.19 192 LYS B O 1
ATOM 3596 N N . LYS B 1 193 ? -4.965 32.344 12.93 1 92.75 193 LYS B N 1
ATOM 3597 C CA . LYS B 1 193 ? -6.094 31.641 13.531 1 92.75 193 LYS B CA 1
ATOM 3598 C C . LYS B 1 193 ? -7.191 31.375 12.508 1 92.75 193 LYS B C 1
ATOM 3600 O O . LYS B 1 193 ? -7.773 30.297 12.477 1 92.75 193 LYS B O 1
ATOM 3605 N N . TRP B 1 194 ? -7.5 32.375 11.703 1 94.56 194 TRP B N 1
ATOM 3606 C CA . TRP B 1 194 ? -8.578 32.188 10.734 1 94.56 194 TRP B CA 1
ATOM 3607 C C . TRP B 1 194 ? -8.219 31.109 9.711 1 94.56 194 TRP B C 1
ATOM 3609 O O . TRP B 1 194 ? -9.086 30.359 9.266 1 94.56 194 TRP B O 1
ATOM 3619 N N . ALA B 1 195 ? -6.957 31.016 9.297 1 94.5 195 ALA B N 1
ATOM 3620 C CA . ALA B 1 195 ? -6.504 30 8.359 1 94.5 195 ALA B CA 1
ATOM 3621 C C . ALA B 1 195 ? -6.562 28.609 8.984 1 94.5 195 ALA B C 1
ATOM 3623 O O . ALA B 1 195 ? -6.992 27.656 8.344 1 94.5 195 ALA B O 1
ATOM 3624 N N . TYR B 1 196 ? -6.121 28.516 10.242 1 95 196 TYR B N 1
ATOM 3625 C CA . TYR B 1 196 ? -6.199 27.266 10.992 1 95 196 TYR B CA 1
ATOM 3626 C C . TYR B 1 196 ? -7.641 26.766 11.07 1 95 196 TYR B C 1
ATOM 3628 O O . TYR B 1 196 ? -7.922 25.625 10.742 1 95 196 TYR B O 1
ATOM 3636 N N . CYS B 1 197 ? -8.562 27.703 11.43 1 95.88 197 CYS B N 1
ATOM 3637 C CA . CYS B 1 197 ? -9.969 27.344 11.617 1 95.88 197 CYS B CA 1
ATOM 3638 C C . CYS B 1 197 ? -10.609 26.938 10.297 1 95.88 197 CYS B C 1
ATOM 3640 O O . CYS B 1 197 ? -11.414 26 10.25 1 95.88 197 CYS B O 1
ATOM 3642 N N . THR B 1 198 ? -10.266 27.609 9.273 1 96.38 198 THR B N 1
ATOM 3643 C CA . THR B 1 198 ? -10.859 27.312 7.977 1 96.38 198 THR B CA 1
ATOM 3644 C C . THR B 1 198 ? -10.383 25.953 7.469 1 96.38 198 THR B C 1
ATOM 3646 O O . THR B 1 198 ? -11.203 25.094 7.098 1 96.38 198 THR B O 1
ATOM 3649 N N . LEU B 1 199 ? -9.062 25.734 7.469 1 96 199 LEU B N 1
ATOM 3650 C CA . LEU B 1 199 ? -8.516 24.484 6.953 1 96 199 LEU B CA 1
ATOM 3651 C C . LEU B 1 199 ? -8.977 23.297 7.793 1 96 199 LEU B C 1
ATOM 3653 O O . LEU B 1 199 ? -9.383 22.266 7.25 1 96 199 LEU B O 1
ATOM 3657 N N . MET B 1 200 ? -8.93 23.453 9.07 1 96.75 200 MET B N 1
ATOM 3658 C CA . MET B 1 200 ? -9.383 22.391 9.961 1 96.75 200 MET B CA 1
ATOM 3659 C C . MET B 1 200 ? -10.883 22.156 9.805 1 96.75 200 MET B C 1
ATOM 3661 O O . MET B 1 200 ? -11.336 21 9.789 1 96.75 200 MET B O 1
ATOM 3665 N N . GLY B 1 201 ? -11.594 23.25 9.727 1 97.19 201 GLY B N 1
ATOM 3666 C CA . GLY B 1 201 ? -13.023 23.141 9.516 1 97.19 201 GLY B CA 1
ATOM 3667 C C . GLY B 1 201 ? -13.391 22.375 8.258 1 97.19 201 GLY B C 1
ATOM 3668 O O . GLY B 1 201 ? -14.297 21.547 8.266 1 97.19 201 GLY B O 1
ATOM 3669 N N . VAL B 1 202 ? -12.727 22.688 7.203 1 97.31 202 VAL B N 1
ATOM 3670 C CA . VAL B 1 202 ? -12.969 22 5.941 1 97.31 202 VAL B CA 1
ATOM 3671 C C . VAL B 1 202 ? -12.719 20.5 6.113 1 97.31 202 VAL B C 1
ATOM 3673 O O . VAL B 1 202 ? -13.531 19.672 5.688 1 97.31 202 VAL B O 1
ATOM 3676 N N . PHE B 1 203 ? -11.625 20.172 6.734 1 96.81 203 PHE B N 1
ATOM 3677 C CA . PHE B 1 203 ? -11.289 18.781 6.949 1 96.81 203 PHE B CA 1
ATOM 3678 C C . PHE B 1 203 ? -12.344 18.094 7.812 1 96.81 203 PHE B C 1
ATOM 3680 O O . PHE B 1 203 ? -12.875 17.047 7.441 1 96.81 203 PHE B O 1
ATOM 3687 N N . VAL B 1 204 ? -12.711 18.688 8.906 1 96.44 204 VAL B N 1
ATOM 3688 C CA . VAL B 1 204 ? -13.609 18.109 9.898 1 96.44 204 VAL B CA 1
ATOM 3689 C C . VAL B 1 204 ? -15 17.922 9.297 1 96.44 204 VAL B C 1
ATOM 3691 O O . VAL B 1 204 ? -15.688 16.938 9.594 1 96.44 204 VAL B O 1
ATOM 3694 N N . CYS B 1 205 ? -15.391 18.75 8.383 1 97.5 205 CYS B N 1
ATOM 3695 C CA . CYS B 1 205 ? -16.734 18.719 7.832 1 97.5 205 CYS B CA 1
ATOM 3696 C C . CYS B 1 205 ? -16.812 17.828 6.602 1 97.5 205 CYS B C 1
ATOM 3698 O O . CYS B 1 205 ? -17.891 17.453 6.152 1 97.5 205 CYS B O 1
ATOM 3700 N N . THR B 1 206 ? -15.719 17.469 6.062 1 97.62 206 THR B N 1
ATOM 3701 C CA . THR B 1 206 ? -15.703 16.75 4.789 1 97.62 206 THR B CA 1
ATOM 3702 C C . THR B 1 206 ? -16.359 15.383 4.934 1 97.62 206 THR B C 1
ATOM 3704 O O . THR B 1 206 ? -17.234 15.023 4.141 1 97.62 206 THR B O 1
ATOM 3707 N N . SER B 1 207 ? -15.992 14.625 5.973 1 96.44 207 SER B N 1
ATOM 3708 C CA . SER B 1 207 ? -16.531 13.281 6.133 1 96.44 207 SER B CA 1
ATOM 3709 C C . SER B 1 207 ? -18.047 13.312 6.344 1 96.44 207 SER B C 1
ATOM 3711 O O . SER B 1 207 ? -18.781 12.625 5.637 1 96.44 207 SER B O 1
ATOM 3713 N N . PRO B 1 208 ? -18.578 14.133 7.27 1 97 208 PRO B N 1
ATOM 3714 C CA . PRO B 1 208 ? -20.031 14.219 7.469 1 97 208 PRO B CA 1
ATOM 3715 C C . PRO B 1 208 ? -20.781 14.602 6.195 1 97 208 PRO B C 1
ATOM 3717 O O . PRO B 1 208 ? -21.781 13.977 5.859 1 97 208 PRO B O 1
ATOM 3720 N N . VAL B 1 209 ? -20.312 15.57 5.527 1 98.12 209 VAL B N 1
ATOM 3721 C CA . VAL B 1 209 ? -20.969 16.016 4.301 1 98.12 209 VAL B CA 1
ATOM 3722 C C . VAL B 1 209 ? -20.938 14.906 3.258 1 98.12 209 VAL B C 1
ATOM 3724 O O . VAL B 1 209 ? -21.938 14.656 2.584 1 98.12 209 VAL B O 1
ATOM 3727 N N . SER B 1 210 ? -19.859 14.266 3.117 1 98.5 210 SER B N 1
ATOM 3728 C CA . SER B 1 210 ? -19.703 13.219 2.117 1 98.5 210 SER B CA 1
ATOM 3729 C C . SER B 1 210 ? -20.578 12.008 2.447 1 98.5 210 SER B C 1
ATOM 3731 O O . SER B 1 210 ? -21.094 11.344 1.545 1 98.5 210 SER B O 1
ATOM 3733 N N . ILE B 1 211 ? -20.672 11.688 3.756 1 98 211 ILE B N 1
ATOM 3734 C CA . ILE B 1 211 ? -21.578 10.602 4.145 1 98 211 ILE B CA 1
ATOM 3735 C C . ILE B 1 211 ? -23 10.938 3.73 1 98 211 ILE B C 1
ATOM 3737 O O . ILE B 1 211 ? -23.719 10.086 3.197 1 98 211 ILE B O 1
ATOM 3741 N N . MET B 1 212 ? -23.406 12.164 3.936 1 97.81 212 MET B N 1
ATOM 3742 C CA . MET B 1 212 ? -24.734 12.602 3.539 1 97.81 212 MET B CA 1
ATOM 3743 C C . MET B 1 212 ? -24.922 12.477 2.031 1 97.81 212 MET B C 1
ATOM 3745 O O . MET B 1 212 ? -25.969 12.016 1.571 1 97.81 212 MET B O 1
ATOM 3749 N N . ILE B 1 213 ? -23.953 12.891 1.293 1 98.06 213 ILE B N 1
ATOM 3750 C CA . ILE B 1 213 ? -24 12.75 -0.158 1 98.06 213 ILE B CA 1
ATOM 3751 C C . ILE B 1 213 ? -24.141 11.273 -0.526 1 98.06 213 ILE B C 1
ATOM 3753 O O . ILE B 1 213 ? -24.938 10.914 -1.403 1 98.06 213 ILE B O 1
ATOM 3757 N N . GLY B 1 214 ? -23.391 10.422 0.156 1 97.88 214 GLY B N 1
ATOM 3758 C CA . GLY B 1 214 ? -23.484 8.992 -0.075 1 97.88 214 GLY B CA 1
ATOM 3759 C C . GLY B 1 214 ? -24.859 8.43 0.208 1 97.88 214 GLY B C 1
ATOM 3760 O O . GLY B 1 214 ? -25.359 7.574 -0.533 1 97.88 214 GLY B O 1
ATOM 3761 N N . ILE B 1 215 ? -25.484 8.898 1.303 1 96.56 215 ILE B N 1
ATOM 3762 C CA . ILE B 1 215 ? -26.828 8.461 1.655 1 96.56 215 ILE B CA 1
ATOM 3763 C C . ILE B 1 215 ? -27.797 8.836 0.54 1 96.56 215 ILE B C 1
ATOM 3765 O O . ILE B 1 215 ? -28.625 8.023 0.132 1 96.56 215 ILE B O 1
ATOM 3769 N N . PHE B 1 216 ? -27.625 10.016 0.038 1 96.44 216 PHE B N 1
ATOM 3770 C CA . PHE B 1 216 ? -28.484 10.469 -1.048 1 96.44 216 PHE B CA 1
ATOM 3771 C C . PHE B 1 216 ? -28.266 9.625 -2.301 1 96.44 216 PHE B C 1
ATOM 3773 O O . PHE B 1 216 ? -29.234 9.242 -2.971 1 96.44 216 PHE B O 1
ATOM 3780 N N . LEU B 1 217 ? -27.078 9.297 -2.611 1 96.31 217 LEU B N 1
ATOM 3781 C CA . LEU B 1 217 ? -26.734 8.523 -3.805 1 96.31 217 LEU B CA 1
ATOM 3782 C C . LEU B 1 217 ? -27.172 7.074 -3.658 1 96.31 217 LEU B C 1
ATOM 3784 O O . LEU B 1 217 ? -27.359 6.371 -4.656 1 96.31 217 LEU B O 1
ATOM 3788 N N . SER B 1 218 ? -27.25 6.59 -2.449 1 94.62 218 SER B N 1
ATOM 3789 C CA . SER B 1 218 ? -27.625 5.199 -2.215 1 94.62 218 SER B CA 1
ATOM 3790 C C . SER B 1 218 ? -29.031 4.918 -2.725 1 94.62 218 SER B C 1
ATOM 3792 O O . SER B 1 218 ? -29.359 3.779 -3.074 1 94.62 218 SER B O 1
ATOM 3794 N N . ASP B 1 219 ? -29.859 5.914 -2.799 1 92.44 219 ASP B N 1
ATOM 3795 C CA . ASP B 1 219 ? -31.234 5.785 -3.275 1 92.44 219 ASP B CA 1
ATOM 3796 C C . ASP B 1 219 ? -31.266 5.398 -4.75 1 92.44 219 ASP B C 1
ATOM 3798 O O . ASP B 1 219 ? -32.281 4.887 -5.238 1 92.44 219 ASP B O 1
ATOM 3802 N N . LEU B 1 220 ? -30.188 5.656 -5.453 1 92.44 220 LEU B N 1
ATOM 3803 C CA . LEU B 1 220 ? -30.125 5.289 -6.867 1 92.44 220 LEU B CA 1
ATOM 3804 C C . LEU B 1 220 ? -30.047 3.777 -7.035 1 92.44 220 LEU B C 1
ATOM 3806 O O . LEU B 1 220 ? -30.328 3.254 -8.117 1 92.44 220 LEU B O 1
ATOM 3810 N N . GLY B 1 221 ? -29.672 3.041 -6.082 1 89.75 221 GLY B N 1
ATOM 3811 C CA . GLY B 1 221 ? -29.641 1.587 -6.102 1 89.75 221 GLY B CA 1
ATOM 3812 C C . GLY B 1 221 ? -28.656 1.025 -7.113 1 89.75 221 GLY B C 1
ATOM 3813 O O . GLY B 1 221 ? -28.953 0.052 -7.805 1 89.75 221 GLY B O 1
ATOM 3814 N N . LEU B 1 222 ? -27.484 1.66 -7.336 1 92.81 222 LEU B N 1
ATOM 3815 C CA . LEU B 1 222 ? -26.484 1.235 -8.312 1 92.81 222 LEU B CA 1
ATOM 3816 C C . LEU B 1 222 ? -25.297 0.587 -7.613 1 92.81 222 LEU B C 1
ATOM 3818 O O . LEU B 1 222 ? -24.391 1.284 -7.129 1 92.81 222 LEU B O 1
ATOM 3822 N N . PRO B 1 223 ? -25.266 -0.717 -7.645 1 93.75 223 PRO B N 1
ATOM 3823 C CA . PRO B 1 223 ? -24.172 -1.418 -6.961 1 93.75 223 PRO B CA 1
ATOM 3824 C C . PRO B 1 223 ? -22.797 -1.044 -7.508 1 93.75 223 PRO B C 1
ATOM 3826 O O . PRO B 1 223 ? -21.828 -0.997 -6.75 1 93.75 223 PRO B O 1
ATOM 3829 N N . ALA B 1 224 ? -22.719 -0.776 -8.758 1 94.06 224 ALA B N 1
ATOM 3830 C CA . ALA B 1 224 ? -21.438 -0.406 -9.367 1 94.06 224 ALA B CA 1
ATOM 3831 C C . ALA B 1 224 ? -20.922 0.909 -8.797 1 94.06 224 ALA B C 1
ATOM 3833 O O . ALA B 1 224 ? -19.719 1.099 -8.664 1 94.06 224 ALA B O 1
ATOM 3834 N N . LEU B 1 225 ? -21.844 1.797 -8.469 1 96.06 225 LEU B N 1
ATOM 3835 C CA . LEU B 1 225 ? -21.453 3.061 -7.848 1 96.06 225 LEU B CA 1
ATOM 3836 C C . LEU B 1 225 ? -20.859 2.828 -6.465 1 96.06 225 LEU B C 1
ATOM 3838 O O . LEU B 1 225 ? -19.812 3.408 -6.129 1 96.06 225 LEU B O 1
ATOM 3842 N N . GLN B 1 226 ? -21.484 1.967 -5.738 1 95.88 226 GLN B N 1
ATOM 3843 C CA . GLN B 1 226 ? -20.969 1.593 -4.422 1 95.88 226 GLN B CA 1
ATOM 3844 C C . GLN B 1 226 ? -19.578 0.967 -4.531 1 95.88 226 GLN B C 1
ATOM 3846 O O . GLN B 1 226 ? -18.656 1.352 -3.805 1 95.88 226 GLN B O 1
ATOM 3851 N N . GLY B 1 227 ? -19.484 0.038 -5.465 1 96.81 227 GLY B N 1
ATOM 3852 C CA . GLY B 1 227 ? -18.203 -0.615 -5.664 1 96.81 227 GLY B CA 1
ATOM 3853 C C . GLY B 1 227 ? -17.094 0.349 -6.051 1 96.81 227 GLY B C 1
ATOM 3854 O O . GLY B 1 227 ? -15.9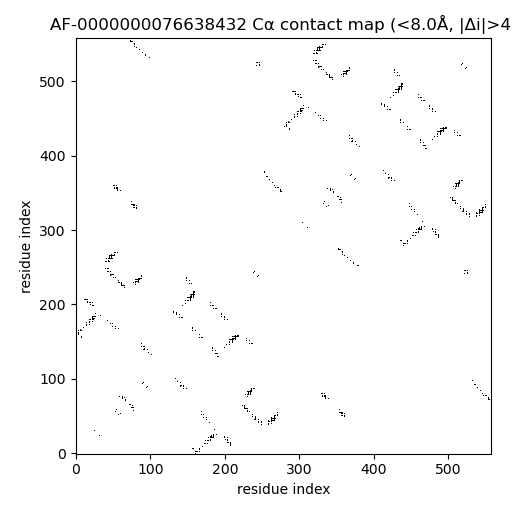69 0.221 -5.582 1 96.81 227 GLY B O 1
ATOM 3855 N N . THR B 1 228 ? -17.406 1.311 -6.859 1 97.56 228 THR B N 1
ATOM 3856 C CA . THR B 1 228 ? -16.438 2.279 -7.352 1 97.56 228 THR B CA 1
ATOM 3857 C C . THR B 1 228 ? -15.898 3.129 -6.203 1 97.56 228 THR B C 1
ATOM 3859 O O . THR B 1 228 ? -14.68 3.258 -6.039 1 97.56 228 THR B O 1
ATOM 3862 N N . PHE B 1 229 ? -16.734 3.617 -5.406 1 98 229 PHE B N 1
ATOM 3863 C CA . PHE B 1 229 ? -16.297 4.492 -4.324 1 98 229 PHE B CA 1
ATOM 3864 C C . PHE B 1 229 ? -15.594 3.697 -3.238 1 98 229 PHE B C 1
ATOM 3866 O O . PHE B 1 229 ? -14.633 4.184 -2.633 1 98 229 PHE B O 1
ATOM 3873 N N . LEU B 1 230 ? -16.062 2.486 -2.979 1 97.69 230 LEU B N 1
ATOM 3874 C CA . LEU B 1 230 ? -15.375 1.625 -2.025 1 97.69 230 LEU B CA 1
ATOM 3875 C C . LEU B 1 230 ? -13.961 1.31 -2.498 1 97.69 230 LEU B C 1
ATOM 3877 O O . LEU B 1 230 ? -13.008 1.365 -1.714 1 97.69 230 LEU B O 1
ATOM 3881 N N . SER B 1 231 ? -13.828 1.04 -3.771 1 98.44 231 SER B N 1
ATOM 3882 C CA . SER B 1 231 ? -12.539 0.676 -4.336 1 98.44 231 SER B CA 1
ATOM 3883 C C . SER B 1 231 ? -11.562 1.847 -4.281 1 98.44 231 SER B C 1
ATOM 3885 O O . SER B 1 231 ? -10.414 1.688 -3.852 1 98.44 231 SER B O 1
ATOM 3887 N N . ILE B 1 232 ? -12.016 2.965 -4.711 1 98.38 232 ILE B N 1
ATOM 3888 C CA . ILE B 1 232 ? -11.156 4.148 -4.719 1 98.38 232 ILE B CA 1
ATOM 3889 C C . ILE B 1 232 ? -10.758 4.496 -3.287 1 98.38 232 ILE B C 1
ATOM 3891 O O . ILE B 1 232 ? -9.594 4.832 -3.027 1 98.38 232 ILE B O 1
ATOM 3895 N N . SER B 1 233 ? -11.703 4.406 -2.389 1 97.5 233 SER B N 1
ATOM 3896 C CA . SER B 1 233 ? -11.406 4.652 -0.982 1 97.5 233 SER B CA 1
ATOM 3897 C C . SER B 1 233 ? -10.336 3.695 -0.47 1 97.5 233 SER B C 1
ATOM 3899 O O . SER B 1 233 ? -9.43 4.102 0.263 1 97.5 233 SER B O 1
ATOM 3901 N N . ALA B 1 234 ? -10.438 2.412 -0.833 1 98.06 234 ALA B N 1
ATOM 3902 C CA . ALA B 1 234 ? -9.43 1.432 -0.43 1 98.06 234 ALA B CA 1
ATOM 3903 C C . ALA B 1 234 ? -8.039 1.855 -0.886 1 98.06 234 ALA B C 1
ATOM 3905 O O . ALA B 1 234 ? -7.078 1.777 -0.118 1 98.06 234 ALA B O 1
ATOM 3906 N N . GLY B 1 235 ? -7.93 2.348 -2.105 1 98.38 235 GLY B N 1
ATOM 3907 C CA . GLY B 1 235 ? -6.66 2.816 -2.637 1 98.38 235 GLY B CA 1
ATOM 3908 C C . GLY B 1 235 ? -6.109 4.023 -1.897 1 98.38 235 GLY B C 1
ATOM 3909 O O . GLY B 1 235 ? -4.91 4.098 -1.63 1 98.38 235 GLY B O 1
ATOM 3910 N N . THR B 1 236 ? -6.98 4.953 -1.609 1 97.31 236 THR B N 1
ATOM 3911 C CA . THR B 1 236 ? -6.531 6.129 -0.875 1 97.31 236 THR B CA 1
ATOM 3912 C C . THR B 1 236 ? -6.031 5.742 0.515 1 97.31 236 THR B C 1
ATOM 3914 O O . THR B 1 236 ? -5.051 6.305 1.005 1 97.31 236 THR B O 1
ATOM 3917 N N . PHE B 1 237 ? -6.73 4.777 1.138 1 96.31 237 PHE B N 1
ATOM 3918 C CA . PHE B 1 237 ? -6.312 4.281 2.443 1 96.31 237 PHE B CA 1
ATOM 3919 C C . PHE B 1 237 ? -4.922 3.66 2.365 1 96.31 237 PHE B C 1
ATOM 3921 O O . PHE B 1 237 ? -4.07 3.926 3.217 1 96.31 237 PHE B O 1
ATOM 3928 N N . LEU B 1 238 ? -4.695 2.92 1.335 1 98.06 238 LEU B N 1
ATOM 3929 C CA . LEU B 1 238 ? -3.4 2.271 1.172 1 98.06 238 LEU B CA 1
ATOM 3930 C C . LEU B 1 238 ? -2.297 3.305 0.972 1 98.06 238 LEU B C 1
ATOM 3932 O O . LEU B 1 238 ? -1.2 3.162 1.519 1 98.06 238 LEU B O 1
ATOM 3936 N N . TYR B 1 239 ? -2.59 4.32 0.208 1 97.69 239 TYR B N 1
ATOM 3937 C CA . TYR B 1 239 ? -1.581 5.355 0.017 1 97.69 239 TYR B CA 1
ATOM 3938 C C . TYR B 1 239 ? -1.228 6.023 1.341 1 97.69 239 TYR B C 1
ATOM 3940 O O . TYR B 1 239 ? -0.05 6.152 1.682 1 97.69 239 TYR B O 1
ATOM 3948 N N . ILE B 1 240 ? -2.223 6.445 2.043 1 94.62 240 ILE B N 1
ATOM 3949 C CA . ILE B 1 240 ? -2.016 7.207 3.27 1 94.62 240 ILE B CA 1
ATOM 3950 C C . ILE B 1 240 ? -1.26 6.355 4.285 1 94.62 240 ILE B C 1
ATOM 3952 O O . ILE B 1 240 ? -0.295 6.816 4.898 1 94.62 240 ILE B O 1
ATOM 3956 N N . GLY B 1 241 ? -1.656 5.133 4.441 1 96.19 241 GLY B N 1
ATOM 3957 C CA . GLY B 1 241 ? -1.014 4.254 5.402 1 96.19 241 GLY B CA 1
ATOM 3958 C C . GLY B 1 241 ? 0.387 3.84 4.992 1 96.19 241 GLY B C 1
ATOM 3959 O O . GLY B 1 241 ? 1.333 3.975 5.77 1 96.19 241 GLY B O 1
ATOM 3960 N N . CYS B 1 242 ? 0.543 3.465 3.729 1 96.88 242 CYS B N 1
ATOM 3961 C CA . CYS B 1 242 ? 1.764 2.797 3.287 1 96.88 242 CYS B CA 1
ATOM 3962 C C . CYS B 1 242 ? 2.785 3.809 2.781 1 96.88 242 CYS B C 1
ATOM 3964 O O . CYS B 1 242 ? 3.992 3.602 2.924 1 96.88 242 CYS B O 1
ATOM 3966 N N . SER B 1 243 ? 2.318 4.852 2.162 1 95.56 243 SER B N 1
ATOM 3967 C CA . SER B 1 243 ? 3.256 5.707 1.444 1 95.56 243 SER B CA 1
ATOM 3968 C C . SER B 1 243 ? 3.447 7.039 2.16 1 95.56 243 SER B C 1
ATOM 3970 O O . SER B 1 243 ? 4.441 7.734 1.935 1 95.56 243 SER B O 1
ATOM 3972 N N . GLU B 1 244 ? 2.531 7.355 2.926 1 92.62 244 GLU B N 1
ATOM 3973 C CA . GLU B 1 244 ? 2.633 8.664 3.559 1 92.62 244 GLU B CA 1
ATOM 3974 C C . GLU B 1 244 ? 3.02 8.547 5.027 1 92.62 244 GLU B C 1
ATOM 3976 O O . GLU B 1 244 ? 4.094 8.992 5.434 1 92.62 244 GLU B O 1
ATOM 3981 N N . ILE B 1 245 ? 2.254 7.824 5.797 1 93.06 245 ILE B N 1
ATOM 3982 C CA . ILE B 1 245 ? 2.412 7.84 7.246 1 93.06 245 ILE B CA 1
ATOM 3983 C C . ILE B 1 245 ? 3.629 7.008 7.641 1 93.06 245 ILE B C 1
ATOM 3985 O O . ILE B 1 245 ? 4.523 7.492 8.336 1 93.06 245 ILE B O 1
ATOM 3989 N N . LEU B 1 246 ? 3.723 5.805 7.152 1 94.88 246 LEU B N 1
ATOM 3990 C CA . LEU B 1 246 ? 4.727 4.871 7.652 1 94.88 246 LEU B CA 1
ATOM 3991 C C . LEU B 1 246 ? 6.129 5.32 7.258 1 94.88 246 LEU B C 1
ATOM 3993 O O . LEU B 1 246 ? 7.023 5.398 8.102 1 94.88 246 LEU B O 1
ATOM 3997 N N . PRO B 1 247 ? 6.324 5.727 6.02 1 91.44 247 PRO B N 1
ATOM 3998 C CA . PRO B 1 247 ? 7.668 6.199 5.684 1 91.44 247 PRO B CA 1
ATOM 3999 C C . PRO B 1 247 ? 8.07 7.445 6.469 1 91.44 247 PRO B C 1
ATOM 4001 O O . PRO B 1 247 ? 9.219 7.562 6.906 1 91.44 247 PRO B O 1
ATOM 4004 N N . GLU B 1 248 ? 7.168 8.344 6.691 1 88.56 248 GLU B N 1
ATOM 4005 C CA . GLU B 1 248 ? 7.457 9.555 7.453 1 88.56 248 GLU B CA 1
ATOM 4006 C C . GLU B 1 248 ? 7.832 9.219 8.898 1 88.56 248 GLU B C 1
ATOM 4008 O O . GLU B 1 248 ? 8.781 9.789 9.445 1 88.56 248 GLU B O 1
ATOM 4013 N N . GLU B 1 249 ? 7.148 8.312 9.445 1 90.25 249 GLU B N 1
ATOM 4014 C CA . GLU B 1 249 ? 7.387 7.977 10.844 1 90.25 249 GLU B CA 1
ATOM 4015 C C . GLU B 1 249 ? 8.656 7.141 11 1 90.25 249 GLU B C 1
ATOM 4017 O O . GLU B 1 249 ? 9.328 7.211 12.031 1 90.25 249 GLU B O 1
ATOM 4022 N N . MET B 1 250 ? 8.977 6.395 10 1 89.5 250 MET B N 1
ATOM 4023 C CA . MET B 1 250 ? 10.164 5.543 10.086 1 89.5 250 MET B CA 1
ATOM 4024 C C . MET B 1 250 ? 11.43 6.344 9.812 1 89.5 250 MET B C 1
ATOM 4026 O O . MET B 1 250 ? 12.531 5.887 10.117 1 89.5 250 MET B O 1
ATOM 4030 N N . GLU B 1 251 ? 11.219 7.484 9.242 1 83.38 251 GLU B N 1
ATOM 4031 C CA . GLU B 1 251 ? 12.367 8.375 9.086 1 83.38 251 GLU B CA 1
ATOM 4032 C C . GLU B 1 251 ? 12.836 8.906 10.438 1 83.38 251 GLU B C 1
ATOM 4034 O O . GLU B 1 251 ? 14.008 9.25 10.602 1 83.38 251 GLU B O 1
ATOM 4039 N N . LYS B 1 252 ? 11.844 8.922 11.328 1 77.69 252 LYS B N 1
ATOM 4040 C CA . LYS B 1 252 ? 12.195 9.312 12.695 1 77.69 252 LYS B CA 1
ATOM 4041 C C . LYS B 1 252 ? 12.859 8.156 13.438 1 77.69 252 LYS B C 1
ATOM 4043 O O . LYS B 1 252 ? 12.281 7.074 13.555 1 77.69 252 LYS B O 1
ATOM 4048 N N . HIS B 1 253 ? 14.062 8.094 13.555 1 67.12 253 HIS B N 1
ATOM 4049 C CA . HIS B 1 253 ? 14.93 6.988 13.953 1 67.12 253 HIS B CA 1
ATOM 4050 C C . HIS B 1 253 ? 14.703 6.602 15.414 1 67.12 253 HIS B C 1
ATOM 4052 O O . HIS B 1 253 ? 15.406 5.75 15.953 1 67.12 253 HIS B O 1
ATOM 4058 N N . ASN B 1 254 ? 13.633 6.98 15.906 1 78.44 254 ASN B N 1
ATOM 4059 C CA . ASN B 1 254 ? 13.422 6.637 17.312 1 78.44 254 ASN B CA 1
ATOM 4060 C C . ASN B 1 254 ? 12.336 5.578 17.469 1 78.44 254 ASN B C 1
ATOM 4062 O O . ASN B 1 254 ? 11.32 5.609 16.781 1 78.44 254 ASN B O 1
ATOM 4066 N N . ASN B 1 255 ? 12.539 4.504 18.344 1 89.69 255 ASN B N 1
ATOM 4067 C CA . ASN B 1 255 ? 11.57 3.549 18.875 1 89.69 255 ASN B CA 1
ATOM 4068 C C . ASN B 1 255 ? 10.875 2.791 17.734 1 89.69 255 ASN B C 1
ATOM 4070 O O . ASN B 1 255 ? 9.648 2.686 17.719 1 89.69 255 ASN B O 1
ATOM 4074 N N . LYS B 1 256 ? 11.617 2.277 16.812 1 92.69 256 LYS B N 1
ATOM 4075 C CA . LYS B 1 256 ? 11.047 1.62 15.641 1 92.69 256 LYS B CA 1
ATOM 4076 C C . LYS B 1 256 ? 10.266 0.371 16.031 1 92.69 256 LYS B C 1
ATOM 4078 O O . LYS B 1 256 ? 9.242 0.053 15.422 1 92.69 256 LYS B O 1
ATOM 4083 N N . LEU B 1 257 ? 10.719 -0.302 17.078 1 93.25 257 LEU B N 1
ATOM 4084 C CA . LEU B 1 257 ? 10.023 -1.499 17.531 1 93.25 257 LEU B CA 1
ATOM 4085 C C . LEU B 1 257 ? 8.648 -1.145 18.109 1 93.25 257 LEU B C 1
ATOM 4087 O O . LEU B 1 257 ? 7.672 -1.854 17.859 1 93.25 257 LEU B O 1
ATOM 4091 N N . ILE B 1 258 ? 8.609 -0.1 18.875 1 95.12 258 ILE B N 1
ATOM 4092 C CA . ILE B 1 258 ? 7.344 0.338 19.453 1 95.12 258 ILE B CA 1
ATOM 4093 C C . ILE B 1 258 ? 6.414 0.816 18.344 1 95.12 258 ILE B C 1
ATOM 4095 O O . ILE B 1 258 ? 5.211 0.557 18.375 1 95.12 258 ILE B O 1
ATOM 4099 N N . LYS B 1 259 ? 6.996 1.476 17.359 1 95.62 259 LYS B N 1
ATOM 4100 C CA . LYS B 1 259 ? 6.215 1.92 16.203 1 95.62 259 LYS B CA 1
ATOM 4101 C C . LYS B 1 259 ? 5.629 0.732 15.445 1 95.62 259 LYS B C 1
ATOM 4103 O O . LYS B 1 259 ? 4.477 0.769 15.016 1 95.62 259 LYS B O 1
ATOM 4108 N N . PHE B 1 260 ? 6.422 -0.266 15.336 1 96.25 260 PHE B N 1
ATOM 4109 C CA . PHE B 1 260 ? 5.938 -1.479 14.695 1 96.25 260 PHE B CA 1
ATOM 4110 C C . PHE B 1 260 ? 4.82 -2.119 15.508 1 96.25 260 PHE B C 1
ATOM 4112 O O . PHE B 1 260 ? 3.838 -2.611 14.953 1 96.25 260 PHE B O 1
ATOM 4119 N N . GLY B 1 261 ? 5.047 -2.156 16.766 1 97.25 261 GLY B N 1
ATOM 4120 C CA . GLY B 1 261 ? 3.996 -2.66 17.625 1 97.25 261 GLY B CA 1
ATOM 4121 C C . GLY B 1 261 ? 2.689 -1.899 17.484 1 97.25 261 GLY B C 1
ATOM 4122 O O . GLY B 1 261 ? 1.614 -2.502 17.469 1 97.25 261 GLY B O 1
ATOM 4123 N N . ALA B 1 262 ? 2.754 -0.599 17.422 1 96.62 262 ALA B N 1
ATOM 4124 C CA . ALA B 1 262 ? 1.571 0.235 17.234 1 96.62 262 ALA B CA 1
ATOM 4125 C C . ALA B 1 262 ? 0.9 -0.068 15.891 1 96.62 262 ALA B C 1
ATOM 4127 O O . ALA B 1 262 ? -0.327 -0.158 15.812 1 96.62 262 ALA B O 1
ATOM 4128 N N . LEU B 1 263 ? 1.732 -0.216 14.875 1 97.44 263 LEU B N 1
ATOM 4129 C CA . LEU B 1 263 ? 1.237 -0.589 13.555 1 97.44 263 LEU B CA 1
ATOM 4130 C C . LEU B 1 263 ? 0.49 -1.917 13.609 1 97.44 263 LEU B C 1
ATOM 4132 O O . LEU B 1 263 ? -0.625 -2.027 13.094 1 97.44 263 LEU B O 1
ATOM 4136 N N . ALA B 1 264 ? 1.099 -2.891 14.242 1 98.06 264 ALA B N 1
ATOM 4137 C CA . ALA B 1 264 ? 0.519 -4.227 14.359 1 98.06 264 ALA B CA 1
ATOM 4138 C C . ALA B 1 264 ? -0.77 -4.195 15.172 1 98.06 264 ALA B C 1
ATOM 4140 O O . ALA B 1 264 ? -1.734 -4.891 14.852 1 98.06 264 ALA B O 1
ATOM 4141 N N . LEU B 1 265 ? -0.813 -3.391 16.156 1 97.5 265 LEU B N 1
ATOM 4142 C CA . LEU B 1 265 ? -1.982 -3.285 17.016 1 97.5 265 LEU B CA 1
ATOM 4143 C C . LEU B 1 265 ? -3.154 -2.652 16.281 1 97.5 265 LEU B C 1
ATOM 4145 O O . LEU B 1 265 ? -4.312 -2.996 16.531 1 97.5 265 LEU B O 1
ATOM 4149 N N . GLY B 1 266 ? -2.877 -1.737 15.484 1 96.5 266 GLY B N 1
ATOM 4150 C CA . GLY B 1 266 ? -3.928 -1.133 14.688 1 96.5 266 GLY B CA 1
ATOM 4151 C C . GLY B 1 266 ? -4.422 -2.037 13.57 1 96.5 266 GLY B C 1
ATOM 4152 O O . GLY B 1 266 ? -5.586 -1.957 13.172 1 96.5 266 GLY B O 1
ATOM 4153 N N . CYS B 1 267 ? -3.602 -2.912 13.109 1 97.44 267 CYS B N 1
ATOM 4154 C CA . CYS B 1 267 ? -3.881 -3.701 11.914 1 97.44 267 CYS B CA 1
ATOM 4155 C C . CYS B 1 267 ? -4.469 -5.059 12.289 1 97.44 267 CYS B C 1
ATOM 4157 O O . CYS B 1 267 ? -5.609 -5.363 11.938 1 97.44 267 CYS B O 1
ATOM 4159 N N . LEU B 1 268 ? -3.879 -5.848 13.078 1 96.69 268 LEU B N 1
ATOM 4160 C CA . LEU B 1 268 ? -4.145 -7.273 13.227 1 96.69 268 LEU B CA 1
ATOM 4161 C C . LEU B 1 268 ? -5.445 -7.508 13.992 1 96.69 268 LEU B C 1
ATOM 4163 O O . LEU B 1 268 ? -6.273 -8.32 13.578 1 96.69 268 LEU B O 1
ATOM 4167 N N . PRO B 1 269 ? -5.742 -6.797 15.109 1 95.5 269 PRO B N 1
ATOM 4168 C CA . PRO B 1 269 ? -7.016 -7.039 15.789 1 95.5 269 PRO B CA 1
ATOM 4169 C C . PRO B 1 269 ? -8.219 -6.723 14.906 1 95.5 269 PRO B C 1
ATOM 4171 O O . PRO B 1 269 ? -9.203 -7.473 14.898 1 95.5 269 PRO B O 1
ATOM 4174 N N . LEU B 1 270 ? -8.117 -5.672 14.227 1 93.5 270 LEU B N 1
ATOM 4175 C CA . LEU B 1 270 ? -9.219 -5.32 13.336 1 93.5 270 LEU B CA 1
ATOM 4176 C C . LEU B 1 270 ? -9.32 -6.312 12.18 1 93.5 270 LEU B C 1
ATOM 4178 O O . LEU B 1 270 ? -10.422 -6.656 11.75 1 93.5 270 LEU B O 1
ATOM 4182 N N . GLY B 1 271 ? -8.195 -6.77 11.688 1 94.81 271 GLY B N 1
ATOM 4183 C CA . GLY B 1 271 ? -8.211 -7.82 10.688 1 94.81 271 GLY B CA 1
ATOM 4184 C C . GLY B 1 271 ? -8.898 -9.086 11.148 1 94.81 271 GLY B C 1
ATOM 4185 O O . GLY B 1 271 ? -9.711 -9.664 10.422 1 94.81 271 GLY B O 1
ATOM 4186 N N . ILE B 1 272 ? -8.594 -9.477 12.312 1 93.88 272 ILE B N 1
ATOM 4187 C CA . ILE B 1 272 ? -9.203 -10.664 12.898 1 93.88 272 ILE B CA 1
ATOM 4188 C C . ILE B 1 272 ? -10.703 -10.438 13.086 1 93.88 272 ILE B C 1
ATOM 4190 O O . ILE B 1 272 ? -11.516 -11.32 12.805 1 93.88 272 ILE B O 1
ATOM 4194 N N . PHE B 1 273 ? -11.055 -9.273 13.516 1 91.62 273 PHE B N 1
ATOM 4195 C CA . PHE B 1 273 ? -12.461 -8.914 13.688 1 91.62 273 PHE B CA 1
ATOM 4196 C C . PHE B 1 273 ? -13.211 -9.023 12.359 1 91.62 273 PHE B C 1
ATOM 4198 O O . PHE B 1 273 ? -14.32 -9.555 12.312 1 91.62 273 PHE B O 1
ATOM 4205 N N . LEU B 1 274 ? -12.586 -8.586 11.32 1 90.81 274 LEU B N 1
ATOM 4206 C CA . LEU B 1 274 ? -13.211 -8.578 10 1 90.81 274 LEU B CA 1
ATOM 4207 C C . LEU B 1 274 ? -13.406 -9.992 9.477 1 90.81 274 LEU B C 1
ATOM 4209 O O . LEU B 1 274 ? -14.32 -10.25 8.688 1 90.81 274 LEU B O 1
ATOM 4213 N N . LEU B 1 275 ? -12.625 -10.953 9.945 1 89.75 275 LEU B N 1
ATOM 4214 C CA . LEU B 1 275 ? -12.781 -12.352 9.547 1 89.75 275 LEU B CA 1
ATOM 4215 C C . LEU B 1 275 ? -14.062 -12.938 10.109 1 89.75 275 LEU B C 1
ATOM 4217 O O . LEU B 1 275 ? -14.656 -13.836 9.508 1 89.75 275 LEU B O 1
ATOM 4221 N N . PHE B 1 276 ? -14.547 -12.383 11.18 1 84.94 276 PHE B N 1
ATOM 4222 C CA . PHE B 1 276 ? -15.688 -12.984 11.859 1 84.94 276 PHE B CA 1
ATOM 4223 C C . PHE B 1 276 ? -16.969 -12.219 11.547 1 84.94 276 PHE B C 1
ATOM 4225 O O . PHE B 1 276 ? -18.062 -12.742 11.734 1 84.94 276 PHE B O 1
ATOM 4232 N N . VAL B 1 277 ? -16.859 -11 11.211 1 72.12 277 VAL B N 1
ATOM 4233 C CA . VAL B 1 277 ? -18.062 -10.211 10.984 1 72.12 277 VAL B CA 1
ATOM 4234 C C . VAL B 1 277 ? -18.516 -10.344 9.531 1 72.12 277 VAL B C 1
ATOM 4236 O O . VAL B 1 277 ? -19.688 -10.164 9.219 1 72.12 277 VAL B O 1
ATOM 4239 N N . THR B 1 278 ? -17.609 -10.57 8.539 1 58.69 278 THR B N 1
ATOM 4240 C CA . THR B 1 278 ? -18.031 -10.633 7.141 1 58.69 278 THR B CA 1
ATOM 4241 C C . THR B 1 278 ? -18.922 -11.844 6.891 1 58.69 278 THR B C 1
ATOM 4243 O O . THR B 1 278 ? -18.578 -12.961 7.266 1 58.69 278 THR B O 1
ATOM 4246 N N . GLU B 1 279 ? -20.281 -11.641 6.871 1 51.94 279 GLU B N 1
ATOM 4247 C CA . GLU B 1 279 ? -21.359 -12.578 6.555 1 51.94 279 GLU B CA 1
ATOM 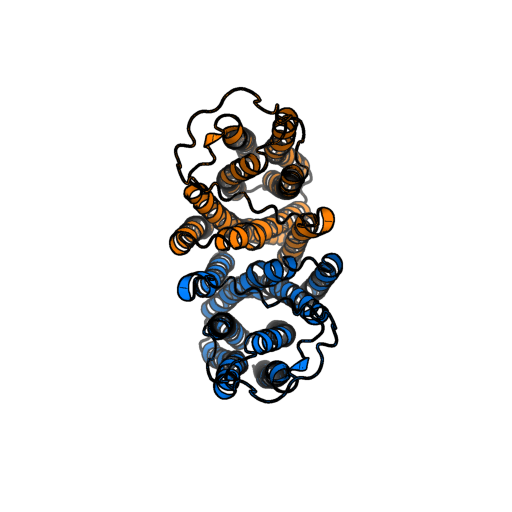4248 C C . GLU B 1 279 ? -21.375 -12.922 5.07 1 51.94 279 GLU B C 1
ATOM 4250 O O . GLU B 1 279 ? -20.984 -12.102 4.23 1 51.94 279 GLU B O 1
#

Nearest PDB structures (foldseek):
  8ju0-assembly1_A  TM=3.022E-01  e=2.706E+00  Homo sapiens
  6w4s-assembly1_F  TM=2.930E-01  e=4.498E+00  Homo sapiens
  8et9-assembly1_A  TM=2.892E-01  e=4.133E+00  Homo sapiens
  6e9o-assembly2_A  TM=2.957E-01  e=5.800E+00  Escherichia coli
  6kkk-assembly3_C  TM=2.659E-01  e=8.139E+00  Escherichia coli K-12